Protein 5MCO (pdb70)

Secondary structure (DSSP, 8-state):
-TT--HHHHTT-EEEETTS-EEEEEEETTTTEEEEEEEETT---EEEE-S--TT-S----GGG-TT-EEEEEEEEEE-SS-EEEEEEEEEEEE-TTS-S--EEEEEEEEEEEES-S-TT----EEEE-S-GGG-SS-TTS--HHHHHHHHS---S-EEEEEE---EEEEEEEETS--GGGEEEEEEEEE-SSBTTBB--EEEEEETTEE----GGGGGSS-EEE-TT--SEEEEHHHHHHHHHHHHHHTT-TTS-HHHHTTSEEEEEETT---GGGSPPEEEEEE-SSTTEEEEEEE-HHHHEEEE-SSS-TTEEEEEE-EEEESS-EEE-HHHHTTEEEEEEGGGTEEEEEEETT----SS---EEEEEEE-S-----S---/---SEEEE-

Solvent-accessible surface area: 17024 Å² total; per-residue (Å²): 52,194,157,13,29,77,109,49,2,50,73,16,0,110,2,70,28,46,45,22,12,20,1,60,0,22,0,8,29,97,95,29,52,2,17,0,14,1,6,0,13,12,2,5,7,0,0,0,13,24,107,48,125,83,19,160,92,71,1,59,46,141,103,10,101,33,48,140,60,73,198,108,49,12,104,8,48,55,114,122,14,86,3,77,6,73,2,0,18,0,56,2,29,6,34,94,1,9,84,46,76,1,53,2,25,2,1,2,4,51,121,33,70,167,14,11,52,97,46,1,66,12,4,0,8,0,0,2,0,21,29,84,35,4,99,57,63,88,90,21,53,4,5,1,38,2,2,42,166,93,25,191,18,79,47,26,0,0,1,10,1,22,18,65,78,79,13,12,4,1,1,0,5,6,9,39,21,135,78,8,31,77,68,70,35,59,28,0,36,3,80,102,71,51,52,0,5,0,4,1,32,94,6,19,3,76,51,134,46,24,167,46,73,13,67,44,4,2,115,61,24,0,9,0,13,7,41,29,62,20,1,37,10,6,116,110,1,10,92,30,2,15,59,28,0,57,66,45,6,86,6,98,193,27,48,100,9,0,5,106,18,106,46,1,0,0,14,84,39,78,70,14,31,54,109,69,2,2,30,6,8,3,12,0,61,4,94,102,124,58,25,0,0,58,1,12,1,0,0,15,5,0,0,28,47,43,103,144,74,37,76,112,129,18,47,3,13,68,3,0,2,31,81,3,110,70,0,0,8,0,0,6,0,1,1,13,0,0,0,0,0,0,6,10,70,164,93,27,0,0,0,0,26,3,61,41,13,55,96,34,160,164,62,75,2,23,18,71,27,90,60,112,34,170,106,156,74,90,10,0,70,105,192,130,165,82,51,65,52,42,110,124

Foldseek 3Di:
DPAQDQVLFWFQWKWAFPQAIWGWKFWAVVTDIFTAGEKLFAFAWEFAAEDDPQDPDTDDQVPHPFKAFPADKWKAQDPFKIFIAGKIWTWMGGPSHHPDIFTAIYGHTDGMDRPRDHPGRGTIYAHDAALCRHPPGSVRGGPLNRDVVPDVAASKWWWAWFHDSMTTTGIHGRDDDVVFFDDDKFKFFQPDGDRSWFAWQWKDWQNHTLPDHLLQQQVQTEHEIQNAQFFAGAVVVLVSVVVVQCVQLVVVVPDCCLSQQNDKDKDFPPPPPQVSGTKMKTWTHGPDQQKTKIWIAGVPLQWGWDPPPDDPRMTITGGRYHYDNRGTYCYRSNSNQWIWMGNVVRRIIITGGTPRHDDDPPDGIGIGDTDGHPDNDDNHNDD/DDPDDDDDD

Structure (mmCIF, N/CA/C/O backbone):
data_5MCO
#
_entry.id   5MCO
#
_cell.length_a   101.493
_cell.length_b   101.493
_cell.length_c   117.184
_cell.angle_alpha   90.00
_cell.angle_beta   90.00
_cell.angle_gamma   120.00
#
_symmetry.space_group_name_H-M   'P 32 2 1'
#
loop_
_entity.id
_entity.type
_entity.pdbx_description
1 polymer 'Beta-secretase 1'
2 polymer 'BACE-1 EXOSITE PEPTIDE'
3 non-polymer "N-{(1S,2R)-1-benzyl-2-hydroxy-3-[(3-methoxybenzyl)amino]propyl}-5-[methyl(methylsulfonyl)amino]-N'-[(1R)-1-phenylethyl]benzene-1,3-dicarboxamide"
4 water water
#
loop_
_atom_site.group_PDB
_atom_site.id
_atom_site.type_symbol
_atom_site.label_atom_id
_atom_site.label_alt_id
_atom_site.label_comp_id
_atom_site.label_asym_id
_atom_site.label_entity_id
_atom_site.label_seq_id
_atom_site.pdbx_PDB_ins_code
_atom_site.Cartn_x
_atom_site.Cartn_y
_atom_site.Cartn_z
_atom_site.occupancy
_atom_site.B_iso_or_equiv
_atom_site.auth_seq_id
_atom_site.auth_comp_id
_atom_site.auth_asym_id
_atom_site.auth_atom_id
_atom_site.pdbx_PDB_model_num
ATOM 1 N N . GLY A 1 10 ? 63.647 -24.332 -48.385 1.00 75.03 55 GLY A N 1
ATOM 2 C CA . GLY A 1 10 ? 63.699 -24.807 -49.814 1.00 88.91 55 GLY A CA 1
ATOM 3 C C . GLY A 1 10 ? 63.282 -23.836 -50.942 1.00 93.51 55 GLY A C 1
ATOM 4 O O . GLY A 1 10 ? 62.232 -23.180 -50.861 1.00 93.53 55 GLY A O 1
ATOM 5 N N . ARG A 1 11 ? 64.124 -23.788 -51.993 1.00 101.35 56 ARG A N 1
ATOM 6 C CA . ARG A 1 11 ? 64.007 -22.980 -53.256 1.00 102.71 56 ARG A CA 1
ATOM 7 C C . ARG A 1 11 ? 63.784 -21.434 -53.174 1.00 98.10 56 ARG A C 1
ATOM 8 O O . ARG A 1 11 ? 64.707 -20.717 -52.836 1.00 96.32 56 ARG A O 1
ATOM 16 N N . ARG A 1 12 ? 62.595 -20.924 -53.517 1.00 95.40 57 ARG A N 1
ATOM 17 C CA . ARG A 1 12 ? 62.301 -19.466 -53.515 1.00 85.49 57 ARG A CA 1
ATOM 18 C C . ARG A 1 12 ? 61.575 -18.985 -52.216 1.00 81.58 57 ARG A C 1
ATOM 19 O O . ARG A 1 12 ? 61.570 -17.775 -51.902 1.00 75.28 57 ARG A O 1
ATOM 27 N N . GLY A 1 13 ? 60.968 -19.929 -51.480 1.00 70.06 58 GLY A N 1
ATOM 28 C CA . GLY A 1 13 ? 60.014 -19.620 -50.412 1.00 60.35 58 GLY A CA 1
ATOM 29 C C . GLY A 1 13 ? 58.857 -18.678 -50.779 1.00 58.29 58 GLY A C 1
ATOM 30 O O . GLY A 1 13 ? 58.433 -17.864 -49.954 1.00 56.73 58 GLY A O 1
ATOM 31 N N . SER A 1 14 ? 58.330 -18.768 -52.005 1.00 54.67 59 SER A N 1
ATOM 32 C CA . SER A 1 14 ? 57.192 -17.918 -52.444 1.00 47.99 59 SER A CA 1
ATOM 33 C C . SER A 1 14 ? 55.869 -18.463 -51.860 1.00 41.85 59 SER A C 1
ATOM 34 O O . SER A 1 14 ? 55.832 -19.622 -51.419 1.00 41.75 59 SER A O 1
ATOM 37 N N . PHE A 1 15 ? 54.774 -17.695 -51.869 1.00 35.91 60 PHE A N 1
ATOM 38 C CA . PHE A 1 15 ? 53.558 -18.288 -51.242 1.00 33.91 60 PHE A CA 1
ATOM 39 C C . PHE A 1 15 ? 53.098 -19.606 -51.876 1.00 30.17 60 PHE A C 1
ATOM 40 O O . PHE A 1 15 ? 52.687 -20.499 -51.124 1.00 28.17 60 PHE A O 1
ATOM 48 N N . VAL A 1 16 ? 53.233 -19.754 -53.214 1.00 27.36 61 VAL A N 1
ATOM 49 C CA . VAL A 1 16 ? 52.745 -20.952 -53.861 1.00 26.28 61 VAL A CA 1
ATOM 50 C C . VAL A 1 16 ? 53.470 -22.165 -53.249 1.00 27.63 61 VAL A C 1
ATOM 51 O O . VAL A 1 16 ? 52.903 -23.229 -53.115 1.00 28.39 61 VAL A O 1
ATOM 55 N N . GLU A 1 17 ? 54.710 -22.009 -52.843 1.00 28.31 62 GLU A N 1
ATOM 56 C CA . GLU A 1 17 ? 55.407 -23.142 -52.303 1.00 29.95 62 GLU A CA 1
ATOM 57 C C . GLU A 1 17 ? 54.972 -23.494 -50.887 1.00 27.71 62 GLU A C 1
ATOM 58 O O . GLU A 1 17 ? 55.344 -24.547 -50.409 1.00 27.45 62 GLU A O 1
ATOM 64 N N . MET A 1 18 ? 54.196 -22.635 -50.215 1.00 24.86 63 MET A N 1
ATOM 65 C CA . MET A 1 18 ? 53.844 -22.932 -48.849 1.00 22.44 63 MET A CA 1
ATOM 66 C C . MET A 1 18 ? 52.404 -23.446 -48.794 1.00 22.43 63 MET A C 1
ATOM 67 O O . MET A 1 18 ? 51.964 -24.026 -47.784 1.00 20.80 63 MET A O 1
ATOM 72 N N . VAL A 1 19 ? 51.638 -23.270 -49.872 1.00 22.08 64 VAL A N 1
ATOM 73 C CA . VAL A 1 19 ? 50.253 -23.761 -49.833 1.00 21.57 64 VAL A CA 1
ATOM 74 C C . VAL A 1 19 ? 50.244 -25.274 -49.549 1.00 22.59 64 VAL A C 1
ATOM 75 O O . VAL A 1 19 ? 51.026 -26.028 -50.153 1.00 22.72 64 VAL A O 1
ATOM 79 N N . ASP A 1 20 ? 49.391 -25.757 -48.651 1.00 21.35 65 ASP A N 1
ATOM 80 C CA . ASP A 1 20 ? 49.334 -27.242 -48.473 1.00 21.67 65 ASP A CA 1
ATOM 81 C C . ASP A 1 20 ? 50.559 -27.845 -47.712 1.00 21.88 65 ASP A C 1
ATOM 82 O O . ASP A 1 20 ? 50.822 -29.071 -47.768 1.00 21.87 65 ASP A O 1
ATOM 87 N N . ASN A 1 21 ? 51.283 -26.992 -46.985 1.00 20.35 66 ASN A N 1
ATOM 88 C CA . ASN A 1 21 ? 52.410 -27.434 -46.263 1.00 20.00 66 ASN A CA 1
ATOM 89 C C . ASN A 1 21 ? 52.017 -28.100 -44.896 1.00 21.82 66 ASN A C 1
ATOM 90 O O . ASN A 1 21 ? 52.934 -28.519 -44.178 1.00 23.23 66 ASN A O 1
ATOM 95 N N . LEU A 1 22 ? 50.714 -28.216 -44.562 1.00 20.02 67 LEU A N 1
ATOM 96 C CA . LEU A 1 22 ? 50.218 -28.853 -43.313 1.00 20.70 67 LEU A CA 1
ATOM 97 C C . LEU A 1 22 ? 49.520 -30.192 -43.596 1.00 21.93 67 LEU A C 1
ATOM 98 O O . LEU A 1 22 ? 48.806 -30.320 -44.566 1.00 23.58 67 LEU A O 1
ATOM 103 N N . ARG A 1 23 ? 49.687 -31.162 -42.716 1.00 23.81 68 ARG A N 1
ATOM 104 C CA . ARG A 1 23 ? 49.079 -32.453 -42.836 1.00 25.06 68 ARG A CA 1
ATOM 105 C C . ARG A 1 23 ? 48.607 -32.770 -41.409 1.00 28.46 68 ARG A C 1
ATOM 106 O O . ARG A 1 23 ? 49.032 -32.094 -40.432 1.00 26.49 68 ARG A O 1
ATOM 114 N N . GLY A 1 24 ? 47.738 -33.781 -41.270 1.00 30.78 69 GLY A N 1
ATOM 115 C CA . GLY A 1 24 ? 47.367 -34.348 -39.968 1.00 33.39 69 GLY A CA 1
ATOM 116 C C . GLY A 1 24 ? 46.473 -35.582 -40.089 1.00 34.85 69 GLY A C 1
ATOM 117 O O . GLY A 1 24 ? 46.082 -35.964 -41.182 1.00 36.91 69 GLY A O 1
ATOM 118 N N . LYS A 1 25 ? 46.172 -36.223 -38.966 1.00 37.36 70 LYS A N 1
ATOM 119 C CA . LYS A 1 25 ? 45.084 -37.214 -38.885 1.00 39.55 70 LYS A CA 1
ATOM 120 C C . LYS A 1 25 ? 43.891 -36.511 -38.234 1.00 41.72 70 LYS A C 1
ATOM 121 O O . LYS A 1 25 ? 43.996 -35.715 -37.218 1.00 37.10 70 LYS A O 1
ATOM 127 N N . SER A 1 26 ? 42.750 -36.779 -38.844 1.00 39.57 71 SER A N 1
ATOM 128 C CA . SER A 1 26 ? 41.535 -36.178 -38.371 1.00 42.09 71 SER A CA 1
ATOM 129 C C . SER A 1 26 ? 41.502 -36.304 -36.849 1.00 37.72 71 SER A C 1
ATOM 130 O O . SER A 1 26 ? 41.572 -37.394 -36.291 1.00 36.36 71 SER A O 1
ATOM 133 N N . GLY A 1 27 ? 41.484 -35.154 -36.191 1.00 37.30 72 GLY A N 1
ATOM 134 C CA . GLY A 1 27 ? 41.262 -35.119 -34.757 1.00 34.60 72 GLY A CA 1
ATOM 135 C C . GLY A 1 27 ? 42.576 -35.204 -34.031 1.00 33.76 72 GLY A C 1
ATOM 136 O O . GLY A 1 27 ? 42.597 -35.326 -32.769 1.00 29.94 72 GLY A O 1
ATOM 137 N N . GLN A 1 28 ? 43.702 -35.155 -34.777 1.00 29.66 73 GLN A N 1
ATOM 138 C CA . GLN A 1 28 ? 44.942 -35.237 -33.982 1.00 26.16 73 GLN A CA 1
ATOM 139 C C . GLN A 1 28 ? 45.983 -34.145 -34.147 1.00 23.34 73 GLN A C 1
ATOM 140 O O . GLN A 1 28 ? 47.065 -34.264 -33.623 1.00 21.29 73 GLN A O 1
ATOM 146 N N . GLY A 1 29 ? 45.618 -33.043 -34.813 1.00 22.73 74 GLY A N 1
ATOM 147 C CA . GLY A 1 29 ? 46.472 -31.862 -34.847 1.00 21.29 74 GLY A CA 1
ATOM 148 C C . GLY A 1 29 ? 47.083 -31.663 -36.214 1.00 21.92 74 GLY A C 1
ATOM 149 O O . GLY A 1 29 ? 47.408 -32.648 -36.893 1.00 21.62 74 GLY A O 1
ATOM 150 N N . TYR A 1 30 ? 47.256 -30.395 -36.612 1.00 20.85 75 TYR A N 1
ATOM 151 C CA . TYR A 1 30 ? 47.892 -30.081 -37.873 1.00 20.85 75 TYR A CA 1
ATOM 152 C C . TYR A 1 30 ? 49.350 -29.823 -37.643 1.00 19.66 75 TYR A C 1
ATOM 153 O O . TYR A 1 30 ? 49.662 -29.106 -36.718 1.00 20.12 75 TYR A O 1
ATOM 162 N N . TYR A 1 31 ? 50.246 -30.389 -38.455 1.00 18.77 76 TYR A N 1
ATOM 163 C CA . TYR A 1 31 ? 51.658 -30.142 -38.251 1.00 19.42 76 TYR A CA 1
ATOM 164 C C . TYR A 1 31 ? 52.306 -29.737 -39.559 1.00 20.23 76 TYR A C 1
ATOM 165 O O . TYR A 1 31 ? 51.806 -30.062 -40.648 1.00 21.72 76 TYR A O 1
ATOM 174 N N . VAL A 1 32 ? 53.458 -29.087 -39.446 1.00 20.08 77 VAL A N 1
ATOM 175 C CA . VAL A 1 32 ? 54.285 -28.716 -40.575 1.00 20.61 77 VAL A CA 1
ATOM 176 C C . VAL A 1 32 ? 55.649 -29.417 -40.434 1.00 22.07 77 VAL A C 1
ATOM 177 O O . VAL A 1 32 ? 56.107 -29.734 -39.297 1.00 22.77 77 VAL A O 1
ATOM 181 N N . GLU A 1 33 ? 56.333 -29.656 -41.543 1.00 21.33 78 GLU A N 1
ATOM 182 C CA . GLU A 1 33 ? 57.625 -30.280 -41.448 1.00 21.17 78 GLU A CA 1
ATOM 183 C C . GLU A 1 33 ? 58.680 -29.226 -41.101 1.00 21.74 78 GLU A C 1
ATOM 184 O O . GLU A 1 33 ? 58.660 -28.130 -41.647 1.00 21.41 78 GLU A O 1
ATOM 190 N N . MET A 1 34 ? 59.592 -29.505 -40.173 1.00 23.15 79 MET A N 1
ATOM 191 C CA . MET A 1 34 ? 60.734 -28.568 -39.859 1.00 23.33 79 MET A CA 1
ATOM 192 C C . MET A 1 34 ? 62.051 -29.335 -39.826 1.00 24.11 79 MET A C 1
ATOM 193 O O . MET A 1 34 ? 62.056 -30.593 -39.750 1.00 23.09 79 MET A O 1
ATOM 198 N N . THR A 1 35 ? 63.176 -28.624 -39.913 1.00 25.28 80 THR A N 1
ATOM 199 C CA . THR A 1 35 ? 64.479 -29.313 -39.720 1.00 26.78 80 THR A CA 1
ATOM 200 C C . THR A 1 35 ? 65.186 -28.615 -38.625 1.00 27.55 80 THR A C 1
ATOM 201 O O . THR A 1 35 ? 65.168 -27.367 -38.584 1.00 28.74 80 THR A O 1
ATOM 205 N N . VAL A 1 36 ? 65.750 -29.391 -37.691 1.00 28.10 81 VAL A N 1
ATOM 206 C CA . VAL A 1 36 ? 66.572 -28.799 -36.641 1.00 26.11 81 VAL A CA 1
ATOM 207 C C . VAL A 1 36 ? 67.959 -29.436 -36.617 1.00 28.02 81 VAL A C 1
ATOM 208 O O . VAL A 1 36 ? 68.104 -30.649 -36.896 1.00 26.56 81 VAL A O 1
ATOM 212 N N . GLY A 1 37 ? 68.985 -28.596 -36.396 1.00 27.87 82 GLY A N 1
ATOM 213 C CA . GLY A 1 37 ? 70.342 -29.079 -36.186 1.00 29.06 82 GLY A CA 1
ATOM 214 C C . GLY A 1 37 ? 71.232 -29.194 -37.405 1.00 30.96 82 GLY A C 1
ATOM 215 O O . GLY A 1 37 ? 70.762 -29.047 -38.519 1.00 32.77 82 GLY A O 1
ATOM 216 N N . SER A 1 38 ? 72.512 -29.449 -37.219 1.00 31.50 83 SER A N 1
ATOM 217 C CA . SER A 1 38 ? 73.395 -29.620 -38.381 1.00 35.20 83 SER A CA 1
ATOM 218 C C . SER A 1 38 ? 74.159 -30.919 -38.209 1.00 36.48 83 SER A C 1
ATOM 219 O O . SER A 1 38 ? 74.836 -31.093 -37.171 1.00 42.84 83 SER A O 1
ATOM 222 N N . PRO A 1 39 ? 74.020 -31.861 -39.169 1.00 33.80 84 PRO A N 1
ATOM 223 C CA . PRO A 1 39 ? 73.105 -31.859 -40.338 1.00 33.30 84 PRO A CA 1
ATOM 224 C C . PRO A 1 39 ? 71.660 -31.885 -39.899 1.00 31.15 84 PRO A C 1
ATOM 225 O O . PRO A 1 39 ? 71.380 -32.269 -38.743 1.00 31.30 84 PRO A O 1
ATOM 229 N N . PRO A 1 40 ? 70.750 -31.472 -40.804 1.00 29.88 85 PRO A N 1
ATOM 230 C CA . PRO A 1 40 ? 69.307 -31.306 -40.514 1.00 28.36 85 PRO A CA 1
ATOM 231 C C . PRO A 1 40 ? 68.699 -32.588 -40.022 1.00 29.03 85 PRO A C 1
ATOM 232 O O . PRO A 1 40 ? 69.017 -33.647 -40.557 1.00 29.87 85 PRO A O 1
ATOM 236 N N . GLN A 1 41 ? 67.882 -32.518 -38.980 1.00 28.05 86 GLN A N 1
ATOM 237 C CA . GLN A 1 41 ? 67.140 -33.689 -38.523 1.00 27.81 86 GLN A CA 1
ATOM 238 C C . GLN A 1 41 ? 65.711 -33.282 -38.749 1.00 27.32 86 GLN A C 1
ATOM 239 O O . GLN A 1 41 ? 65.362 -32.180 -38.327 1.00 28.91 86 GLN A O 1
ATOM 245 N N . THR A 1 42 ? 64.896 -34.126 -39.401 1.00 25.72 87 THR A N 1
ATOM 246 C CA . THR A 1 42 ? 63.568 -33.726 -39.861 1.00 26.02 87 THR A CA 1
ATOM 247 C C . THR A 1 42 ? 62.502 -34.219 -38.930 1.00 26.20 87 THR A C 1
ATOM 248 O O . THR A 1 42 ? 62.470 -35.425 -38.607 1.00 26.24 87 THR A O 1
ATOM 252 N N . LEU A 1 43 ? 61.589 -33.327 -38.548 1.00 25.78 88 LEU A N 1
ATOM 253 C CA . LEU A 1 43 ? 60.504 -33.699 -37.602 1.00 26.29 88 LEU A CA 1
ATOM 254 C C . LEU A 1 43 ? 59.206 -33.007 -37.999 1.00 25.59 88 LEU A C 1
ATOM 255 O O . LEU A 1 43 ? 59.255 -31.926 -38.568 1.00 26.81 88 LEU A O 1
ATOM 260 N N . ASN A 1 44 ? 58.074 -33.639 -37.741 1.00 23.67 89 ASN A N 1
ATOM 261 C CA . ASN A 1 44 ? 56.794 -33.015 -37.946 1.00 23.41 89 ASN A CA 1
ATOM 262 C C . ASN A 1 44 ? 56.388 -32.265 -36.680 1.00 22.60 89 ASN A C 1
ATOM 263 O O . ASN A 1 44 ? 56.415 -32.827 -35.545 1.00 22.37 89 ASN A O 1
ATOM 268 N N . ILE A 1 45 ? 56.048 -30.991 -36.849 1.00 20.10 90 ILE A N 1
ATOM 269 C CA . ILE A 1 45 ? 55.838 -30.151 -35.690 1.00 21.51 90 ILE A CA 1
ATOM 270 C C . ILE A 1 45 ? 54.386 -29.591 -35.700 1.00 23.50 90 ILE A C 1
ATOM 271 O O . ILE A 1 45 ? 53.918 -28.982 -36.720 1.00 22.75 90 ILE A O 1
ATOM 276 N N . LEU A 1 46 ? 53.684 -29.787 -34.577 1.00 22.17 91 LEU A N 1
ATOM 277 C CA . LEU A 1 46 ? 52.309 -29.316 -34.452 1.00 22.48 91 LEU A CA 1
ATOM 278 C C . LEU A 1 46 ? 52.212 -27.773 -34.455 1.00 23.11 91 LEU A C 1
ATOM 279 O O . LEU A 1 46 ? 52.952 -27.095 -33.758 1.00 24.15 91 LEU A O 1
ATOM 284 N N . VAL A 1 47 ? 51.317 -27.210 -35.240 1.00 21.52 92 VAL A N 1
ATOM 285 C CA . VAL A 1 47 ? 51.258 -25.772 -35.319 1.00 22.08 92 VAL A CA 1
ATOM 286 C C . VAL A 1 47 ? 50.259 -25.353 -34.221 1.00 23.69 92 VAL A C 1
ATOM 287 O O . VAL A 1 47 ? 49.076 -25.739 -34.282 1.00 20.35 92 VAL A O 1
ATOM 291 N N . ASP A 1 48 ? 50.727 -24.593 -33.207 1.00 24.08 93 ASP A N 1
ATOM 292 C CA . ASP A 1 48 ? 49.918 -24.239 -31.994 1.00 23.47 93 ASP A CA 1
ATOM 293 C C . ASP A 1 48 ? 49.887 -22.733 -31.734 1.00 22.96 93 ASP A C 1
ATOM 294 O O . ASP A 1 48 ? 50.863 -22.173 -31.186 1.00 23.11 93 ASP A O 1
ATOM 299 N N . THR A 1 49 ? 48.793 -22.058 -32.093 1.00 21.05 94 THR A N 1
ATOM 300 C CA . THR A 1 49 ? 48.753 -20.629 -31.808 1.00 21.53 94 THR A CA 1
ATOM 301 C C . THR A 1 49 ? 48.389 -20.384 -30.342 1.00 22.47 94 THR A C 1
ATOM 302 O O . THR A 1 49 ? 48.238 -19.229 -29.928 1.00 24.35 94 THR A O 1
ATOM 306 N N . GLY A 1 50 ? 48.200 -21.471 -29.574 1.00 21.83 95 GLY A N 1
ATOM 307 C CA . GLY A 1 50 ? 47.737 -21.378 -28.203 1.00 20.82 95 GLY A CA 1
ATOM 308 C C . GLY A 1 50 ? 48.880 -21.308 -27.185 1.00 22.80 95 GLY A C 1
ATOM 309 O O . GLY A 1 50 ? 48.607 -21.285 -25.994 1.00 23.28 95 GLY A O 1
ATOM 310 N N . SER A 1 51 ? 50.154 -21.318 -27.596 1.00 20.49 96 SER A N 1
ATOM 311 C CA . SER A 1 51 ? 51.210 -21.356 -26.601 1.00 21.65 96 SER A CA 1
ATOM 312 C C . SER A 1 51 ? 52.428 -20.817 -27.243 1.00 20.77 96 SER A C 1
ATOM 313 O O . SER A 1 51 ? 52.388 -20.477 -28.393 1.00 21.01 96 SER A O 1
ATOM 316 N N . SER A 1 52 ? 53.539 -20.730 -26.530 1.00 21.38 97 SER A N 1
ATOM 317 C CA . SER A 1 52 ? 54.649 -19.980 -27.106 1.00 20.53 97 SER A CA 1
ATOM 318 C C . SER A 1 52 ? 55.979 -20.653 -27.003 1.00 20.38 97 SER A C 1
ATOM 319 O O . SER A 1 52 ? 56.997 -20.025 -27.138 1.00 21.78 97 SER A O 1
ATOM 322 N N . ASN A 1 53 ? 56.004 -21.925 -26.697 1.00 21.25 98 ASN A N 1
ATOM 323 C CA . ASN A 1 53 ? 57.274 -22.634 -26.649 1.00 21.74 98 ASN A CA 1
ATOM 324 C C . ASN A 1 53 ? 57.470 -23.503 -27.862 1.00 21.72 98 ASN A C 1
ATOM 325 O O . ASN A 1 53 ? 56.503 -24.168 -28.364 1.00 20.51 98 ASN A O 1
ATOM 330 N N . PHE A 1 54 ? 58.702 -23.537 -28.355 1.00 21.59 99 PHE A N 1
ATOM 331 C CA . PHE A 1 54 ? 59.004 -24.467 -29.438 1.00 21.08 99 PHE A CA 1
ATOM 332 C C . PHE A 1 54 ? 59.596 -25.636 -28.736 1.00 20.96 99 PHE A C 1
ATOM 333 O O . PHE A 1 54 ? 60.538 -25.440 -28.012 1.00 21.40 99 PHE A O 1
ATOM 341 N N . ALA A 1 55 ? 59.054 -26.854 -28.911 1.00 21.47 100 ALA A N 1
ATOM 342 C CA . ALA A 1 55 ? 59.542 -28.021 -28.150 1.00 22.41 100 ALA A CA 1
ATOM 343 C C . ALA A 1 55 ? 59.459 -29.257 -28.985 1.00 24.49 100 ALA A C 1
ATOM 344 O O . ALA A 1 55 ? 58.427 -29.468 -29.638 1.00 29.28 100 ALA A O 1
ATOM 346 N N . VAL A 1 56 ? 60.496 -30.101 -28.965 1.00 24.01 101 VAL A N 1
ATOM 347 C CA . VAL A 1 56 ? 60.482 -31.342 -29.755 1.00 23.80 101 VAL A CA 1
ATOM 348 C C . VAL A 1 56 ? 60.817 -32.530 -28.851 1.00 25.12 101 VAL A C 1
ATOM 349 O O . VAL A 1 56 ? 61.611 -32.386 -27.908 1.00 27.17 101 VAL A O 1
ATOM 353 N N . GLY A 1 57 ? 60.216 -33.690 -29.113 1.00 23.75 102 GLY A N 1
ATOM 354 C CA . GLY A 1 57 ? 60.688 -34.956 -28.487 1.00 25.28 102 GLY A CA 1
ATOM 355 C C . GLY A 1 57 ? 62.206 -35.125 -28.671 1.00 26.14 102 GLY A C 1
ATOM 356 O O . GLY A 1 57 ? 62.753 -34.909 -29.761 1.00 25.37 102 GLY A O 1
ATOM 357 N N . ALA A 1 58 ? 62.895 -35.485 -27.599 1.00 26.44 103 ALA A N 1
ATOM 358 C CA . ALA A 1 58 ? 64.330 -35.615 -27.648 1.00 26.60 103 ALA A CA 1
ATOM 359 C C . ALA A 1 58 ? 64.709 -36.858 -26.886 1.00 29.34 103 ALA A C 1
ATOM 360 O O . ALA A 1 58 ? 65.846 -36.998 -26.430 1.00 32.47 103 ALA A O 1
ATOM 362 N N . ALA A 1 59 ? 63.762 -37.783 -26.754 1.00 29.52 104 ALA A N 1
ATOM 363 C CA . ALA A 1 59 ? 63.998 -39.013 -26.028 1.00 30.67 104 ALA A CA 1
ATOM 364 C C . ALA A 1 59 ? 62.946 -40.016 -26.558 1.00 34.59 104 ALA A C 1
ATOM 365 O O . ALA A 1 59 ? 61.839 -39.607 -27.005 1.00 32.99 104 ALA A O 1
ATOM 367 N N . PRO A 1 60 ? 63.278 -41.328 -26.529 1.00 36.28 105 PRO A N 1
ATOM 368 C CA . PRO A 1 60 ? 62.300 -42.339 -27.000 1.00 34.82 105 PRO A CA 1
ATOM 369 C C . PRO A 1 60 ? 61.027 -42.224 -26.231 1.00 32.48 105 PRO A C 1
ATOM 370 O O . PRO A 1 60 ? 61.077 -41.910 -25.032 1.00 34.09 105 PRO A O 1
ATOM 374 N N . HIS A 1 61 ? 59.908 -42.440 -26.923 1.00 29.10 106 HIS A N 1
ATOM 375 C CA . HIS A 1 61 ? 58.587 -42.422 -26.329 1.00 26.99 106 HIS A CA 1
ATOM 376 C C . HIS A 1 61 ? 57.719 -43.339 -27.188 1.00 28.96 106 HIS A C 1
ATOM 377 O O . HIS A 1 61 ? 57.760 -43.278 -28.408 1.00 29.77 106 HIS A O 1
ATOM 384 N N . PRO A 1 62 ? 56.917 -44.205 -26.557 1.00 29.34 107 PRO A N 1
ATOM 385 C CA . PRO A 1 62 ? 56.261 -45.186 -27.428 1.00 29.69 107 PRO A CA 1
ATOM 386 C C . PRO A 1 62 ? 55.381 -44.603 -28.549 1.00 32.24 107 PRO A C 1
ATOM 387 O O . PRO A 1 62 ? 54.983 -45.339 -29.446 1.00 34.52 107 PRO A O 1
ATOM 391 N N . PHE A 1 63 ? 54.985 -43.327 -28.466 1.00 35.07 108 PHE A N 1
ATOM 392 C CA . PHE A 1 63 ? 54.148 -42.741 -29.523 1.00 32.97 108 PHE A CA 1
ATOM 393 C C . PHE A 1 63 ? 54.984 -42.034 -30.593 1.00 33.89 108 PHE A C 1
ATOM 394 O O . PHE A 1 63 ? 54.454 -41.698 -31.637 1.00 35.93 108 PHE A O 1
ATOM 402 N N . LEU A 1 64 ? 56.273 -41.809 -30.333 1.00 33.32 109 LEU A N 1
ATOM 403 C CA . LEU A 1 64 ? 57.166 -41.134 -31.255 1.00 32.31 109 LEU A CA 1
ATOM 404 C C . LEU A 1 64 ? 57.938 -42.096 -32.140 1.00 36.08 109 LEU A C 1
ATOM 405 O O . LEU A 1 64 ? 58.596 -42.998 -31.630 1.00 35.84 109 LEU A O 1
ATOM 410 N N . HIS A 1 65 ? 57.916 -41.870 -33.455 1.00 37.99 110 HIS A N 1
ATOM 411 C CA . HIS A 1 65 ? 58.680 -42.701 -34.355 1.00 41.53 110 HIS A CA 1
ATOM 412 C C . HIS A 1 65 ? 60.068 -42.149 -34.575 1.00 42.33 110 HIS A C 1
ATOM 413 O O . HIS A 1 65 ? 60.944 -42.860 -35.063 1.00 42.38 110 HIS A O 1
ATOM 420 N N . ARG A 1 66 ? 60.291 -40.876 -34.244 1.00 36.82 111 ARG A N 1
ATOM 421 C CA . ARG A 1 66 ? 61.643 -40.352 -34.331 1.00 33.15 111 ARG A CA 1
ATOM 422 C C . ARG A 1 66 ? 61.789 -39.252 -33.299 1.00 32.40 111 ARG A C 1
ATOM 423 O O . ARG A 1 66 ? 60.788 -38.803 -32.775 1.00 33.21 111 ARG A O 1
ATOM 431 N N . TYR A 1 67 ? 62.989 -38.815 -32.977 1.00 28.07 112 TYR A N 1
ATOM 432 C CA . TYR A 1 67 ? 63.050 -37.701 -32.093 1.00 28.09 112 TYR A CA 1
ATOM 433 C C . TYR A 1 67 ? 64.333 -36.937 -32.331 1.00 28.77 112 TYR A C 1
ATOM 434 O O . TYR A 1 67 ? 65.191 -37.430 -33.056 1.00 29.07 112 TYR A O 1
ATOM 443 N N . TYR A 1 68 ? 64.454 -35.718 -31.793 1.00 27.28 113 TYR A N 1
ATOM 444 C CA . TYR A 1 68 ? 65.678 -34.887 -31.939 1.00 27.09 113 TYR A CA 1
ATOM 445 C C . TYR A 1 68 ? 66.849 -35.392 -31.063 1.00 28.54 113 TYR A C 1
ATOM 446 O O . TYR A 1 68 ? 66.703 -35.586 -29.834 1.00 31.16 113 TYR A O 1
ATOM 455 N N . GLN A 1 69 ? 68.000 -35.631 -31.674 1.00 27.47 114 GLN A N 1
ATOM 456 C CA . GLN A 1 69 ? 69.193 -36.065 -30.929 1.00 27.67 114 GLN A CA 1
ATOM 457 C C . GLN A 1 69 ? 70.228 -34.941 -30.984 1.00 28.44 114 GLN A C 1
ATOM 458 O O . GLN A 1 69 ? 70.881 -34.699 -32.000 1.00 28.97 114 GLN A O 1
ATOM 464 N N . ARG A 1 70 ? 70.342 -34.262 -2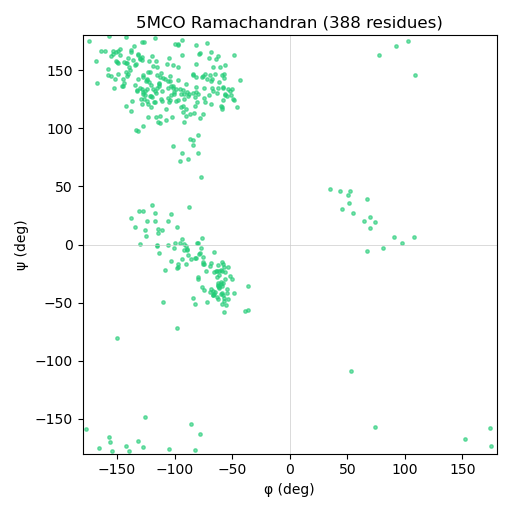9.858 1.00 28.85 115 ARG A N 1
ATOM 465 C CA . ARG A 1 70 ? 71.242 -33.185 -29.645 1.00 28.91 115 ARG A CA 1
ATOM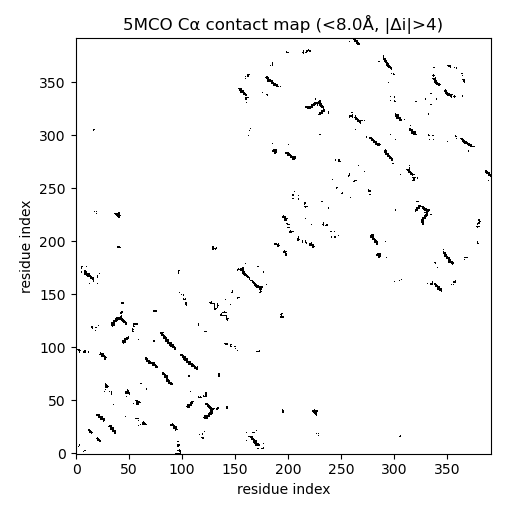 466 C C . ARG A 1 70 ? 72.646 -33.574 -29.970 1.00 29.83 115 ARG A C 1
ATOM 467 O O . ARG A 1 70 ? 73.346 -32.833 -30.643 1.00 33.68 115 ARG A O 1
ATOM 475 N N . GLN A 1 71 ? 73.084 -34.721 -29.498 1.00 29.43 116 GLN A N 1
ATOM 476 C CA . GLN A 1 71 ? 74.505 -35.068 -29.635 1.00 32.25 116 GLN A CA 1
ATOM 477 C C . GLN A 1 71 ? 74.879 -35.089 -31.115 1.00 31.23 116 GLN A C 1
ATOM 478 O O . GLN A 1 71 ? 76.042 -34.940 -31.433 1.00 30.96 116 GLN A O 1
ATOM 484 N N . LEU A 1 72 ? 73.891 -35.259 -31.999 1.00 30.65 117 LEU A N 1
ATOM 485 C CA . LEU A 1 72 ? 74.169 -35.331 -33.456 1.00 30.19 117 LEU A CA 1
ATOM 486 C C . LEU A 1 72 ? 74.342 -34.009 -34.138 1.00 28.87 117 LEU A C 1
ATOM 487 O O . LEU A 1 72 ? 74.725 -33.960 -35.301 1.00 30.77 117 LEU A O 1
ATOM 492 N N . SER A 1 73 ? 73.999 -32.929 -33.455 1.00 29.25 118 SER A N 1
ATOM 493 C CA . SER A 1 73 ? 73.975 -31.628 -34.120 1.00 29.00 118 SER A CA 1
ATOM 494 C C . SER A 1 73 ? 75.196 -30.778 -33.700 1.00 30.85 118 SER A C 1
ATOM 495 O O . SER A 1 73 ? 75.405 -30.496 -32.518 1.00 30.19 118 SER A O 1
ATOM 498 N N . SER A 1 74 ? 76.000 -30.348 -34.669 1.00 32.30 119 SER A N 1
ATOM 499 C CA . SER A 1 74 ? 77.202 -29.645 -34.300 1.00 33.13 119 SER A CA 1
ATOM 500 C C . SER A 1 74 ? 76.851 -28.210 -33.905 1.00 34.25 119 SER A C 1
ATOM 501 O O . SER A 1 74 ? 77.698 -27.457 -33.471 1.00 36.31 119 SER A O 1
ATOM 504 N N . THR A 1 75 ? 75.590 -27.827 -34.016 1.00 33.58 120 THR A N 1
ATOM 505 C CA . THR A 1 75 ? 75.260 -26.431 -33.840 1.00 33.26 120 THR A CA 1
ATOM 506 C C . THR A 1 75 ? 74.390 -26.223 -32.640 1.00 33.28 120 THR A C 1
ATOM 507 O O . THR A 1 75 ? 73.995 -25.082 -32.350 1.00 36.25 120 THR A O 1
ATOM 511 N N . TYR A 1 76 ? 74.064 -27.323 -31.967 1.00 32.56 121 TYR A N 1
ATOM 512 C CA . TYR A 1 76 ? 73.329 -27.295 -30.722 1.00 31.86 121 TYR A CA 1
ATOM 513 C C . TYR A 1 76 ? 74.107 -26.540 -29.631 1.00 31.67 121 TYR A C 1
ATOM 514 O O . TYR A 1 76 ? 75.303 -26.677 -29.545 1.00 31.95 121 TYR A O 1
ATOM 523 N N . ARG A 1 77 ? 73.423 -25.739 -28.816 1.00 31.04 122 ARG A N 1
ATOM 524 C CA . ARG A 1 77 ? 74.009 -25.146 -27.614 1.00 33.06 122 ARG A CA 1
ATOM 525 C C . ARG A 1 77 ? 73.070 -25.331 -26.466 1.00 33.46 122 ARG A C 1
ATOM 526 O O . ARG A 1 77 ? 71.883 -25.042 -26.585 1.00 36.56 122 ARG A O 1
ATOM 534 N N . ASP A 1 78 ? 73.598 -25.800 -25.350 1.00 33.54 123 ASP A N 1
ATOM 535 C CA . ASP A 1 78 ? 72.807 -26.060 -24.138 1.00 34.03 123 ASP A CA 1
ATOM 536 C C . ASP A 1 78 ? 72.606 -24.721 -23.390 1.00 31.14 123 ASP A C 1
ATOM 537 O O . ASP A 1 78 ? 73.561 -23.985 -23.250 1.00 30.10 123 ASP A O 1
ATOM 542 N N . LEU A 1 79 ? 71.388 -24.367 -22.969 1.00 29.82 124 LEU A N 1
ATOM 543 C CA . LEU A 1 79 ? 71.228 -23.146 -22.139 1.00 29.58 124 LEU A CA 1
ATOM 544 C C . LEU A 1 79 ? 71.273 -23.488 -20.661 1.00 33.31 124 LEU A C 1
ATOM 545 O O . LEU A 1 79 ? 71.076 -22.610 -19.838 1.00 34.34 124 LEU A O 1
ATOM 550 N N . ARG A 1 80 ? 71.534 -24.762 -20.355 1.00 37.22 125 ARG A N 1
ATOM 551 C CA . ARG A 1 80 ? 71.707 -25.297 -19.008 1.00 41.47 125 ARG A CA 1
ATOM 552 C C . ARG A 1 80 ? 70.578 -24.918 -18.016 1.00 39.57 125 ARG A C 1
ATOM 553 O O . ARG A 1 80 ? 70.814 -24.596 -16.873 1.00 44.52 125 ARG A O 1
ATOM 561 N N . LYS A 1 81 ? 69.344 -24.975 -18.463 1.00 35.61 126 LYS A N 1
ATOM 562 C CA . LYS A 1 81 ? 68.209 -24.534 -17.697 1.00 32.35 126 LYS A CA 1
ATOM 563 C C . LYS A 1 81 ? 67.189 -25.558 -18.149 1.00 31.96 126 LYS A C 1
ATOM 564 O O . LYS A 1 81 ? 67.119 -25.930 -19.369 1.00 32.93 126 LYS A O 1
ATOM 570 N N . GLY A 1 82 ? 66.430 -26.082 -17.198 1.00 30.23 127 GLY A N 1
ATOM 571 C CA . GLY A 1 82 ? 65.347 -27.045 -17.533 1.00 26.73 127 GLY A CA 1
ATOM 572 C C . GLY A 1 82 ? 64.093 -26.228 -17.688 1.00 25.13 127 GLY A C 1
ATOM 573 O O . GLY A 1 82 ? 64.148 -25.048 -17.439 1.00 26.18 127 GLY A O 1
ATOM 574 N N . VAL A 1 83 ? 62.971 -26.847 -18.074 1.00 24.07 128 VAL A N 1
ATOM 575 C CA . VAL A 1 83 ? 61.709 -26.180 -18.386 1.00 22.63 128 VAL A CA 1
ATOM 576 C C . VAL A 1 83 ? 60.562 -27.176 -18.256 1.00 23.11 128 VAL A C 1
ATOM 577 O O . VAL A 1 83 ? 60.707 -28.363 -18.586 1.00 23.38 128 VAL A O 1
ATOM 581 N N . TYR A 1 84 ? 59.394 -26.686 -17.818 1.00 24.34 129 TYR A N 1
ATOM 582 C CA . TYR A 1 84 ? 58.188 -27.525 -17.592 1.00 23.26 129 TYR A CA 1
ATOM 583 C C . TYR A 1 84 ? 56.970 -26.830 -18.115 1.00 23.24 129 TYR A C 1
ATOM 584 O O . TYR A 1 84 ? 56.693 -25.731 -17.701 1.00 23.58 129 TYR A O 1
ATOM 593 N N . VAL A 1 85 ? 56.233 -27.457 -19.013 1.00 23.54 130 VAL A N 1
ATOM 594 C CA . VAL A 1 85 ? 55.061 -26.795 -19.534 1.00 23.62 130 VAL A CA 1
ATOM 595 C C . VAL A 1 85 ? 53.841 -27.675 -19.287 1.00 23.79 130 VAL A C 1
ATOM 596 O O . VAL A 1 85 ? 53.802 -28.780 -19.769 1.00 27.07 130 VAL A O 1
ATOM 600 N N . PRO A 1 86 ? 52.833 -27.197 -18.558 1.00 23.22 131 PRO A N 1
ATOM 601 C CA . PRO A 1 86 ? 51.567 -27.938 -18.554 1.00 22.75 131 PRO A CA 1
ATOM 602 C C . PRO A 1 86 ? 50.545 -27.253 -19.444 1.00 23.81 131 PRO A C 1
ATOM 603 O O . PRO A 1 86 ? 50.427 -26.056 -19.383 1.00 24.81 131 PRO A O 1
ATOM 607 N N . TYR A 1 87 ? 49.802 -27.993 -20.262 1.00 24.43 132 TYR A N 1
ATOM 608 C CA . TYR A 1 87 ? 48.706 -27.387 -20.967 1.00 24.87 132 TYR A CA 1
ATOM 609 C C . TYR A 1 87 ? 47.442 -27.821 -20.323 1.00 26.74 132 TYR A C 1
ATOM 610 O O . TYR A 1 87 ? 47.448 -28.540 -19.340 1.00 31.96 132 TYR A O 1
ATOM 619 N N . THR A 1 88 ? 46.335 -27.417 -20.914 1.00 28.39 133 THR A N 1
ATOM 620 C CA . THR A 1 88 ? 45.018 -27.903 -20.548 1.00 27.48 133 THR A CA 1
ATOM 621 C C . THR A 1 88 ? 44.977 -29.384 -20.753 1.00 26.38 133 THR A C 1
ATOM 622 O O . THR A 1 88 ? 44.393 -30.062 -19.973 1.00 26.20 133 THR A O 1
ATOM 626 N N . GLN A 1 89 ? 45.539 -29.871 -21.860 1.00 27.64 134 GLN A N 1
ATOM 627 C CA . GLN A 1 89 ? 45.679 -31.313 -22.088 1.00 27.39 134 GLN A CA 1
ATOM 628 C C . GLN A 1 89 ? 47.157 -31.649 -22.156 1.00 27.77 134 GLN A C 1
ATOM 629 O O . GLN A 1 89 ? 47.831 -31.076 -22.962 1.00 29.40 134 GLN A O 1
ATOM 635 N N . GLY A 1 90 ? 47.665 -32.548 -21.316 1.00 26.89 135 GLY A N 1
ATOM 636 C CA . GLY A 1 90 ? 49.088 -32.904 -21.376 1.00 25.35 135 GLY A CA 1
ATOM 637 C C . GLY A 1 90 ? 50.143 -31.971 -20.774 1.00 23.58 135 GLY A C 1
ATOM 638 O O . GLY A 1 90 ? 49.883 -30.801 -20.531 1.00 22.69 135 GLY A O 1
ATOM 639 N N . LYS A 1 91 ? 51.350 -32.492 -20.553 1.00 23.25 136 LYS A N 1
ATOM 640 C CA . LYS A 1 91 ? 52.423 -31.676 -19.985 1.00 25.28 136 LYS A CA 1
ATOM 641 C C . LYS A 1 91 ? 53.701 -32.257 -20.452 1.00 24.63 136 LYS A C 1
ATOM 642 O O . LYS A 1 91 ? 53.701 -33.427 -20.893 1.00 28.01 136 LYS A O 1
ATOM 648 N N . TRP A 1 92 ? 54.800 -31.512 -20.351 1.00 21.63 137 TRP A N 1
ATOM 649 C CA . TRP A 1 92 ? 56.112 -32.126 -20.649 1.00 21.77 137 TRP A CA 1
ATOM 650 C C . TRP A 1 92 ? 57.193 -31.354 -19.917 1.00 23.13 137 TRP A C 1
ATOM 651 O O . TRP A 1 92 ? 56.971 -30.221 -19.427 1.00 22.51 137 TRP A O 1
ATOM 662 N N . GLU A 1 93 ? 58.351 -31.978 -19.787 1.00 25.29 138 GLU A N 1
ATOM 663 C CA . GLU A 1 93 ? 59.533 -31.258 -19.292 1.00 29.43 138 GLU A CA 1
ATOM 664 C C . GLU A 1 93 ? 60.745 -31.628 -20.140 1.00 28.75 138 GLU A C 1
ATOM 665 O O . GLU A 1 93 ? 60.767 -32.693 -20.815 1.00 29.97 138 GLU A O 1
ATOM 671 N N . GLY A 1 94 ? 61.756 -30.779 -20.113 1.00 26.04 139 GLY A N 1
ATOM 672 C CA . GLY A 1 94 ? 62.960 -31.119 -20.835 1.00 26.29 139 GLY A CA 1
ATOM 673 C C . GLY A 1 94 ? 63.972 -30.049 -20.597 1.00 26.56 139 GLY A C 1
ATOM 674 O O . GLY A 1 94 ? 63.817 -29.302 -19.644 1.00 25.34 139 GLY A O 1
ATOM 675 N N . GLU A 1 95 ? 64.954 -29.959 -21.497 1.00 28.17 140 GLU A N 1
ATOM 676 C CA . GLU A 1 95 ? 66.102 -29.057 -21.374 1.00 31.28 140 GLU A CA 1
ATOM 677 C C . GLU A 1 95 ? 66.095 -27.961 -22.467 1.00 29.49 140 GLU A C 1
ATOM 678 O O . GLU A 1 95 ? 65.753 -28.230 -23.628 1.00 28.42 140 GLU A O 1
ATOM 684 N N . LEU A 1 96 ? 66.413 -26.724 -22.084 1.00 27.91 141 LEU A N 1
ATOM 685 C CA . LEU A 1 96 ? 66.463 -25.621 -23.035 1.00 25.81 141 LEU A CA 1
ATOM 686 C C . LEU A 1 96 ? 67.788 -25.621 -23.692 1.00 27.68 141 LEU A C 1
ATOM 687 O O . LEU A 1 96 ? 68.791 -26.024 -23.086 1.00 27.61 141 LEU A O 1
ATOM 692 N N . GLY A 1 97 ? 67.760 -25.207 -24.958 1.00 26.69 142 GLY A N 1
ATOM 693 C CA . GLY A 1 97 ? 68.942 -25.042 -25.719 1.00 28.07 142 GLY A CA 1
ATOM 694 C C . GLY A 1 97 ? 68.541 -24.230 -26.931 1.00 30.70 142 GLY A C 1
ATOM 695 O O . GLY A 1 97 ? 67.351 -23.791 -27.051 1.00 29.39 142 GLY A O 1
ATOM 696 N N . THR A 1 98 ? 69.507 -24.057 -27.841 1.00 27.98 143 THR A N 1
ATOM 697 C CA . THR A 1 98 ? 69.256 -23.382 -29.093 1.00 27.07 143 THR A CA 1
ATOM 698 C C . THR A 1 98 ? 69.892 -24.182 -30.246 1.00 29.16 143 THR A C 1
ATOM 699 O O . THR A 1 98 ? 70.858 -24.980 -30.039 1.00 31.57 143 THR A O 1
ATOM 703 N N . ASP A 1 99 ? 69.337 -24.017 -31.457 1.00 26.61 144 ASP A N 1
ATOM 704 C CA . ASP A 1 99 ? 69.877 -24.729 -32.596 1.00 24.90 144 ASP A CA 1
ATOM 705 C C . ASP A 1 99 ? 69.327 -24.052 -33.814 1.00 24.40 144 ASP A C 1
ATOM 706 O O . ASP A 1 99 ? 68.398 -23.216 -33.680 1.00 22.37 144 ASP A O 1
ATOM 711 N N . LEU A 1 100 ? 69.941 -24.392 -34.960 1.00 23.18 145 LEU A N 1
ATOM 712 C CA . LEU A 1 100 ? 69.523 -23.920 -36.267 1.00 23.49 145 LEU A CA 1
ATOM 713 C C . LEU A 1 100 ? 68.245 -24.623 -36.713 1.00 22.55 145 LEU A C 1
ATOM 714 O O . LEU A 1 100 ? 68.130 -25.855 -36.552 1.00 22.65 145 LEU A O 1
ATOM 719 N N . VAL A 1 101 ? 67.285 -23.858 -37.238 1.00 21.65 146 VAL A N 1
ATOM 720 C CA . VAL A 1 101 ? 65.943 -24.394 -37.550 1.00 21.25 146 VAL A CA 1
ATOM 721 C C . VAL A 1 101 ? 65.475 -23.920 -38.968 1.00 22.96 146 VAL A C 1
ATOM 722 O O . VAL A 1 101 ? 65.678 -22.783 -39.335 1.00 22.44 146 VAL A O 1
ATOM 726 N N . SER A 1 102 ? 64.890 -24.799 -39.763 1.00 24.80 147 SER A N 1
ATOM 727 C CA . SER A 1 102 ? 64.286 -24.417 -41.042 1.00 27.39 147 SER A CA 1
ATOM 728 C C . SER A 1 102 ? 62.967 -25.034 -41.231 1.00 26.42 147 SER A C 1
ATOM 729 O O . SER A 1 102 ? 62.598 -25.983 -40.516 1.00 26.20 147 SER A O 1
ATOM 732 N N . ILE A 1 103 ? 62.304 -24.568 -42.274 1.00 25.89 148 ILE A N 1
ATOM 733 C CA . ILE A 1 103 ? 60.999 -25.065 -42.620 1.00 24.95 148 ILE A CA 1
ATOM 734 C C . ILE A 1 103 ? 61.051 -25.365 -44.135 1.00 27.73 148 ILE A C 1
ATOM 735 O O . ILE A 1 103 ? 60.934 -24.485 -44.968 1.00 28.04 148 ILE A O 1
ATOM 740 N N . PRO A 1 104 ? 61.282 -26.627 -44.498 1.00 30.12 149 PRO A N 1
ATOM 741 C CA . PRO A 1 104 ? 61.409 -26.954 -45.927 1.00 27.98 149 PRO A CA 1
ATOM 742 C C . PRO A 1 104 ? 60.268 -26.422 -46.861 1.00 29.31 149 PRO A C 1
ATOM 743 O O . PRO A 1 104 ? 60.536 -26.184 -48.014 1.00 29.74 149 PRO A O 1
ATOM 747 N N . HIS A 1 105 ? 59.025 -26.251 -46.394 1.00 28.81 150 HIS A N 1
ATOM 748 C CA . HIS A 1 105 ? 57.936 -25.743 -47.231 1.00 27.54 150 HIS A CA 1
ATOM 749 C C . HIS A 1 105 ? 57.401 -24.470 -46.661 1.00 27.75 150 HIS A C 1
ATOM 750 O O . HIS A 1 105 ? 56.177 -24.223 -46.700 1.00 27.38 150 HIS A O 1
ATOM 757 N N . GLY A 1 106 ? 58.318 -23.704 -46.062 1.00 27.49 151 GLY A N 1
ATOM 758 C CA . GLY A 1 106 ? 58.079 -22.321 -45.642 1.00 29.04 151 GLY A CA 1
ATOM 759 C C . GLY A 1 106 ? 59.110 -21.325 -46.212 1.00 29.18 151 GLY A C 1
ATOM 760 O O . GLY A 1 106 ? 59.662 -21.496 -47.292 1.00 29.38 151 GLY A O 1
ATOM 761 N N . PRO A 1 107 ? 59.401 -20.264 -45.472 1.00 29.29 152 PRO A N 1
ATOM 762 C CA . PRO A 1 107 ? 60.368 -19.323 -46.024 1.00 30.92 152 PRO A CA 1
ATOM 763 C C . PRO A 1 107 ? 61.711 -19.992 -46.226 1.00 32.10 152 PRO A C 1
ATOM 764 O O . PRO A 1 107 ? 61.980 -21.007 -45.642 1.00 33.20 152 PRO A O 1
ATOM 768 N N . ASN A 1 108 ? 62.559 -19.399 -47.026 1.00 35.37 153 ASN A N 1
ATOM 769 C CA . ASN A 1 108 ? 63.833 -20.003 -47.299 1.00 36.14 153 ASN A CA 1
ATOM 770 C C . ASN A 1 108 ? 64.919 -19.418 -46.355 1.00 34.32 153 ASN A C 1
ATOM 771 O O . ASN A 1 108 ? 65.764 -18.608 -46.731 1.00 31.91 153 ASN A O 1
ATOM 776 N N . VAL A 1 109 ? 64.848 -19.781 -45.096 1.00 32.57 154 VAL A N 1
ATOM 777 C CA . VAL A 1 109 ? 65.679 -19.131 -44.134 1.00 33.36 154 VAL A CA 1
ATOM 778 C C . VAL A 1 109 ? 66.028 -20.141 -43.067 1.00 33.49 154 VAL A C 1
ATOM 779 O O . VAL A 1 109 ? 65.410 -21.162 -42.954 1.00 32.87 154 VAL A O 1
ATOM 783 N N . THR A 1 110 ? 67.048 -19.846 -42.296 1.00 35.01 155 THR A N 1
ATOM 784 C CA . THR A 1 110 ? 67.503 -20.699 -41.218 1.00 35.05 155 THR A CA 1
ATOM 785 C C . THR A 1 110 ? 67.581 -19.769 -40.018 1.00 34.33 155 THR A C 1
ATOM 786 O O . THR A 1 110 ? 68.072 -18.676 -40.166 1.00 36.98 155 THR A O 1
ATOM 790 N N . VAL A 1 111 ? 67.069 -20.168 -38.854 1.00 32.61 156 VAL A N 1
ATOM 791 C CA . VAL A 1 111 ? 67.146 -19.285 -37.690 1.00 31.83 156 VAL A CA 1
ATOM 792 C C . VAL A 1 111 ? 67.657 -20.040 -36.502 1.00 31.13 156 VAL A C 1
ATOM 793 O O . VAL A 1 111 ? 67.389 -21.250 -36.391 1.00 31.83 156 VAL A O 1
ATOM 797 N N . ARG A 1 112 ? 68.481 -19.388 -35.677 1.00 30.08 157 ARG A N 1
ATOM 798 C CA . ARG A 1 112 ? 68.840 -19.958 -34.387 1.00 28.52 157 ARG A CA 1
ATOM 799 C C . ARG A 1 112 ? 67.652 -19.628 -33.467 1.00 26.61 157 ARG A C 1
ATOM 800 O O . ARG A 1 112 ? 67.285 -18.481 -33.342 1.00 25.64 157 ARG A O 1
ATOM 808 N N . ALA A 1 113 ? 67.038 -20.655 -32.884 1.00 24.26 158 ALA A N 1
ATOM 809 C CA . ALA A 1 113 ? 65.862 -20.529 -32.084 1.00 23.37 158 ALA A CA 1
ATOM 810 C C . ALA A 1 113 ? 66.034 -21.323 -30.806 1.00 24.18 158 ALA A C 1
ATOM 811 O O . ALA A 1 113 ? 66.772 -22.309 -30.780 1.00 25.01 158 ALA A O 1
ATOM 813 N N . ASN A 1 114 ? 65.308 -20.919 -29.776 1.00 23.95 159 ASN A N 1
ATOM 814 C CA . ASN A 1 114 ? 65.224 -21.676 -28.568 1.00 25.49 159 ASN A CA 1
ATOM 815 C C . ASN A 1 114 ? 64.483 -22.926 -28.892 1.00 28.03 159 ASN A C 1
ATOM 816 O O . ASN A 1 114 ? 63.472 -22.845 -29.634 1.00 34.13 159 ASN A O 1
ATOM 821 N N . ILE A 1 115 ? 65.015 -24.053 -28.392 1.00 27.42 160 ILE A N 1
ATOM 822 C CA . ILE A 1 115 ? 64.389 -25.369 -28.484 1.00 27.98 160 ILE A CA 1
ATOM 823 C C . ILE A 1 115 ? 64.304 -26.001 -27.069 1.00 27.08 160 ILE A C 1
ATOM 824 O O . ILE A 1 115 ? 65.306 -26.073 -26.309 1.00 28.82 160 ILE A O 1
ATOM 829 N N . ALA A 1 116 ? 63.126 -26.466 -26.714 1.00 24.13 161 ALA A N 1
ATOM 830 C CA . ALA A 1 116 ? 63.034 -27.395 -25.596 1.00 24.10 161 ALA A CA 1
ATOM 831 C C . ALA A 1 116 ? 63.096 -28.810 -26.108 1.00 23.68 161 ALA A C 1
ATOM 832 O O . ALA A 1 116 ? 62.223 -29.224 -26.858 1.00 24.77 161 ALA A O 1
ATOM 834 N N . ALA A 1 117 ? 64.115 -29.541 -25.666 1.00 25.25 162 ALA A N 1
ATOM 835 C CA . ALA A 1 117 ? 64.274 -31.000 -25.826 1.00 24.25 162 ALA A CA 1
ATOM 836 C C . ALA A 1 117 ? 63.405 -31.724 -24.773 1.00 24.63 162 ALA A C 1
ATOM 837 O O . ALA A 1 117 ? 63.836 -31.948 -23.614 1.00 27.24 162 ALA A O 1
ATOM 839 N N . ILE A 1 118 ? 62.199 -32.101 -25.140 1.00 23.18 163 ILE A N 1
ATOM 840 C CA . ILE A 1 118 ? 61.354 -32.942 -24.266 1.00 22.92 163 ILE A CA 1
ATOM 841 C C . ILE A 1 118 ? 61.953 -34.296 -23.875 1.00 24.36 163 ILE A C 1
ATOM 842 O O . ILE A 1 118 ? 62.189 -35.158 -24.729 1.00 26.25 163 ILE A O 1
ATOM 847 N N . THR A 1 119 ? 62.196 -34.508 -22.591 1.00 25.80 164 THR A N 1
ATOM 848 C CA . THR A 1 119 ? 62.740 -35.796 -22.103 1.00 25.22 164 THR A CA 1
ATOM 849 C C . THR A 1 119 ? 61.737 -36.628 -21.348 1.00 25.89 164 THR A C 1
ATOM 850 O O . THR A 1 119 ? 61.948 -37.816 -21.159 1.00 27.09 164 THR A O 1
ATOM 854 N N . GLU A 1 120 ? 60.684 -35.996 -20.820 1.00 25.74 165 GLU A N 1
ATOM 855 C CA . GLU A 1 120 ? 59.604 -36.738 -20.191 1.00 25.73 165 GLU A CA 1
ATOM 856 C C . GLU A 1 120 ? 58.280 -36.047 -20.562 1.00 25.31 165 GLU A C 1
ATOM 857 O O . GLU A 1 120 ? 58.202 -34.816 -20.648 1.00 25.07 165 GLU A O 1
ATOM 863 N N . SER A 1 121 ? 57.212 -36.812 -20.748 1.00 24.06 166 SER A N 1
ATOM 864 C CA . SER A 1 121 ? 55.927 -36.167 -20.971 1.00 22.65 166 SER A CA 1
ATOM 865 C C . SER A 1 121 ? 54.773 -37.000 -20.428 1.00 23.14 166 SER A C 1
ATOM 866 O O . SER A 1 121 ? 54.945 -38.175 -20.084 1.00 21.56 166 SER A O 1
ATOM 869 N N . ASP A 1 122 ? 53.590 -36.382 -20.320 1.00 23.28 167 ASP A N 1
ATOM 870 C CA . ASP A 1 122 ? 52.409 -37.100 -19.860 1.00 23.18 167 ASP A CA 1
ATOM 871 C C . ASP A 1 122 ? 51.154 -36.677 -20.585 1.00 23.98 167 ASP A C 1
ATOM 872 O O . ASP A 1 122 ? 50.761 -35.523 -20.543 1.00 24.09 167 ASP A O 1
ATOM 877 N N . LYS A 1 123 ? 50.511 -37.610 -21.265 1.00 27.23 168 LYS A N 1
ATOM 878 C CA . LYS A 1 123 ? 49.302 -37.291 -22.030 1.00 28.57 168 LYS A CA 1
ATOM 879 C C . LYS A 1 123 ? 49.507 -36.150 -23.037 1.00 28.34 168 LYS A C 1
ATOM 880 O O . LYS A 1 123 ? 48.563 -35.385 -23.346 1.00 29.52 168 LYS A O 1
ATOM 886 N N . PHE A 1 124 ? 50.742 -35.985 -23.498 1.00 24.84 169 PHE A N 1
ATOM 887 C CA . PHE A 1 124 ? 51.015 -34.953 -24.468 1.00 24.49 169 PHE A CA 1
ATOM 888 C C . PHE A 1 124 ? 51.035 -35.558 -25.870 1.00 25.77 169 PHE A C 1
ATOM 889 O O . PHE A 1 124 ? 50.070 -35.339 -26.594 1.00 24.63 169 PHE A O 1
ATOM 897 N N . PHE A 1 125 ? 52.068 -36.351 -26.237 1.00 23.74 170 PHE A N 1
ATOM 898 C CA . PHE A 1 125 ? 52.087 -36.984 -27.595 1.00 25.04 170 PHE A CA 1
ATOM 899 C C . PHE A 1 125 ? 50.844 -37.799 -27.817 1.00 27.42 170 PHE A C 1
ATOM 900 O O . PHE A 1 125 ? 50.239 -38.276 -26.828 1.00 27.24 170 PHE A O 1
ATOM 908 N N . ILE A 1 126 ? 50.463 -37.972 -29.087 1.00 28.41 171 ILE A N 1
ATOM 909 C CA . ILE A 1 126 ? 49.181 -38.635 -29.408 1.00 28.92 171 ILE A CA 1
ATOM 910 C C . ILE A 1 126 ? 49.489 -39.782 -30.344 1.00 32.08 171 ILE A C 1
ATOM 911 O O . ILE A 1 126 ? 50.165 -39.617 -31.361 1.00 29.53 171 ILE A O 1
ATOM 916 N N . ASN A 1 127 ? 48.992 -40.960 -29.991 1.00 35.11 172 ASN A N 1
ATOM 917 C CA . ASN A 1 127 ? 49.255 -42.181 -30.750 1.00 36.59 172 ASN A CA 1
ATOM 918 C C . ASN A 1 127 ? 48.786 -42.121 -32.212 1.00 34.93 172 ASN A C 1
ATOM 919 O O . ASN A 1 127 ? 47.603 -41.951 -32.439 1.00 36.66 172 ASN A O 1
ATOM 924 N N . GLY A 1 128 ? 49.672 -42.249 -33.194 1.00 31.84 173 GLY A N 1
ATOM 925 C CA . GLY A 1 128 ? 49.261 -42.133 -34.598 1.00 31.38 173 GLY A CA 1
ATOM 926 C C . GLY A 1 128 ? 49.086 -40.732 -35.182 1.00 34.39 173 GLY A C 1
ATOM 927 O O . GLY A 1 128 ? 48.818 -40.604 -36.364 1.00 38.97 173 GLY A O 1
ATOM 928 N N . SER A 1 129 ? 49.256 -39.676 -34.389 1.00 31.54 174 SER A N 1
ATOM 929 C CA . SER A 1 129 ? 49.107 -38.306 -34.872 1.00 30.20 174 SER A CA 1
ATOM 930 C C . SER A 1 129 ? 50.191 -37.941 -35.912 1.00 29.78 174 SER A C 1
ATOM 931 O O . SER A 1 129 ? 50.039 -36.976 -36.716 1.00 26.84 174 SER A O 1
ATOM 934 N N . ASN A 1 130 ? 51.305 -38.673 -35.840 1.00 30.18 175 ASN A N 1
ATOM 935 C CA . ASN A 1 130 ? 52.453 -38.494 -36.744 1.00 27.69 175 ASN A CA 1
ATOM 936 C C . ASN A 1 130 ? 53.266 -37.212 -36.573 1.00 28.06 175 ASN A C 1
ATOM 937 O O . ASN A 1 130 ? 54.073 -36.872 -37.437 1.00 28.71 175 ASN A O 1
ATOM 942 N N . TRP A 1 131 ? 53.085 -36.482 -35.455 1.00 27.32 176 TRP A N 1
ATOM 943 C CA . TRP A 1 131 ? 53.957 -35.327 -35.165 1.00 24.98 176 TRP A CA 1
ATOM 944 C C . TRP A 1 131 ? 54.763 -35.551 -33.914 1.00 26.90 176 TRP A C 1
ATOM 945 O O . TRP A 1 131 ? 54.336 -36.333 -33.062 1.00 29.04 176 TRP A O 1
ATOM 956 N N . GLU A 1 132 ? 55.887 -34.843 -33.773 1.00 27.15 177 GLU A N 1
ATOM 957 C CA . GLU A 1 132 ? 56.874 -35.143 -32.727 1.00 26.98 177 GLU A CA 1
ATOM 958 C C . GLU A 1 132 ? 57.254 -33.931 -31.952 1.00 26.26 177 GLU A C 1
ATOM 959 O O . GLU A 1 132 ? 58.104 -34.020 -31.107 1.00 26.98 177 GLU A O 1
ATOM 965 N N . GLY A 1 133 ? 56.691 -32.770 -32.262 1.00 25.33 178 GLY A N 1
ATOM 966 C CA . GLY A 1 133 ? 56.959 -31.567 -31.458 1.00 21.21 178 GLY A CA 1
ATOM 967 C C . GLY A 1 133 ? 55.824 -30.582 -31.612 1.00 20.69 178 GLY A C 1
ATOM 968 O O . GLY A 1 133 ? 54.784 -30.900 -32.162 1.00 18.46 178 GLY A O 1
ATOM 969 N N . ILE A 1 134 ? 56.020 -29.368 -31.102 1.00 20.76 179 ILE A N 1
ATOM 970 C CA . ILE A 1 134 ? 54.981 -28.356 -31.118 1.00 19.68 179 ILE A CA 1
ATOM 971 C C . ILE A 1 134 ? 55.651 -27.006 -31.334 1.00 19.76 179 ILE A C 1
ATOM 972 O O . ILE A 1 134 ? 56.746 -26.707 -30.802 1.00 20.70 179 ILE A O 1
ATOM 977 N N . LEU A 1 135 ? 54.981 -26.162 -32.099 1.00 19.69 180 LEU A N 1
ATOM 978 C CA . LEU A 1 135 ? 55.509 -24.856 -32.437 1.00 20.10 180 LEU A CA 1
ATOM 979 C C . LEU A 1 135 ? 54.578 -23.860 -31.770 1.00 20.70 180 LEU A C 1
ATOM 980 O O . LEU A 1 135 ? 53.457 -23.671 -32.225 1.00 21.73 180 LEU A O 1
ATOM 985 N N . GLY A 1 136 ? 55.000 -23.223 -30.680 1.00 22.03 181 GLY A N 1
ATOM 986 C CA . GLY A 1 136 ? 54.160 -22.209 -30.027 1.00 20.18 181 GLY A CA 1
ATOM 987 C C . GLY A 1 136 ? 54.350 -20.918 -30.777 1.00 21.04 181 GLY A C 1
ATOM 988 O O . GLY A 1 136 ? 55.462 -20.342 -30.817 1.00 22.59 181 GLY A O 1
ATOM 989 N N . LEU A 1 137 ? 53.274 -20.409 -31.336 1.00 20.82 182 LEU A N 1
ATOM 990 C CA . LEU A 1 137 ? 53.347 -19.183 -32.148 1.00 20.79 182 LEU A CA 1
ATOM 991 C C . LEU A 1 137 ? 52.782 -17.956 -31.428 1.00 20.59 182 LEU A C 1
ATOM 992 O O . LEU A 1 137 ? 52.716 -16.859 -32.004 1.00 21.29 182 LEU A O 1
ATOM 997 N N . ALA A 1 138 ? 52.293 -18.120 -30.197 1.00 19.52 183 ALA A N 1
ATOM 998 C CA . ALA A 1 138 ? 51.842 -16.917 -29.486 1.00 19.89 183 ALA A CA 1
ATOM 999 C C . ALA A 1 138 ? 53.037 -16.101 -28.904 1.00 21.05 183 ALA A C 1
ATOM 1000 O O . ALA A 1 138 ? 54.213 -16.332 -29.285 1.00 20.93 183 ALA A O 1
ATOM 1002 N N . TYR A 1 139 ? 52.766 -15.201 -27.964 1.00 21.36 184 TYR A N 1
ATOM 1003 C CA . TYR A 1 139 ? 53.778 -14.220 -27.626 1.00 23.97 184 TYR A CA 1
ATOM 1004 C C . TYR A 1 139 ? 54.572 -14.634 -26.394 1.00 25.82 184 TYR A C 1
ATOM 1005 O O . TYR A 1 139 ? 54.192 -15.570 -25.703 1.00 26.25 184 TYR A O 1
ATOM 1014 N N . ALA A 1 140 ? 55.628 -13.878 -26.079 1.00 28.54 185 ALA A N 1
ATOM 1015 C CA . ALA A 1 140 ? 56.604 -14.226 -25.024 1.00 28.03 185 ALA A CA 1
ATOM 1016 C C . ALA A 1 140 ? 55.984 -14.309 -23.655 1.00 27.92 185 ALA A C 1
ATOM 1017 O O . ALA A 1 140 ? 56.390 -15.101 -22.819 1.00 28.50 185 ALA A O 1
ATOM 1019 N N . GLU A 1 141 ? 55.013 -13.454 -23.414 1.00 28.87 186 GLU A N 1
ATOM 1020 C CA . GLU A 1 141 ? 54.426 -13.361 -22.116 1.00 29.74 186 GLU A CA 1
ATOM 1021 C C . GLU A 1 141 ? 53.931 -14.707 -21.486 1.00 28.67 186 GLU A C 1
ATOM 1022 O O . GLU A 1 141 ? 53.828 -14.840 -20.254 1.00 28.39 186 GLU A O 1
ATOM 1028 N N . ILE A 1 142 ? 53.575 -15.680 -22.316 1.00 24.78 187 ILE A N 1
ATOM 1029 C CA . ILE A 1 142 ? 53.091 -16.941 -21.819 1.00 22.77 187 ILE A CA 1
ATOM 1030 C C . ILE A 1 142 ? 54.095 -18.059 -22.089 1.00 24.05 187 ILE A C 1
ATOM 1031 O O . ILE A 1 142 ? 53.747 -19.236 -21.913 1.00 27.03 187 ILE A O 1
ATOM 1036 N N . ALA A 1 143 ? 55.328 -17.720 -22.476 1.00 22.76 188 ALA A N 1
ATOM 1037 C CA . ALA A 1 143 ? 56.364 -18.742 -22.639 1.00 23.71 188 ALA A CA 1
ATOM 1038 C C . ALA A 1 143 ? 56.878 -19.200 -21.258 1.00 27.40 188 ALA A C 1
ATOM 1039 O O . ALA A 1 143 ? 56.916 -18.412 -20.313 1.00 28.77 188 ALA A O 1
ATOM 1041 N N . ARG A 1 144 ? 57.223 -20.482 -21.128 1.00 28.36 189 ARG A N 1
ATOM 1042 C CA . ARG A 1 144 ? 57.812 -20.983 -19.920 1.00 27.80 189 ARG A CA 1
ATOM 1043 C C . ARG A 1 144 ? 59.290 -21.136 -20.256 1.00 29.04 189 ARG A C 1
ATOM 1044 O O . ARG A 1 144 ? 59.617 -21.566 -21.378 1.00 27.67 189 ARG A O 1
ATOM 1052 N N . PRO A 1 145 ? 60.199 -20.875 -19.271 1.00 29.00 190 PRO A N 1
ATOM 1053 C CA . PRO A 1 145 ? 59.866 -20.651 -17.819 1.00 27.24 190 PRO A CA 1
ATOM 1054 C C . PRO A 1 145 ? 59.360 -19.244 -17.514 1.00 29.55 190 PRO A C 1
ATOM 1055 O O . PRO A 1 145 ? 58.551 -19.071 -16.588 1.00 29.75 190 PRO A O 1
ATOM 1059 N N . ASP A 1 146 ? 59.789 -18.266 -18.316 1.00 29.47 191 ASP A N 1
ATOM 1060 C CA . ASP A 1 146 ? 59.242 -16.914 -18.253 1.00 31.39 191 ASP A CA 1
ATOM 1061 C C . ASP A 1 146 ? 59.429 -16.256 -19.647 1.00 32.46 191 ASP A C 1
ATOM 1062 O O . ASP A 1 146 ? 60.010 -16.891 -20.553 1.00 29.89 191 ASP A O 1
ATOM 1067 N N . ASP A 1 147 ? 59.028 -14.969 -19.764 1.00 31.74 192 ASP A N 1
ATOM 1068 C CA . ASP A 1 147 ? 58.904 -14.280 -21.038 1.00 31.72 192 ASP A CA 1
ATOM 1069 C C . ASP A 1 147 ? 60.218 -13.847 -21.641 1.00 32.01 192 ASP A C 1
ATOM 1070 O O . ASP A 1 147 ? 60.242 -13.163 -22.639 1.00 34.00 192 ASP A O 1
ATOM 1075 N N . SER A 1 148 ? 61.322 -14.222 -21.039 1.00 31.28 193 SER A N 1
ATOM 1076 C CA . SER A 1 148 ? 62.612 -13.871 -21.629 1.00 32.08 193 SER A CA 1
ATOM 1077 C C . SER A 1 148 ? 63.091 -15.022 -22.567 1.00 29.53 193 SER A C 1
ATOM 1078 O O . SER A 1 148 ? 64.111 -14.935 -23.224 1.00 30.30 193 SER A O 1
ATOM 1081 N N . LEU A 1 149 ? 62.347 -16.115 -22.610 1.00 28.74 194 LEU A N 1
ATOM 1082 C CA . LEU A 1 149 ? 62.631 -17.173 -23.574 1.00 27.84 194 LEU A CA 1
ATOM 1083 C C . LEU A 1 149 ? 61.960 -16.824 -24.908 1.00 27.23 194 LEU A C 1
ATOM 1084 O O . LEU A 1 149 ? 60.783 -17.169 -25.114 1.00 27.05 194 LEU A O 1
ATOM 1089 N N . GLU A 1 150 ? 62.666 -16.109 -25.775 1.00 27.11 195 GLU A N 1
ATOM 1090 C CA . GLU A 1 150 ? 62.075 -15.671 -27.077 1.00 27.07 195 GLU A CA 1
ATOM 1091 C C . GLU A 1 150 ? 61.348 -16.791 -27.878 1.00 24.97 195 GLU A C 1
ATOM 1092 O O . GLU A 1 150 ? 61.927 -17.785 -28.191 1.00 24.87 195 GLU A O 1
ATOM 1098 N N . PRO A 1 151 ? 60.086 -16.616 -28.235 1.00 24.53 196 PRO A N 1
ATOM 1099 C CA . PRO A 1 151 ? 59.418 -17.658 -29.059 1.00 23.15 196 PRO A CA 1
ATOM 1100 C C . PRO A 1 151 ? 59.988 -17.726 -30.463 1.00 23.44 196 PRO A C 1
ATOM 1101 O O . PRO A 1 151 ? 60.645 -16.799 -30.904 1.00 24.73 196 PRO A O 1
ATOM 1105 N N . PHE A 1 152 ? 59.685 -18.789 -31.183 1.00 23.07 197 PHE A N 1
ATOM 1106 C CA . PHE A 1 152 ? 60.241 -19.014 -32.505 1.00 22.14 197 PHE A CA 1
ATOM 1107 C C . PHE A 1 152 ? 59.904 -17.878 -33.499 1.00 22.74 197 PHE A C 1
ATOM 1108 O O . PHE A 1 152 ? 60.762 -17.443 -34.286 1.00 22.22 197 PHE A O 1
ATOM 1116 N N . PHE A 1 153 ? 58.663 -17.399 -33.456 1.00 22.22 198 PHE A N 1
ATOM 1117 C CA . PHE A 1 153 ? 58.250 -16.427 -34.454 1.00 22.97 198 PHE A CA 1
ATOM 1118 C C . PHE A 1 153 ? 58.945 -15.121 -34.276 1.00 24.06 198 PHE A C 1
ATOM 1119 O O . PHE A 1 153 ? 59.364 -14.547 -35.257 1.00 26.05 198 PHE A O 1
ATOM 1127 N N . ASP A 1 154 ? 59.153 -14.694 -33.032 1.00 26.98 199 ASP A N 1
ATOM 1128 C CA . ASP A 1 154 ? 59.994 -13.505 -32.735 1.00 29.02 199 ASP A CA 1
ATOM 1129 C C . ASP A 1 154 ? 61.407 -13.648 -33.273 1.00 27.82 199 ASP A C 1
ATOM 1130 O O . ASP A 1 154 ? 61.922 -12.718 -33.898 1.00 29.92 199 ASP A O 1
ATOM 1135 N N . SER A 1 155 ? 61.996 -14.824 -33.100 1.00 26.88 200 SER A N 1
ATOM 1136 C CA . SER A 1 155 ? 63.368 -15.083 -33.558 1.00 26.60 200 SER A CA 1
ATOM 1137 C C . SER A 1 155 ? 63.399 -15.010 -35.063 1.00 27.71 200 SER A C 1
ATOM 1138 O O . SER A 1 155 ? 64.354 -14.477 -35.615 1.00 26.06 200 SER A O 1
ATOM 1141 N N . LEU A 1 156 ? 62.366 -15.555 -35.715 1.00 25.49 201 LEU A N 1
ATOM 1142 C CA . LEU A 1 156 ? 62.398 -15.639 -37.131 1.00 26.07 201 LEU A CA 1
ATOM 1143 C C . LEU A 1 156 ? 62.349 -14.198 -37.735 1.00 28.25 201 LEU A C 1
ATOM 1144 O O . LEU A 1 156 ? 63.059 -13.881 -38.671 1.00 28.43 201 LEU A O 1
ATOM 1149 N N . VAL A 1 157 ? 61.487 -13.344 -37.191 1.00 27.20 202 VAL A N 1
ATOM 1150 C CA . VAL A 1 157 ? 61.303 -12.021 -37.700 1.00 25.76 202 VAL A CA 1
ATOM 1151 C C . VAL A 1 157 ? 62.554 -11.170 -37.415 1.00 29.16 202 VAL A C 1
ATOM 1152 O O . VAL A 1 157 ? 62.982 -10.404 -38.288 1.00 32.39 202 VAL A O 1
ATOM 1156 N N . LYS A 1 158 ? 63.151 -11.310 -36.220 1.00 30.38 203 LYS A N 1
ATOM 1157 C CA . LYS A 1 158 ? 64.312 -10.498 -35.785 1.00 31.25 203 LYS A CA 1
ATOM 1158 C C . LYS A 1 158 ? 65.492 -10.868 -36.668 1.00 31.85 203 LYS A C 1
ATOM 1159 O O . LYS A 1 158 ? 66.136 -9.999 -37.177 1.00 36.32 203 LYS A O 1
ATOM 1165 N N . GLN A 1 159 ? 65.711 -12.150 -36.937 1.00 29.18 204 GLN A N 1
ATOM 1166 C CA . GLN A 1 159 ? 66.868 -12.614 -37.682 1.00 28.40 204 GLN A CA 1
ATOM 1167 C C . GLN A 1 159 ? 66.747 -12.611 -39.173 1.00 31.73 204 GLN A C 1
ATOM 1168 O O . GLN A 1 159 ? 67.763 -12.841 -39.843 1.00 33.02 204 GLN A O 1
ATOM 1174 N N . THR A 1 160 ? 65.558 -12.434 -39.731 1.00 30.95 205 THR A N 1
ATOM 1175 C CA . THR A 1 160 ? 65.428 -12.530 -41.180 1.00 32.84 205 THR A CA 1
ATOM 1176 C C . THR A 1 160 ? 64.631 -11.336 -41.705 1.00 38.11 205 THR A C 1
ATOM 1177 O O . THR A 1 160 ? 64.361 -10.379 -40.992 1.00 43.18 205 THR A O 1
ATOM 1181 N N . HIS A 1 161 ? 64.229 -11.349 -42.951 1.00 42.41 206 HIS A N 1
ATOM 1182 C CA . HIS A 1 161 ? 63.471 -10.167 -43.352 1.00 52.71 206 HIS A CA 1
ATOM 1183 C C . HIS A 1 161 ? 61.961 -10.448 -43.323 1.00 45.09 206 HIS A C 1
ATOM 1184 O O . HIS A 1 161 ? 61.169 -9.581 -43.700 1.00 43.44 206 HIS A O 1
ATOM 1191 N N . VAL A 1 162 ? 61.584 -11.663 -42.927 1.00 37.63 207 VAL A N 1
ATOM 1192 C CA . VAL A 1 162 ? 60.216 -12.146 -43.108 1.00 33.52 207 VAL A CA 1
ATOM 1193 C C . VAL A 1 162 ? 59.211 -11.188 -42.449 1.00 31.12 207 VAL A C 1
ATOM 1194 O O . VAL A 1 162 ? 59.391 -10.838 -41.292 1.00 32.67 207 VAL A O 1
ATOM 1198 N N . PRO A 1 163 ? 58.153 -10.756 -43.180 1.00 29.16 208 PRO A N 1
ATOM 1199 C CA . PRO A 1 163 ? 57.165 -9.855 -42.537 1.00 26.47 208 PRO A CA 1
ATOM 1200 C C . PRO A 1 163 ? 56.507 -10.475 -41.277 1.00 26.94 208 PRO A C 1
ATOM 1201 O O . PRO A 1 163 ? 56.328 -11.742 -41.176 1.00 25.23 208 PRO A O 1
ATOM 1205 N N . ASN A 1 164 ? 56.212 -9.605 -40.301 1.00 26.12 209 ASN A N 1
ATOM 1206 C CA . ASN A 1 164 ? 55.704 -10.058 -39.009 1.00 25.91 209 ASN A CA 1
ATOM 1207 C C . ASN A 1 164 ? 54.224 -10.439 -39.097 1.00 27.16 209 ASN A C 1
ATOM 1208 O O . ASN A 1 164 ? 53.354 -9.796 -38.446 1.00 26.59 209 ASN A O 1
ATOM 1213 N N . LEU A 1 165 ? 53.909 -11.402 -39.978 1.00 27.85 210 LEU A N 1
ATOM 1214 C CA . LEU A 1 165 ? 52.606 -12.079 -39.927 1.00 26.67 210 LEU A CA 1
ATOM 1215 C C . LEU A 1 165 ? 52.654 -13.509 -40.435 1.00 25.70 210 LEU A C 1
ATOM 1216 O O . LEU A 1 165 ? 53.563 -13.883 -41.182 1.00 25.51 210 LEU A O 1
ATOM 1221 N N . PHE A 1 166 ? 51.696 -14.318 -39.999 1.00 22.32 211 PHE A N 1
ATOM 1222 C CA . PHE A 1 166 ? 51.456 -15.568 -40.663 1.00 21.16 211 PHE A CA 1
ATOM 1223 C C . PHE A 1 166 ? 49.961 -15.803 -40.793 1.00 21.52 211 PHE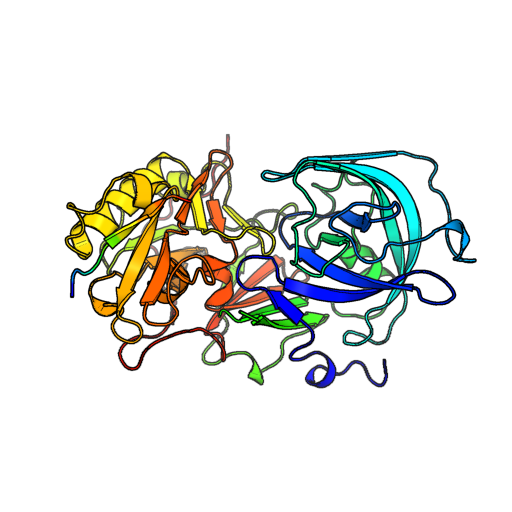 A C 1
ATOM 1224 O O . PHE A 1 166 ? 49.177 -15.091 -40.164 1.00 21.82 211 PHE A O 1
ATOM 1232 N N . SER A 1 167 ? 49.543 -16.778 -41.604 1.00 21.58 212 SER A N 1
ATOM 1233 C CA . SER A 1 167 ? 48.102 -17.079 -41.722 1.00 20.95 212 SER A CA 1
ATOM 1234 C C . SER A 1 167 ? 47.905 -18.555 -41.776 1.00 21.19 212 SER A C 1
ATOM 1235 O O . SER A 1 167 ? 48.805 -19.278 -42.175 1.00 22.00 212 SER A O 1
ATOM 1238 N N . LEU A 1 168 ? 46.747 -19.027 -41.331 1.00 21.66 213 LEU A N 1
ATOM 1239 C CA . LEU A 1 168 ? 46.515 -20.460 -41.276 1.00 20.60 213 LEU A CA 1
ATOM 1240 C C . LEU A 1 168 ? 45.235 -20.801 -41.987 1.00 20.37 213 LEU A C 1
ATOM 1241 O O . LEU A 1 168 ? 44.213 -20.199 -41.750 1.00 19.93 213 LEU A O 1
ATOM 1246 N N . GLN A 1 169 ? 45.308 -21.792 -42.852 1.00 22.44 214 GLN A N 1
ATOM 1247 C CA . GLN A 1 169 ? 44.145 -22.484 -43.369 1.00 21.23 214 GLN A CA 1
ATOM 1248 C C . GLN A 1 169 ? 44.226 -23.929 -42.902 1.00 21.90 214 GLN A C 1
ATOM 1249 O O . GLN A 1 169 ? 45.110 -24.671 -43.320 1.00 21.56 214 GLN A O 1
ATOM 1255 N N . LEU A 1 170 ? 43.346 -24.303 -41.983 1.00 22.95 215 LEU A N 1
ATOM 1256 C CA . LEU A 1 170 ? 43.187 -25.677 -41.524 1.00 24.12 215 LEU A CA 1
ATOM 1257 C C . LEU A 1 170 ? 42.007 -26.376 -42.212 1.00 25.77 215 LEU A C 1
ATOM 1258 O O . LEU A 1 170 ? 40.844 -25.901 -42.123 1.00 26.43 215 LEU A O 1
ATOM 1263 N N . CYS A 1 171 ? 42.248 -27.501 -42.866 1.00 27.16 216 CYS A N 1
ATOM 1264 C CA . CYS A 1 171 ? 41.129 -28.114 -43.633 1.00 35.68 216 CYS A CA 1
ATOM 1265 C C . CYS A 1 171 ? 40.638 -29.295 -42.898 1.00 38.17 216 CYS A C 1
ATOM 1266 O O . CYS A 1 171 ? 41.435 -30.169 -42.581 1.00 45.70 216 CYS A O 1
ATOM 1269 N N . GLY A 1 172 ? 39.345 -29.340 -42.622 1.00 43.40 217 GLY A N 1
ATOM 1270 C CA . GLY A 1 172 ? 38.719 -30.510 -41.958 1.00 48.97 217 GLY A CA 1
ATOM 1271 C C . GLY A 1 172 ? 38.593 -31.768 -42.814 1.00 55.78 217 GLY A C 1
ATOM 1272 O O . GLY A 1 172 ? 38.862 -31.770 -44.049 1.00 51.08 217 GLY A O 1
ATOM 1273 N N . ALA A 1 173 ? 38.162 -32.838 -42.147 1.00 69.52 218 ALA A N 1
ATOM 1274 C CA . ALA A 1 173 ? 38.039 -34.179 -42.759 1.00 84.71 218 ALA A CA 1
ATOM 1275 C C . ALA A 1 173 ? 37.301 -34.220 -44.124 1.00 81.04 218 ALA A C 1
ATOM 1276 O O . ALA A 1 173 ? 36.104 -33.934 -44.202 1.00 89.43 218 ALA A O 1
ATOM 1278 N N . ALA A 1 184 ? 41.272 -40.766 -43.172 0.50 34.97 229 ALA A N 1
ATOM 1279 C CA . ALA A 1 184 ? 41.087 -39.911 -41.998 0.50 37.64 229 ALA A CA 1
ATOM 1280 C C . ALA A 1 184 ? 42.207 -38.868 -41.911 0.50 38.02 229 ALA A C 1
ATOM 1281 O O . ALA A 1 184 ? 42.619 -38.475 -40.848 0.50 35.20 229 ALA A O 1
ATOM 1283 N N . SER A 1 185 ? 42.685 -38.453 -43.082 1.00 47.93 230 SER A N 1
ATOM 1284 C CA . SER A 1 185 ? 43.670 -37.350 -43.299 1.00 48.27 230 SER A CA 1
ATOM 1285 C C . SER A 1 185 ? 43.122 -35.927 -43.498 1.00 49.83 230 SER A C 1
ATOM 1286 O O . SER A 1 185 ? 42.117 -35.680 -44.194 1.00 52.05 230 SER A O 1
ATOM 1289 N N . VAL A 1 186 ? 43.793 -34.980 -42.854 1.00 42.94 231 VAL A N 1
ATOM 1290 C CA . VAL A 1 186 ? 43.463 -33.602 -43.037 1.00 35.80 231 VAL A CA 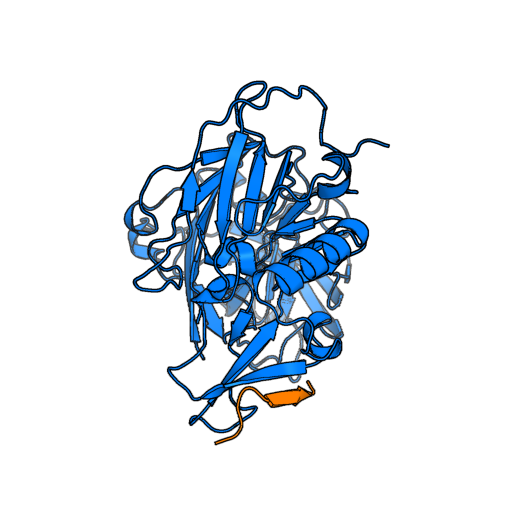1
ATOM 1291 C C . VAL A 1 186 ? 44.706 -32.947 -43.651 1.00 34.04 231 VAL A C 1
ATOM 1292 O O . VAL A 1 186 ? 45.765 -33.594 -43.865 1.00 33.18 231 VAL A O 1
ATOM 1296 N N . GLY A 1 187 ? 44.586 -31.664 -43.938 1.00 32.01 232 GLY A N 1
ATOM 1297 C CA . GLY A 1 187 ? 45.685 -30.894 -44.546 1.00 32.02 232 GLY A CA 1
ATOM 1298 C C . GLY A 1 187 ? 45.441 -29.427 -44.218 1.00 29.36 232 GLY A C 1
ATOM 1299 O O . GLY A 1 187 ? 44.604 -29.115 -43.362 1.00 30.61 232 GLY A O 1
ATOM 1300 N N . GLY A 1 188 ? 46.141 -28.535 -44.902 1.00 25.10 233 GLY A N 1
ATOM 1301 C CA . GLY A 1 188 ? 45.961 -27.096 -44.709 1.00 21.70 233 GLY A CA 1
ATOM 1302 C C . GLY A 1 188 ? 47.238 -26.395 -45.045 1.00 21.27 233 GLY A C 1
ATOM 1303 O O . GLY A 1 188 ? 48.101 -26.992 -45.665 1.00 22.76 233 GLY A O 1
ATOM 1304 N N . SER A 1 189 ? 47.347 -25.121 -44.693 1.00 21.12 234 SER A N 1
ATOM 1305 C CA . SER A 1 189 ? 48.488 -24.283 -45.053 1.00 20.59 234 SER A CA 1
ATOM 1306 C C . SER A 1 189 ? 48.815 -23.308 -43.928 1.00 21.47 234 SER A C 1
ATOM 1307 O O . SER A 1 189 ? 47.908 -22.675 -43.348 1.00 20.27 234 SER A O 1
ATOM 1310 N N . MET A 1 190 ? 50.116 -23.154 -43.699 1.00 21.04 235 MET A N 1
ATOM 1311 C CA . MET A 1 190 ? 50.646 -22.028 -42.993 1.00 22.62 235 MET A CA 1
ATOM 1312 C C . MET A 1 190 ? 51.477 -21.146 -43.910 1.00 22.27 235 MET A C 1
ATOM 1313 O O . MET A 1 190 ? 52.582 -21.546 -44.329 1.00 23.77 235 MET A O 1
ATOM 1318 N N . ILE A 1 191 ? 50.973 -19.956 -44.215 1.00 21.07 236 ILE A N 1
ATOM 1319 C CA . ILE A 1 191 ? 51.727 -19.032 -45.041 1.00 22.32 236 ILE A CA 1
ATOM 1320 C C . ILE A 1 191 ? 52.515 -18.165 -44.092 1.00 23.08 236 ILE A C 1
ATOM 1321 O O . ILE A 1 191 ? 51.941 -17.356 -43.388 1.00 24.22 236 ILE A O 1
ATOM 1326 N N . ILE A 1 192 ? 53.813 -18.381 -43.976 1.00 24.85 237 ILE A N 1
ATOM 1327 C CA . ILE A 1 192 ? 54.631 -17.507 -43.110 1.00 26.34 237 ILE A CA 1
ATOM 1328 C C . ILE A 1 192 ? 55.037 -16.204 -43.870 1.00 27.14 237 ILE A C 1
ATOM 1329 O O . ILE A 1 192 ? 55.779 -16.243 -44.876 1.00 27.01 237 ILE A O 1
ATOM 1334 N N . GLY A 1 193 ? 54.511 -15.067 -43.429 1.00 26.50 238 GLY A N 1
ATOM 1335 C CA . GLY A 1 193 ? 54.916 -13.802 -43.991 1.00 26.96 238 GLY A CA 1
ATOM 1336 C C . GLY A 1 193 ? 53.911 -13.118 -44.877 1.00 29.17 238 GLY A C 1
ATOM 1337 O O . GLY A 1 193 ? 54.206 -12.070 -45.469 1.00 32.10 238 GLY A O 1
ATOM 1338 N N . GLY A 1 194 ? 52.696 -13.635 -44.971 1.00 27.40 239 GLY A N 1
ATOM 1339 C CA . GLY A 1 194 ? 51.769 -12.952 -45.829 1.00 27.27 239 GLY A CA 1
ATOM 1340 C C . GLY A 1 194 ? 50.500 -13.741 -45.929 1.00 30.02 239 GLY A C 1
ATOM 1341 O O . GLY A 1 194 ? 50.198 -14.592 -45.058 1.00 28.72 239 GLY A O 1
ATOM 1342 N N . ILE A 1 195 ? 49.779 -13.477 -47.014 1.00 28.65 240 ILE A N 1
ATOM 1343 C CA . ILE A 1 195 ? 48.401 -13.888 -47.188 1.00 29.38 240 ILE A CA 1
ATOM 1344 C C . ILE A 1 195 ? 48.337 -14.490 -48.587 1.00 31.42 240 ILE A C 1
ATOM 1345 O O . ILE A 1 195 ? 48.847 -13.921 -49.492 1.00 33.59 240 ILE A O 1
ATOM 1350 N N . ASP A 1 196 ? 47.732 -15.656 -48.769 1.00 34.23 241 ASP A N 1
ATOM 1351 C CA . ASP A 1 196 ? 47.634 -16.234 -50.106 1.00 34.85 241 ASP A CA 1
ATOM 1352 C C . ASP A 1 196 ? 46.159 -16.184 -50.539 1.00 33.41 241 ASP A C 1
ATOM 1353 O O . ASP A 1 196 ? 45.297 -16.764 -49.853 1.00 30.02 241 ASP A O 1
ATOM 1358 N N . HIS A 1 197 ? 45.904 -15.548 -51.684 1.00 32.96 242 HIS A N 1
ATOM 1359 C CA . HIS A 1 197 ? 44.534 -15.298 -52.175 1.00 35.68 242 HIS A CA 1
ATOM 1360 C C . HIS A 1 197 ? 43.752 -16.512 -52.604 1.00 33.12 242 HIS A C 1
ATOM 1361 O O . HIS A 1 197 ? 42.563 -16.503 -52.635 1.00 41.24 242 HIS A O 1
ATOM 1368 N N . SER A 1 198 ? 44.388 -17.606 -52.813 1.00 30.94 243 SER A N 1
ATOM 1369 C CA . SER A 1 198 ? 43.666 -18.739 -53.231 1.00 31.58 243 SER A CA 1
ATOM 1370 C C . SER A 1 198 ? 43.167 -19.539 -52.040 1.00 32.23 243 SER A C 1
ATOM 1371 O O . SER A 1 198 ? 42.499 -20.539 -52.252 1.00 33.47 243 SER A O 1
ATOM 1374 N N . LEU A 1 199 ? 43.514 -19.196 -50.800 1.00 29.36 244 LEU A N 1
ATOM 1375 C CA . LEU A 1 199 ? 42.991 -20.001 -49.650 1.00 28.37 244 LEU A CA 1
ATOM 1376 C C . LEU A 1 199 ? 41.651 -19.480 -49.102 1.00 27.85 244 LEU A C 1
ATOM 1377 O O . LEU A 1 199 ? 41.072 -20.053 -48.155 1.00 27.88 244 LEU A O 1
ATOM 1382 N N . TYR A 1 200 ? 41.144 -18.392 -49.672 1.00 27.05 245 TYR A N 1
ATOM 1383 C CA . TYR A 1 200 ? 39.881 -17.838 -49.147 1.00 26.01 245 TYR A CA 1
ATOM 1384 C C . TYR A 1 200 ? 39.103 -17.229 -50.264 1.00 26.48 245 TYR A C 1
ATOM 1385 O O . TYR A 1 200 ? 39.611 -17.092 -51.372 1.00 28.37 245 TYR A O 1
ATOM 1394 N N . THR A 1 201 ? 37.859 -16.922 -49.967 1.00 27.38 246 THR A N 1
ATOM 1395 C CA . THR A 1 201 ? 36.953 -16.138 -50.833 1.00 29.87 246 THR A CA 1
ATOM 1396 C C . THR A 1 201 ? 36.272 -15.029 -49.998 1.00 29.04 246 THR A C 1
ATOM 1397 O O . THR A 1 201 ? 36.239 -15.086 -48.755 1.00 28.54 246 THR A O 1
ATOM 1401 N N . GLY A 1 202 ? 35.684 -14.042 -50.646 1.00 30.14 247 GLY A N 1
ATOM 1402 C CA . GLY A 1 202 ? 35.059 -12.923 -49.913 1.00 28.86 247 GLY A CA 1
ATOM 1403 C C . GLY A 1 202 ? 36.111 -11.967 -49.315 1.00 30.03 247 GLY A C 1
ATOM 1404 O O . GLY A 1 202 ? 37.264 -11.927 -49.776 1.00 30.80 247 GLY A O 1
ATOM 1405 N N . SER A 1 203 ? 35.727 -11.223 -48.270 1.00 28.89 248 SER A N 1
ATOM 1406 C CA . SER A 1 203 ? 36.609 -10.256 -47.629 1.00 27.88 248 SER A CA 1
ATOM 1407 C C . SER A 1 203 ? 37.215 -10.775 -46.331 1.00 25.54 248 SER A C 1
ATOM 1408 O O . SER A 1 203 ? 36.646 -11.676 -45.705 1.00 23.24 248 SER A O 1
ATOM 1411 N N . LEU A 1 204 ? 38.382 -10.211 -45.989 1.00 23.61 249 LEU A N 1
ATOM 1412 C CA . LEU A 1 204 ? 39.027 -10.357 -44.721 1.00 23.33 249 LEU A CA 1
ATOM 1413 C C . LEU A 1 204 ? 38.393 -9.362 -43.721 1.00 23.33 249 LEU A C 1
ATOM 1414 O O . LEU A 1 204 ? 38.280 -8.160 -44.022 1.00 21.86 249 LEU A O 1
ATOM 1419 N N . TRP A 1 205 ? 37.941 -9.859 -42.559 1.00 22.92 250 TRP A N 1
ATOM 1420 C CA . TRP A 1 205 ? 37.433 -8.964 -41.472 1.00 23.43 250 TRP A CA 1
ATOM 1421 C C . TRP A 1 205 ? 38.374 -9.116 -40.296 1.00 22.25 250 TRP A C 1
ATOM 1422 O O . TRP A 1 205 ? 38.772 -10.215 -40.002 1.00 24.14 250 TRP A O 1
ATOM 1433 N N . TYR A 1 206 ? 38.771 -8.014 -39.676 1.00 22.43 251 TYR A N 1
ATOM 1434 C CA . TYR A 1 206 ? 39.764 -8.007 -38.588 1.00 22.47 251 TYR A CA 1
ATOM 1435 C C . TYR A 1 206 ? 39.168 -7.581 -37.220 1.00 24.57 251 TYR A C 1
ATOM 1436 O O . TYR A 1 206 ? 38.345 -6.644 -37.119 1.00 23.53 251 TYR A O 1
ATOM 1445 N N . THR A 1 207 ? 39.572 -8.335 -36.201 1.00 23.45 252 THR A N 1
ATOM 1446 C CA . THR A 1 207 ? 39.293 -8.043 -34.841 1.00 22.58 252 THR A CA 1
ATOM 1447 C C . THR A 1 207 ? 40.638 -7.680 -34.183 1.00 23.73 252 THR A C 1
ATOM 1448 O O . THR A 1 207 ? 41.709 -8.180 -34.589 1.00 25.84 252 THR A O 1
ATOM 1452 N N . PRO A 1 208 ? 40.628 -6.789 -33.197 1.00 23.44 253 PRO A N 1
ATOM 1453 C CA . PRO A 1 208 ? 41.945 -6.446 -32.565 1.00 22.58 253 PRO A CA 1
ATOM 1454 C C . PRO A 1 208 ? 42.521 -7.538 -31.645 1.00 24.83 253 PRO A C 1
ATOM 1455 O O . PRO A 1 208 ? 41.785 -8.264 -30.961 1.00 24.44 253 PRO A O 1
ATOM 1459 N N . ILE A 1 209 ? 43.842 -7.649 -31.619 1.00 25.10 254 ILE A N 1
ATOM 1460 C CA . ILE A 1 209 ? 44.472 -8.385 -30.578 1.00 24.43 254 ILE A CA 1
ATOM 1461 C C . ILE A 1 209 ? 44.412 -7.495 -29.318 1.00 26.05 254 ILE A C 1
ATOM 1462 O O . ILE A 1 209 ? 45.029 -6.454 -29.249 1.00 28.30 254 ILE A O 1
ATOM 1467 N N . ARG A 1 210 ? 43.640 -7.916 -28.333 1.00 26.05 255 ARG A N 1
ATOM 1468 C CA . ARG A 1 210 ? 43.405 -7.108 -27.172 1.00 27.05 255 ARG A CA 1
ATOM 1469 C C . ARG A 1 210 ? 44.666 -6.923 -26.360 1.00 28.57 255 ARG A C 1
ATOM 1470 O O . ARG A 1 210 ? 44.944 -5.823 -25.858 1.00 27.77 255 ARG A O 1
ATOM 1478 N N . ARG A 1 211 ? 45.449 -7.992 -26.254 1.00 28.71 256 ARG A N 1
ATOM 1479 C CA . ARG A 1 211 ? 46.715 -7.974 -25.496 1.00 30.19 256 ARG A CA 1
ATOM 1480 C C . ARG A 1 211 ? 47.635 -9.022 -26.132 1.00 31.12 256 ARG A C 1
ATOM 1481 O O . ARG A 1 211 ? 47.141 -10.104 -26.545 1.00 27.66 256 ARG A O 1
ATOM 1489 N N . GLU A 1 212 ? 48.939 -8.734 -26.214 1.00 29.16 257 GLU A N 1
ATOM 1490 C CA . GLU A 1 212 ? 49.828 -9.717 -26.812 1.00 28.67 257 GLU A CA 1
ATOM 1491 C C . GLU A 1 212 ? 50.362 -10.787 -25.850 1.00 28.99 257 GLU A C 1
ATOM 1492 O O . GLU A 1 212 ? 51.433 -10.639 -25.228 1.00 29.70 257 GLU A O 1
ATOM 1498 N N . TRP A 1 213 ? 49.644 -11.903 -25.743 1.00 27.42 258 TRP A N 1
ATOM 1499 C CA . TRP A 1 213 ? 50.090 -12.980 -24.807 1.00 25.93 258 TRP A CA 1
ATOM 1500 C C . TRP A 1 213 ? 49.585 -14.246 -25.441 1.00 25.41 258 TRP A C 1
ATOM 1501 O O . TRP A 1 213 ? 50.319 -14.883 -26.205 1.00 25.87 258 TRP A O 1
ATOM 1512 N N . TYR A 1 214 ? 48.309 -14.552 -25.245 1.00 25.44 259 TYR A N 1
ATOM 1513 C CA . TYR A 1 214 ? 47.622 -15.437 -26.177 1.00 24.31 259 TYR A CA 1
ATOM 1514 C C . TYR A 1 214 ? 47.233 -14.495 -27.349 1.00 22.86 259 TYR A C 1
ATOM 1515 O O . TYR A 1 214 ? 47.428 -13.277 -27.270 1.00 23.74 259 TYR A O 1
ATOM 1524 N N . TYR A 1 215 ? 46.739 -15.040 -28.433 1.00 20.23 260 TYR A N 1
ATOM 1525 C CA . TYR A 1 215 ? 46.092 -14.246 -29.417 1.00 19.07 260 TYR A CA 1
ATOM 1526 C C . TYR A 1 215 ? 44.695 -14.021 -28.868 1.00 19.93 260 TYR A C 1
ATOM 1527 O O . TYR A 1 215 ? 43.736 -14.704 -29.230 1.00 21.48 260 TYR A O 1
ATOM 1536 N N . GLU A 1 216 ? 44.602 -13.090 -27.941 1.00 20.97 261 GLU A N 1
ATOM 1537 C CA . GLU A 1 216 ? 43.333 -12.714 -27.257 1.00 22.48 261 GLU A CA 1
ATOM 1538 C C . GLU A 1 216 ? 42.449 -11.782 -28.093 1.00 21.41 261 GLU A C 1
ATOM 1539 O O . GLU A 1 216 ? 42.907 -10.732 -28.566 1.00 20.90 261 GLU A O 1
ATOM 1545 N N . VAL A 1 217 ? 41.174 -12.144 -28.224 1.00 21.80 262 VAL A N 1
ATOM 1546 C CA . VAL A 1 217 ? 40.163 -11.311 -28.907 1.00 21.31 262 VAL A CA 1
ATOM 1547 C C . VAL A 1 217 ? 38.937 -11.070 -28.003 1.00 22.45 262 VAL A C 1
ATOM 1548 O O . VAL A 1 217 ? 38.831 -11.669 -26.924 1.00 22.41 262 VAL A O 1
ATOM 1552 N N . ILE A 1 218 ? 37.998 -10.235 -28.456 1.00 23.28 263 ILE A N 1
ATOM 1553 C CA . ILE A 1 218 ? 36.708 -9.992 -27.776 1.00 24.43 263 ILE A CA 1
ATOM 1554 C C . ILE A 1 218 ? 35.455 -10.401 -28.606 1.00 24.01 263 ILE A C 1
ATOM 1555 O O . ILE A 1 218 ? 35.227 -9.926 -29.762 1.00 25.09 263 ILE A O 1
ATOM 1560 N N . ILE A 1 219 ? 34.644 -11.279 -28.026 1.00 21.90 264 ILE A N 1
ATOM 1561 C CA . ILE A 1 219 ? 33.391 -11.676 -28.611 1.00 21.44 264 ILE A CA 1
ATOM 1562 C C . ILE A 1 219 ? 32.330 -10.733 -28.045 1.00 23.69 264 ILE A C 1
ATOM 1563 O O . ILE A 1 219 ? 32.261 -10.541 -26.809 1.00 25.80 264 ILE A O 1
ATOM 1568 N N . VAL A 1 220 ? 31.519 -10.125 -28.907 1.00 23.64 265 VAL A N 1
ATOM 1569 C CA . VAL A 1 220 ? 30.561 -9.119 -28.442 1.00 24.52 265 VAL A CA 1
ATOM 1570 C C . VAL A 1 220 ? 29.127 -9.542 -28.583 1.00 26.80 265 VAL A C 1
ATOM 1571 O O . VAL A 1 220 ? 28.256 -8.839 -28.110 1.00 31.22 265 VAL A O 1
ATOM 1575 N N . ARG A 1 221 ? 28.843 -10.671 -29.225 1.00 27.61 266 ARG A N 1
ATOM 1576 C CA . ARG A 1 221 ? 27.445 -11.163 -29.310 1.00 29.43 266 ARG A CA 1
ATOM 1577 C C . ARG A 1 221 ? 27.537 -12.566 -29.806 1.00 29.30 266 ARG A C 1
ATOM 1578 O O . ARG A 1 221 ? 28.388 -12.835 -30.657 1.00 32.38 266 ARG A O 1
ATOM 1586 N N . VAL A 1 222 ? 26.735 -13.481 -29.265 1.00 29.49 267 VAL A N 1
ATOM 1587 C CA . VAL A 1 222 ? 26.647 -14.844 -29.811 1.00 27.34 267 VAL A CA 1
ATOM 1588 C C . VAL A 1 222 ? 25.206 -15.090 -30.281 1.00 29.47 267 VAL A C 1
ATOM 1589 O O . VAL A 1 222 ? 24.245 -14.741 -29.560 1.00 29.54 267 VAL A O 1
ATOM 1593 N N . GLU A 1 223 ? 25.020 -15.644 -31.484 1.00 30.79 268 GLU A N 1
ATOM 1594 C CA . GLU A 1 223 ? 23.680 -16.113 -31.910 1.00 32.03 268 GLU A CA 1
ATOM 1595 C C . GLU A 1 223 ? 23.683 -17.602 -32.255 1.00 32.54 268 GLU A C 1
ATOM 1596 O O . GLU A 1 223 ? 24.660 -18.136 -32.743 1.00 35.24 268 GLU A O 1
ATOM 1602 N N . ILE A 1 224 ? 22.582 -18.281 -32.033 1.00 32.64 269 ILE A N 1
ATOM 1603 C CA . ILE A 1 224 ? 22.468 -19.681 -32.401 1.00 32.08 269 ILE A CA 1
ATOM 1604 C C . ILE A 1 224 ? 21.222 -19.727 -33.248 1.00 35.74 269 ILE A C 1
ATOM 1605 O O . ILE A 1 224 ? 20.160 -19.243 -32.855 1.00 39.34 269 ILE A O 1
ATOM 1610 N N . ASN A 1 225 ? 21.338 -20.253 -34.448 1.00 40.67 270 ASN A N 1
ATOM 1611 C CA . ASN A 1 225 ? 20.267 -20.059 -35.445 1.00 43.23 270 ASN A CA 1
ATOM 1612 C C . ASN A 1 225 ? 19.633 -18.688 -35.621 1.00 40.32 270 ASN A C 1
ATOM 1613 O O . ASN A 1 225 ? 18.432 -18.580 -35.664 1.00 44.07 270 ASN A O 1
ATOM 1618 N N . GLY A 1 226 ? 20.438 -17.648 -35.697 1.00 39.88 271 GLY A N 1
ATOM 1619 C CA . GLY A 1 226 ? 19.943 -16.289 -35.621 1.00 40.32 271 GLY A CA 1
ATOM 1620 C C . GLY A 1 226 ? 19.349 -15.795 -34.301 1.00 40.21 271 GLY A C 1
ATOM 1621 O O . GLY A 1 226 ? 19.037 -14.635 -34.208 1.00 43.29 271 GLY A O 1
ATOM 1622 N N . GLN A 1 227 ? 19.182 -16.620 -33.275 1.00 39.62 272 GLN A N 1
ATOM 1623 C CA . GLN A 1 227 ? 18.589 -16.123 -31.997 1.00 39.77 272 GLN A CA 1
ATOM 1624 C C . GLN A 1 227 ? 19.713 -15.725 -31.038 1.00 36.40 272 GLN A C 1
ATOM 1625 O O . GLN A 1 227 ? 20.519 -16.528 -30.669 1.00 39.85 272 GLN A O 1
ATOM 1631 N N . ASP A 1 228 ? 19.785 -14.480 -30.642 1.00 35.27 273 ASP A N 1
ATOM 1632 C CA . ASP A 1 228 ? 20.788 -14.036 -29.664 1.00 36.30 273 ASP A CA 1
ATOM 1633 C C . ASP A 1 228 ? 20.832 -14.892 -28.358 1.00 33.40 273 ASP A C 1
ATOM 1634 O O . ASP A 1 228 ? 19.814 -15.161 -27.809 1.00 33.98 273 ASP A O 1
ATOM 1639 N N . LEU A 1 229 ? 21.984 -15.333 -27.863 1.00 34.00 274 LEU A N 1
ATOM 1640 C CA . LEU A 1 229 ? 22.021 -15.990 -26.524 1.00 36.56 274 LEU A CA 1
ATOM 1641 C C . LEU A 1 229 ? 21.599 -15.064 -25.382 1.00 41.94 274 LEU A C 1
ATOM 1642 O O . LEU A 1 229 ? 21.215 -15.543 -24.333 1.00 46.13 274 LEU A O 1
ATOM 1647 N N . LYS A 1 230 ? 21.701 -13.743 -25.572 1.00 46.23 275 LYS A N 1
ATOM 1648 C CA . LYS A 1 230 ? 21.119 -12.759 -24.666 1.00 45.88 275 LYS A CA 1
ATOM 1649 C C . LYS A 1 230 ? 21.819 -12.804 -23.332 1.00 48.11 275 LYS A C 1
ATOM 1650 O O . LYS A 1 230 ? 21.165 -12.713 -22.314 1.00 51.38 275 LYS A O 1
ATOM 1656 N N . MET A 1 231 ? 23.133 -12.978 -23.304 1.00 42.78 276 MET A N 1
ATOM 1657 C CA . MET A 1 231 ? 23.824 -12.867 -22.029 1.00 43.02 276 MET A CA 1
ATOM 1658 C C . MET A 1 231 ? 24.567 -11.546 -21.972 1.00 42.84 276 MET A C 1
ATOM 1659 O O . MET A 1 231 ? 24.811 -10.958 -23.021 1.00 45.25 276 MET A O 1
ATOM 1664 N N . ASP A 1 232 ? 24.929 -11.062 -20.780 1.00 41.46 277 ASP A N 1
ATOM 1665 C CA . ASP A 1 232 ? 25.846 -9.931 -20.721 1.00 41.01 277 ASP A CA 1
ATOM 1666 C C . ASP A 1 232 ? 27.152 -10.310 -21.458 1.00 40.73 277 ASP A C 1
ATOM 1667 O O . ASP A 1 232 ? 27.809 -11.329 -21.139 1.00 37.45 277 ASP A O 1
ATOM 1672 N N . CYS A 1 233 ? 27.529 -9.500 -22.445 1.00 40.62 278 CYS A N 1
ATOM 1673 C CA . CYS A 1 233 ? 28.673 -9.843 -23.275 1.00 37.88 278 CYS A CA 1
ATOM 1674 C C . CYS A 1 233 ? 29.975 -10.082 -22.499 1.00 36.71 278 CYS A C 1
ATOM 1675 O O . CYS A 1 233 ? 30.805 -10.775 -23.000 1.00 36.47 278 CYS A O 1
ATOM 1678 N N . LYS A 1 234 ? 30.164 -9.552 -21.294 1.00 34.94 279 LYS A N 1
ATOM 1679 C CA . LYS A 1 234 ? 31.337 -9.951 -20.496 1.00 36.58 279 LYS A CA 1
ATOM 1680 C C . LYS A 1 234 ? 31.453 -11.486 -20.246 1.00 38.39 279 LYS A C 1
ATOM 1681 O O . LYS A 1 234 ? 32.583 -12.025 -20.135 1.00 38.40 279 LYS A O 1
ATOM 1687 N N . GLU A 1 235 ? 30.311 -12.188 -20.187 1.00 37.85 280 GLU A N 1
ATOM 1688 C CA . GLU A 1 235 ? 30.290 -13.641 -19.951 1.00 36.66 280 GLU A CA 1
ATOM 1689 C C . GLU A 1 235 ? 30.977 -14.394 -21.064 1.00 34.27 280 GLU A C 1
ATOM 1690 O O . GLU A 1 235 ? 31.446 -15.509 -20.839 1.00 32.07 280 GLU A O 1
ATOM 1696 N N . TYR A 1 236 ? 30.973 -13.826 -22.277 1.00 30.12 281 TYR A N 1
ATOM 1697 C CA . TYR A 1 236 ? 31.544 -14.521 -23.401 1.00 29.88 281 TYR A CA 1
ATOM 1698 C C . TYR A 1 236 ? 33.064 -14.521 -23.397 1.00 28.94 281 TYR A C 1
ATOM 1699 O O . TYR A 1 236 ? 33.688 -15.284 -24.103 1.00 30.39 281 TYR A O 1
ATOM 1708 N N . ASN A 1 237 ? 33.653 -13.646 -22.622 1.00 27.28 282 ASN A N 1
ATOM 1709 C CA . ASN A 1 237 ? 35.064 -13.463 -22.612 1.00 27.53 282 ASN A CA 1
ATOM 1710 C C . ASN A 1 237 ? 35.548 -13.578 -21.185 1.00 31.43 282 ASN A C 1
ATOM 1711 O O . ASN A 1 237 ? 36.536 -12.938 -20.812 1.00 30.36 282 ASN A O 1
ATOM 1716 N N . TYR A 1 238 ? 34.827 -14.355 -20.370 1.00 32.45 283 TYR A N 1
ATOM 1717 C CA . TYR A 1 238 ? 35.200 -14.533 -18.977 1.00 33.69 283 TYR A CA 1
ATOM 1718 C C . TYR A 1 238 ? 36.091 -15.774 -18.902 1.00 32.80 283 TYR A C 1
ATOM 1719 O O . TYR A 1 238 ? 35.599 -16.856 -19.152 1.00 34.69 283 TYR A O 1
ATOM 1728 N N . ASP A 1 239 ? 37.372 -15.669 -18.556 1.00 32.48 284 ASP A N 1
ATOM 1729 C CA . ASP A 1 239 ? 38.096 -14.453 -18.187 1.00 32.90 284 ASP A CA 1
ATOM 1730 C C . ASP A 1 239 ? 38.927 -13.954 -19.389 1.00 31.74 284 ASP A C 1
ATOM 1731 O O . ASP A 1 239 ? 39.561 -12.896 -19.296 1.00 32.04 284 ASP A O 1
ATOM 1736 N N . LYS A 1 240 ? 38.906 -14.702 -20.499 1.00 27.01 285 LYS A N 1
ATOM 1737 C CA . LYS A 1 240 ? 39.493 -14.269 -21.774 1.00 27.70 285 LYS A CA 1
ATOM 1738 C C . LYS A 1 240 ? 38.918 -15.082 -22.949 1.00 27.78 285 LYS A C 1
ATOM 1739 O O . LYS A 1 240 ? 38.244 -16.136 -22.745 1.00 27.64 285 LYS A O 1
ATOM 1745 N N . SER A 1 241 ? 39.158 -14.590 -24.164 1.00 24.86 286 SER A N 1
ATOM 1746 C CA . SER A 1 241 ? 38.913 -15.387 -25.359 1.00 25.42 286 SER A CA 1
ATOM 1747 C C . SER A 1 241 ? 40.141 -15.477 -26.243 1.00 23.77 286 SER A C 1
ATOM 1748 O O . SER A 1 241 ? 40.810 -14.450 -26.497 1.00 24.88 286 SER A O 1
ATOM 1751 N N . ILE A 1 242 ? 40.476 -16.683 -26.670 1.00 20.88 287 ILE A N 1
ATOM 1752 C CA . ILE A 1 242 ? 41.710 -16.831 -27.440 1.00 19.51 287 ILE A CA 1
ATOM 1753 C C . ILE A 1 242 ? 41.428 -17.576 -28.725 1.00 19.99 287 ILE A C 1
ATOM 1754 O O . ILE A 1 242 ? 40.411 -18.247 -28.859 1.00 20.19 287 ILE A O 1
ATOM 1759 N N . VAL A 1 243 ? 42.299 -17.406 -29.694 1.00 20.85 288 VAL A N 1
ATOM 1760 C CA . VAL A 1 243 ? 42.301 -18.226 -30.910 1.00 21.09 288 VAL A CA 1
ATOM 1761 C C . VAL A 1 243 ? 43.502 -19.150 -30.793 1.00 22.60 288 VAL A C 1
ATOM 1762 O O . VAL A 1 243 ? 44.677 -18.695 -30.878 1.00 23.17 288 VAL A O 1
ATOM 1766 N N . ASP A 1 244 ? 43.211 -20.444 -30.732 1.00 22.91 289 ASP A N 1
ATOM 1767 C CA . ASP A 1 244 ? 44.190 -21.438 -30.406 1.00 23.92 289 ASP A CA 1
ATOM 1768 C C . ASP A 1 244 ? 44.159 -22.670 -31.376 1.00 25.73 289 ASP A C 1
ATOM 1769 O O . ASP A 1 244 ? 43.361 -23.600 -31.200 1.00 27.03 289 ASP A O 1
ATOM 1774 N N . SER A 1 245 ? 45.033 -22.711 -32.369 1.00 24.12 290 SER A N 1
ATOM 1775 C CA . SER A 1 245 ? 45.061 -23.858 -33.289 1.00 23.86 290 SER A CA 1
ATOM 1776 C C . SER A 1 245 ? 45.480 -25.192 -32.679 1.00 22.91 290 SER A C 1
ATOM 1777 O O . SER A 1 245 ? 45.433 -26.219 -33.368 1.00 22.78 290 SER A O 1
ATOM 1780 N N . GLY A 1 246 ? 45.901 -25.198 -31.418 1.00 22.66 291 GLY A N 1
ATOM 1781 C CA . GLY A 1 246 ? 46.286 -26.453 -30.741 1.00 20.67 291 GLY A CA 1
ATOM 1782 C C . GLY A 1 246 ? 45.172 -27.078 -29.911 1.00 20.72 291 GLY A C 1
ATOM 1783 O O . GLY A 1 246 ? 45.359 -28.082 -29.236 1.00 20.28 291 GLY A O 1
ATOM 1784 N N . THR A 1 247 ? 44.009 -26.454 -29.909 1.00 20.82 292 THR A N 1
ATOM 1785 C CA . THR A 1 247 ? 42.889 -27.017 -29.206 1.00 21.05 292 THR A CA 1
ATOM 1786 C C . THR A 1 247 ? 41.857 -27.488 -30.234 1.00 22.36 292 THR A C 1
ATOM 1787 O O . THR A 1 247 ? 41.531 -26.729 -31.196 1.00 20.55 292 THR A O 1
ATOM 1791 N N . THR A 1 248 ? 41.377 -28.730 -30.053 1.00 21.56 293 THR A N 1
ATOM 1792 C CA . THR A 1 248 ? 40.321 -29.261 -30.921 1.00 22.07 293 THR A CA 1
ATOM 1793 C C . THR A 1 248 ? 39.020 -28.440 -30.907 1.00 22.84 293 THR A C 1
ATOM 1794 O O . THR A 1 248 ? 38.570 -28.046 -31.989 1.00 23.77 293 THR A O 1
ATOM 1798 N N . ASN A 1 249 ? 38.474 -28.138 -29.718 1.00 22.07 294 ASN A N 1
ATOM 1799 C CA . ASN A 1 249 ? 37.042 -27.769 -29.600 1.00 23.43 294 ASN A CA 1
ATOM 1800 C C . ASN A 1 249 ? 36.775 -26.298 -29.641 1.00 23.59 294 ASN A C 1
ATOM 1801 O O . ASN A 1 249 ? 37.695 -25.515 -29.444 1.00 26.67 294 ASN A O 1
ATOM 1806 N N . LEU A 1 250 ? 35.543 -25.899 -29.891 1.00 21.33 295 LEU A N 1
ATOM 1807 C CA . LEU A 1 250 ? 35.175 -24.572 -29.397 1.00 21.79 295 LEU A CA 1
ATOM 1808 C C . LEU A 1 250 ? 34.907 -24.724 -27.889 1.00 22.27 295 LEU A C 1
ATOM 1809 O O . LEU A 1 250 ? 33.943 -25.388 -27.491 1.00 22.45 295 LEU A O 1
ATOM 1814 N N . ARG A 1 251 ? 35.788 -24.197 -27.048 1.00 22.27 296 ARG A N 1
ATOM 1815 C CA . ARG A 1 251 ? 35.584 -24.264 -25.598 1.00 23.22 296 ARG A CA 1
ATOM 1816 C C . ARG A 1 251 ? 34.868 -23.011 -25.133 1.00 25.23 296 ARG A C 1
ATOM 1817 O O . ARG A 1 251 ? 35.210 -21.891 -25.591 1.00 29.42 296 ARG A O 1
ATOM 1825 N N . LEU A 1 252 ? 33.827 -23.165 -24.317 1.00 24.91 297 LEU A N 1
ATOM 1826 C CA . LEU A 1 252 ? 33.031 -21.990 -23.853 1.00 25.65 297 LEU A CA 1
ATOM 1827 C C . LEU A 1 252 ? 32.983 -21.946 -22.324 1.00 28.04 297 LEU A C 1
ATOM 1828 O O . LEU A 1 252 ? 32.919 -23.011 -21.677 1.00 25.14 297 LEU A O 1
ATOM 1833 N N . PRO A 1 253 ? 33.042 -20.709 -21.735 1.00 29.97 298 PRO A N 1
ATOM 1834 C CA . PRO A 1 253 ? 32.969 -20.644 -20.241 1.00 28.07 298 PRO A CA 1
ATOM 1835 C C . PRO A 1 253 ? 31.669 -21.319 -19.800 1.00 31.85 298 PRO A C 1
ATOM 1836 O O . PRO A 1 253 ? 30.691 -21.295 -20.549 1.00 32.17 298 PRO A O 1
ATOM 1840 N N . LYS A 1 254 ? 31.676 -21.970 -18.639 1.00 36.10 299 LYS A N 1
ATOM 1841 C CA . LYS A 1 254 ? 30.530 -22.730 -18.116 1.00 39.91 299 LYS A CA 1
ATOM 1842 C C . LYS A 1 254 ? 29.124 -22.149 -18.385 1.00 39.66 299 LYS A C 1
ATOM 1843 O O . LYS A 1 254 ? 28.285 -22.830 -18.980 1.00 40.74 299 LYS A O 1
ATOM 1849 N N . LYS A 1 255 ? 28.863 -20.909 -17.977 1.00 37.99 300 LYS A N 1
ATOM 1850 C CA . LYS A 1 255 ? 27.541 -20.326 -18.156 1.00 40.23 300 LYS A CA 1
ATOM 1851 C C . LYS A 1 255 ? 27.153 -20.235 -19.615 1.00 38.47 300 LYS A C 1
ATOM 1852 O O . LYS A 1 255 ? 26.017 -20.412 -19.982 1.00 39.56 300 LYS A O 1
ATOM 1858 N N . VAL A 1 256 ? 28.125 -19.934 -20.453 1.00 36.59 301 VAL A N 1
ATOM 1859 C CA . VAL A 1 256 ? 27.901 -19.828 -21.887 1.00 31.96 301 VAL A CA 1
ATOM 1860 C C . VAL A 1 256 ? 27.784 -21.204 -22.531 1.00 30.49 301 VAL A C 1
ATOM 1861 O O . VAL A 1 256 ? 26.963 -21.403 -23.447 1.00 28.56 301 VAL A O 1
ATOM 1865 N N . PHE A 1 257 ? 28.571 -22.163 -22.040 1.00 29.07 302 PHE A N 1
ATOM 1866 C CA . PHE A 1 257 ? 28.408 -23.537 -22.498 1.00 29.96 302 PHE A CA 1
ATOM 1867 C C . PHE A 1 257 ? 26.968 -24.026 -22.297 1.00 32.35 302 PHE A C 1
ATOM 1868 O O . PHE A 1 257 ? 26.340 -24.508 -23.253 1.00 34.18 302 PHE A O 1
ATOM 1876 N N . GLU A 1 258 ? 26.449 -23.869 -21.071 1.00 35.15 303 GLU A N 1
ATOM 1877 C CA . GLU A 1 258 ? 25.079 -24.304 -20.710 1.00 37.25 303 GLU A CA 1
ATOM 1878 C C . GLU A 1 258 ? 23.983 -23.700 -21.563 1.00 35.72 303 GLU A C 1
ATOM 1879 O O . GLU A 1 258 ? 23.124 -24.446 -22.073 1.00 33.22 303 GLU A O 1
ATOM 1885 N N . ALA A 1 259 ? 24.061 -22.385 -21.789 1.00 33.72 304 ALA A N 1
ATOM 1886 C CA . ALA A 1 259 ? 23.075 -21.708 -22.602 1.00 33.68 304 ALA A CA 1
ATOM 1887 C C . ALA A 1 259 ? 23.139 -22.192 -24.063 1.00 35.53 304 ALA A C 1
ATOM 1888 O O . ALA A 1 259 ? 22.110 -22.492 -24.687 1.00 38.66 304 ALA A O 1
ATOM 1890 N N . ALA A 1 260 ? 24.350 -22.348 -24.587 1.00 32.46 305 ALA A N 1
ATOM 1891 C CA . ALA A 1 260 ? 24.482 -22.771 -25.970 1.00 29.59 305 ALA A CA 1
ATOM 1892 C C . ALA A 1 260 ? 23.910 -24.165 -26.219 1.00 30.16 305 ALA A C 1
ATOM 1893 O O . ALA A 1 260 ? 23.202 -24.355 -27.236 1.00 29.41 305 ALA A O 1
ATOM 1895 N N . VAL A 1 261 ? 24.215 -25.131 -25.320 1.00 30.25 306 VAL A N 1
ATOM 1896 C CA . VAL A 1 261 ? 23.663 -26.487 -25.435 1.00 30.18 306 VAL A CA 1
ATOM 1897 C C . VAL A 1 261 ? 22.121 -26.426 -25.443 1.00 34.10 306 VAL A C 1
ATOM 1898 O O . VAL A 1 261 ? 21.457 -26.864 -26.415 1.00 34.34 306 VAL A O 1
ATOM 1902 N N . ALA A 1 262 ? 21.552 -25.852 -24.381 1.00 33.64 307 ALA A N 1
ATOM 1903 C CA . ALA A 1 262 ? 20.128 -25.572 -24.360 1.00 33.17 307 ALA A CA 1
ATOM 1904 C C . ALA A 1 262 ? 19.628 -25.087 -25.727 1.00 31.78 307 ALA A C 1
ATOM 1905 O O . ALA A 1 262 ? 18.720 -25.664 -26.294 1.00 33.45 307 ALA A O 1
ATOM 1907 N N . SER A 1 263 ? 20.210 -24.012 -26.229 1.00 30.86 308 SER A N 1
ATOM 1908 C CA . SER A 1 263 ? 19.781 -23.392 -27.474 1.00 29.49 308 SER A CA 1
ATOM 1909 C C . SER A 1 263 ? 19.920 -24.302 -28.687 1.00 30.51 308 SER A C 1
ATOM 1910 O O . SER A 1 263 ? 18.987 -24.415 -29.476 1.00 32.20 308 SER A O 1
ATOM 1913 N N . ILE A 1 264 ? 21.069 -24.971 -28.833 1.00 30.98 309 ILE A N 1
ATOM 1914 C CA . ILE A 1 264 ? 21.229 -26.027 -29.855 1.00 33.34 309 ILE A CA 1
ATOM 1915 C C . ILE A 1 264 ? 20.194 -27.163 -29.727 1.00 35.12 309 ILE A C 1
ATOM 1916 O O . ILE A 1 264 ? 19.595 -27.575 -30.723 1.00 37.69 309 ILE A O 1
ATOM 1921 N N . LYS A 1 265 ? 20.019 -27.690 -28.512 1.00 38.09 310 LYS A N 1
ATOM 1922 C CA . LYS A 1 265 ? 19.058 -28.783 -28.238 1.00 39.80 310 LYS A CA 1
ATOM 1923 C C . LYS A 1 265 ? 17.669 -28.440 -28.704 1.00 39.58 310 LYS A C 1
ATOM 1924 O O . LYS A 1 265 ? 16.981 -29.281 -29.223 1.00 41.11 310 LYS A O 1
ATOM 1930 N N . ALA A 1 266 ? 17.270 -27.199 -28.468 1.00 40.29 311 ALA A N 1
ATOM 1931 C CA . ALA A 1 266 ? 15.942 -26.680 -28.824 1.00 40.99 311 ALA A CA 1
ATOM 1932 C C . ALA A 1 266 ? 15.855 -26.523 -30.317 1.00 44.77 311 ALA A C 1
ATOM 1933 O O . ALA A 1 266 ? 14.904 -26.978 -30.907 1.00 50.75 311 ALA A O 1
ATOM 1935 N N . ALA A 1 267 ? 16.844 -25.886 -30.946 1.00 45.80 312 ALA A N 1
ATOM 1936 C CA . ALA A 1 267 ? 16.747 -25.619 -32.376 1.00 43.09 312 ALA A CA 1
ATOM 1937 C C . ALA A 1 267 ? 16.718 -26.883 -33.231 1.00 44.51 312 ALA A C 1
ATOM 1938 O O . ALA A 1 267 ? 16.248 -26.853 -34.375 1.00 44.95 312 ALA A O 1
ATOM 1940 N N . SER A 1 268 ? 17.229 -27.988 -32.694 1.00 41.91 313 SER A N 1
ATOM 1941 C CA . SER A 1 268 ? 17.344 -29.189 -33.497 1.00 42.61 313 SER A CA 1
ATOM 1942 C C . SER A 1 268 ? 16.464 -30.312 -32.997 1.00 45.57 313 SER A C 1
ATOM 1943 O O . SER A 1 268 ? 16.662 -31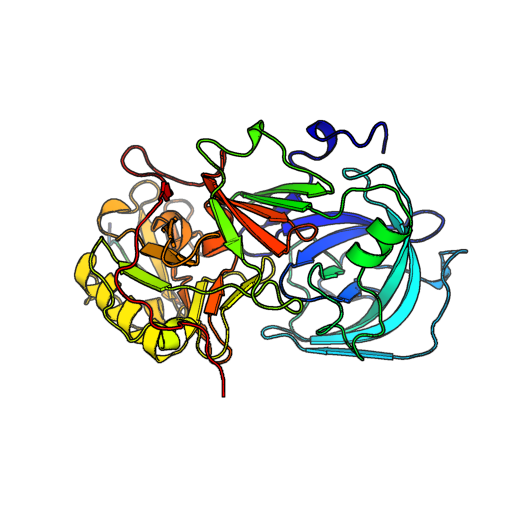.442 -33.404 1.00 48.10 313 SER A O 1
ATOM 1946 N N . SER A 1 269 ? 15.521 -29.994 -32.094 1.00 50.54 314 SER A N 1
ATOM 1947 C CA . SER A 1 269 ? 14.685 -30.948 -31.300 1.00 50.22 314 SER A CA 1
ATOM 1948 C C . SER A 1 269 ? 15.426 -32.214 -30.902 1.00 53.32 314 SER A C 1
ATOM 1949 O O . SER A 1 269 ? 14.888 -33.304 -31.105 1.00 58.26 314 SER A O 1
ATOM 1952 N N . THR A 1 270 ? 16.645 -32.087 -30.367 1.00 50.36 315 THR A N 1
ATOM 1953 C CA . THR A 1 270 ? 17.400 -33.268 -29.917 1.00 51.80 315 THR A CA 1
ATOM 1954 C C . THR A 1 270 ? 17.425 -33.386 -28.391 1.00 54.66 315 THR A C 1
ATOM 1955 O O . THR A 1 270 ? 18.298 -34.047 -27.802 1.00 50.91 315 THR A O 1
ATOM 1959 N N . GLU A 1 271 ? 16.462 -32.702 -27.771 1.00 58.59 316 GLU A N 1
ATOM 1960 C CA . GLU A 1 271 ? 16.028 -32.961 -26.378 1.00 58.40 316 GLU A CA 1
ATOM 1961 C C . GLU A 1 271 ? 16.059 -34.486 -25.995 1.00 58.59 316 GLU A C 1
ATOM 1962 O O . GLU A 1 271 ? 16.411 -34.842 -24.875 1.00 57.57 316 GLU A O 1
ATOM 1968 N N . LYS A 1 272 ? 15.745 -35.392 -26.919 1.00 60.31 317 LYS A N 1
ATOM 1969 C CA . LYS A 1 272 ? 15.886 -36.821 -26.599 1.00 61.77 317 LYS A CA 1
ATOM 1970 C C . LYS A 1 272 ? 17.338 -37.431 -26.648 1.00 58.17 317 LYS A C 1
ATOM 1971 O O . LYS A 1 272 ? 17.520 -38.571 -26.270 1.00 58.16 317 LYS A O 1
ATOM 1977 N N . PHE A 1 273 ? 18.357 -36.710 -27.123 1.00 52.69 318 PHE A N 1
ATOM 1978 C CA . PHE A 1 273 ? 19.736 -37.267 -27.174 1.00 48.99 318 PHE A CA 1
ATOM 1979 C C . PHE A 1 273 ? 20.273 -37.419 -25.742 1.00 48.12 318 PHE A C 1
ATOM 1980 O O . PHE A 1 273 ? 19.952 -36.596 -24.888 1.00 50.05 318 PHE A O 1
ATOM 1988 N N . PRO A 1 274 ? 21.090 -38.457 -25.482 1.00 44.52 319 PRO A N 1
ATOM 1989 C CA . PRO A 1 274 ? 21.574 -38.659 -24.123 1.00 45.45 319 PRO A CA 1
ATOM 1990 C C . PRO A 1 274 ? 22.470 -37.510 -23.704 1.00 49.94 319 PRO A C 1
ATOM 1991 O O . PRO A 1 274 ? 23.187 -36.946 -24.518 1.00 54.95 319 PRO A O 1
ATOM 1995 N N . ASP A 1 275 ? 22.458 -37.149 -22.442 1.00 50.44 320 ASP A N 1
ATOM 1996 C CA . ASP A 1 275 ? 23.248 -36.025 -22.117 1.00 51.31 320 ASP A CA 1
ATOM 1997 C C . ASP A 1 275 ? 24.753 -36.391 -22.256 1.00 47.39 320 ASP A C 1
ATOM 1998 O O . ASP A 1 275 ? 25.601 -35.538 -22.433 1.00 48.53 320 ASP A O 1
ATOM 2003 N N . GLY A 1 276 ? 25.087 -37.664 -22.271 1.00 44.76 321 GLY A N 1
ATOM 2004 C CA . GLY A 1 276 ? 26.492 -38.021 -22.540 1.00 44.06 321 GLY A CA 1
ATOM 2005 C C . GLY A 1 276 ? 27.026 -37.523 -23.902 1.00 43.36 321 GLY A C 1
ATOM 2006 O O . GLY A 1 276 ? 28.228 -37.386 -24.113 1.00 46.73 321 GLY A O 1
ATOM 2007 N N . PHE A 1 277 ? 26.146 -37.267 -24.852 1.00 39.81 322 PHE A N 1
ATOM 2008 C CA . PHE A 1 277 ? 26.599 -36.860 -26.158 1.00 34.59 322 PHE A CA 1
ATOM 2009 C C . PHE A 1 277 ? 27.063 -35.422 -26.023 1.00 36.46 322 PHE A C 1
ATOM 2010 O O . PHE A 1 277 ? 28.076 -35.005 -26.581 1.00 35.21 322 PHE A O 1
ATOM 2018 N N . TRP A 1 278 ? 26.311 -34.678 -25.231 1.00 36.05 323 TRP A N 1
ATOM 2019 C CA . TRP A 1 278 ? 26.560 -33.295 -25.082 1.00 34.97 323 TRP A CA 1
ATOM 2020 C C . TRP A 1 278 ? 27.796 -33.009 -24.258 1.00 35.07 323 TRP A C 1
ATOM 2021 O O . TRP A 1 278 ? 28.346 -31.917 -24.420 1.00 37.78 323 TRP A O 1
ATOM 2032 N N . LEU A 1 279 ? 28.241 -33.935 -23.394 1.00 35.45 324 LEU A N 1
ATOM 2033 C CA . LEU A 1 279 ? 29.503 -33.716 -22.647 1.00 34.42 324 LEU A CA 1
ATOM 2034 C C . LEU A 1 279 ? 30.621 -34.445 -23.340 1.00 37.80 324 LEU A C 1
ATOM 2035 O O . LEU A 1 279 ? 31.683 -34.620 -22.754 1.00 39.84 324 LEU A O 1
ATOM 2040 N N . GLY A 1 280 ? 30.398 -34.873 -24.588 1.00 38.49 325 GLY A N 1
ATOM 2041 C CA . GLY A 1 280 ? 31.485 -35.442 -25.396 1.00 41.18 325 GLY A CA 1
ATOM 2042 C C . GLY A 1 280 ? 31.952 -36.804 -24.896 1.00 44.19 325 GLY A C 1
ATOM 2043 O O . GLY A 1 280 ? 33.078 -37.226 -25.149 1.00 40.08 325 GLY A O 1
ATOM 2044 N N . GLU A 1 281 ? 31.067 -37.484 -24.183 1.00 47.00 326 GLU A N 1
ATOM 2045 C CA . GLU A 1 281 ? 31.353 -38.805 -23.675 1.00 51.41 326 GLU A CA 1
ATOM 2046 C C . GLU A 1 281 ? 30.797 -39.864 -24.592 1.00 49.80 326 GLU A C 1
ATOM 2047 O O . GLU A 1 281 ? 31.227 -41.002 -24.483 1.00 52.35 326 GLU A O 1
ATOM 2053 N N . GLN A 1 282 ? 29.865 -39.490 -25.489 1.00 47.72 327 GLN A N 1
ATOM 2054 C CA . GLN A 1 282 ? 29.426 -40.388 -26.591 1.00 46.34 327 GLN A CA 1
ATOM 2055 C C . GLN A 1 282 ? 29.194 -39.831 -27.977 1.00 41.79 327 GLN A C 1
ATOM 2056 O O . GLN A 1 282 ? 28.809 -38.694 -28.105 1.00 47.47 327 GLN A O 1
ATOM 2062 N N . LEU A 1 283 ? 29.417 -40.678 -28.990 1.00 36.90 328 LEU A N 1
ATOM 2063 C CA . LEU A 1 283 ? 29.235 -40.399 -30.444 1.00 34.21 328 LEU A CA 1
ATOM 2064 C C . LEU A 1 283 ? 27.783 -40.581 -30.946 1.00 35.06 328 LEU A C 1
ATOM 2065 O O . LEU A 1 283 ? 27.051 -41.427 -30.467 1.00 37.71 328 LEU A O 1
ATOM 2070 N N . VAL A 1 284 ? 27.341 -39.781 -31.898 1.00 33.47 329 VAL A N 1
ATOM 2071 C CA . VAL A 1 284 ? 26.064 -40.029 -32.484 1.00 34.01 329 VAL A CA 1
ATOM 2072 C C . VAL A 1 284 ? 26.354 -40.605 -33.862 1.00 38.33 329 VAL A C 1
ATOM 2073 O O . VAL A 1 284 ? 27.229 -40.073 -34.574 1.00 42.22 329 VAL A O 1
ATOM 2077 N N . CYS A 1 285 ? 25.647 -41.690 -34.235 1.00 39.19 330 CYS A N 1
ATOM 2078 C CA . CYS A 1 285 ? 25.883 -42.437 -35.492 1.00 37.20 330 CYS A CA 1
ATOM 2079 C C . CYS A 1 285 ? 24.700 -42.481 -36.447 1.00 37.18 330 CYS A C 1
ATOM 2080 O O . CYS A 1 285 ? 23.601 -42.864 -36.054 1.00 38.02 330 CYS A O 1
ATOM 2083 N N . TRP A 1 286 ? 24.932 -42.087 -37.696 1.00 35.59 331 TRP A N 1
ATOM 2084 C CA . TRP A 1 286 ? 23.914 -42.108 -38.720 1.00 33.62 331 TRP A CA 1
ATOM 2085 C C . TRP A 1 286 ? 24.322 -42.962 -39.909 1.00 35.88 331 TRP A C 1
ATOM 2086 O O . TRP A 1 286 ? 25.526 -43.218 -40.129 1.00 36.14 331 TRP A O 1
ATOM 2097 N N . GLN A 1 287 ? 23.329 -43.419 -40.688 1.00 35.09 332 GLN A N 1
ATOM 2098 C CA . GLN A 1 287 ? 23.659 -44.108 -41.901 1.00 34.55 332 GLN A CA 1
ATOM 2099 C C . GLN A 1 287 ? 24.533 -43.190 -42.747 1.00 35.42 332 GLN A C 1
ATOM 2100 O O . GLN A 1 287 ? 24.191 -41.968 -42.976 1.00 33.49 332 GLN A O 1
ATOM 2106 N N . ALA A 1 288 ? 25.667 -43.759 -43.178 1.00 34.22 333 ALA A N 1
ATOM 2107 C CA . ALA A 1 288 ? 26.623 -43.042 -44.069 1.00 34.27 333 ALA A CA 1
ATOM 2108 C C . ALA A 1 288 ? 25.875 -42.419 -45.241 1.00 35.28 333 ALA A C 1
ATOM 2109 O O . ALA A 1 288 ? 25.145 -43.111 -45.949 1.00 36.75 333 ALA A O 1
ATOM 2111 N N . GLY A 1 289 ? 26.057 -41.111 -45.401 1.00 35.35 334 GLY A N 1
ATOM 2112 C CA . GLY A 1 289 ? 25.508 -40.330 -46.477 1.00 36.58 334 GLY A CA 1
ATOM 2113 C C . GLY A 1 289 ? 24.235 -39.641 -46.027 1.00 43.90 334 GLY A C 1
ATOM 2114 O O . GLY A 1 289 ? 23.629 -38.958 -46.828 1.00 47.38 334 G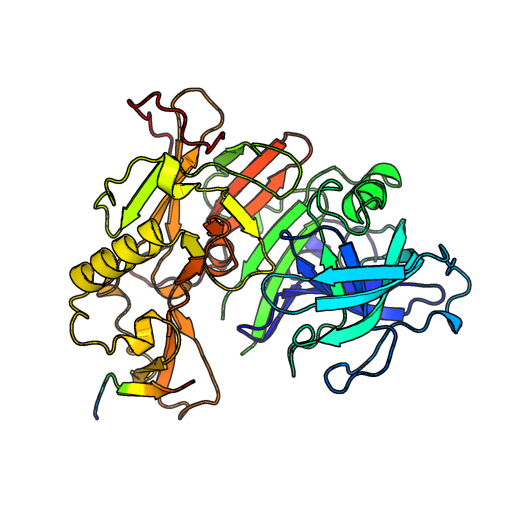LY A O 1
ATOM 2115 N N . THR A 1 290 ? 23.795 -39.795 -44.770 1.00 40.37 335 THR A N 1
ATOM 2116 C CA . THR A 1 290 ? 22.431 -39.332 -44.439 1.00 36.68 335 THR A CA 1
ATOM 2117 C C . THR A 1 290 ? 22.409 -38.360 -43.287 1.00 35.83 335 THR A C 1
ATOM 2118 O O . THR A 1 290 ? 21.347 -38.035 -42.817 1.00 36.24 335 THR A O 1
ATOM 2122 N N . THR A 1 291 ? 23.573 -37.926 -42.805 1.00 34.77 336 THR A N 1
ATOM 2123 C CA . THR A 1 291 ? 23.669 -37.093 -41.618 1.00 30.98 336 THR A CA 1
ATOM 2124 C C . THR A 1 291 ? 22.715 -35.925 -41.780 1.00 30.02 336 THR A C 1
ATOM 2125 O O . THR A 1 291 ? 22.713 -35.271 -42.807 1.00 29.34 336 THR A O 1
ATOM 2129 N N . PRO A 1 292 ? 21.860 -35.679 -40.789 1.00 29.67 337 PRO A N 1
ATOM 2130 C CA . PRO A 1 292 ? 20.834 -34.688 -41.078 1.00 30.17 337 PRO A CA 1
ATOM 2131 C C . PRO A 1 292 ? 21.327 -33.270 -40.729 1.00 31.44 337 PRO A C 1
ATOM 2132 O O . PRO A 1 292 ? 20.886 -32.646 -39.744 1.00 31.67 337 PRO A O 1
ATOM 2136 N N . TRP A 1 293 ? 22.220 -32.745 -41.569 1.00 32.09 338 TRP A N 1
ATOM 2137 C CA . TRP A 1 293 ? 22.941 -31.518 -41.231 1.00 32.04 338 TRP A CA 1
ATOM 2138 C C . TRP A 1 293 ? 22.013 -30.383 -40.878 1.00 31.60 338 TRP A C 1
ATOM 2139 O O . TRP A 1 293 ? 22.251 -29.600 -39.973 1.00 33.12 338 TRP A O 1
ATOM 2150 N N . ASN A 1 294 ? 20.942 -30.340 -41.603 1.00 31.53 339 ASN A N 1
ATOM 2151 C CA . ASN A 1 294 ? 20.064 -29.232 -41.633 1.00 35.29 339 ASN A CA 1
ATOM 2152 C C . ASN A 1 294 ? 19.215 -29.173 -40.339 1.00 36.61 339 ASN A C 1
ATOM 2153 O O . ASN A 1 294 ? 18.602 -28.155 -40.074 1.00 38.38 339 ASN A O 1
ATOM 2158 N N . ILE A 1 295 ? 19.107 -30.228 -39.527 1.00 35.50 340 ILE A N 1
ATOM 2159 C CA . ILE A 1 295 ? 18.309 -30.012 -38.308 1.00 34.55 340 ILE A CA 1
ATOM 2160 C C . ILE A 1 295 ? 19.132 -29.179 -37.313 1.00 34.79 340 ILE A C 1
ATOM 2161 O O . ILE A 1 295 ? 18.593 -28.598 -36.362 1.00 37.76 340 ILE A O 1
ATOM 2166 N N . PHE A 1 296 ? 20.434 -29.084 -37.562 1.00 31.96 341 PHE A N 1
ATOM 2167 C CA . PHE A 1 296 ? 21.333 -28.412 -36.641 1.00 32.82 341 PHE A CA 1
ATOM 2168 C C . PHE A 1 296 ? 21.626 -26.955 -37.038 1.00 32.72 341 PHE A C 1
ATOM 2169 O O . PHE A 1 296 ? 21.757 -26.623 -38.235 1.00 30.89 341 PHE A O 1
ATOM 2177 N N . PRO A 1 297 ? 21.705 -26.084 -36.023 1.00 31.21 342 PRO A N 1
ATOM 2178 C CA . PRO A 1 297 ? 21.775 -24.641 -36.190 1.00 29.82 342 PRO A CA 1
ATOM 2179 C C . PRO A 1 297 ? 23.194 -24.144 -36.516 1.00 29.69 342 PRO A C 1
ATOM 2180 O O . PRO A 1 297 ? 24.174 -24.735 -36.017 1.00 29.94 342 PRO A O 1
ATOM 2184 N N . VAL A 1 298 ? 23.307 -23.106 -37.358 1.00 27.32 343 VAL A N 1
ATOM 2185 C CA . VAL A 1 298 ? 24.549 -22.358 -37.471 1.00 26.36 343 VAL A CA 1
ATOM 2186 C C . VAL A 1 298 ? 24.823 -21.599 -36.157 1.00 27.75 343 VAL A C 1
ATOM 2187 O O . VAL A 1 298 ? 23.887 -21.277 -35.395 1.00 29.21 343 VAL A O 1
ATOM 2191 N N . ILE A 1 299 ? 26.092 -21.336 -35.857 1.00 28.05 344 ILE A N 1
ATOM 2192 C CA . ILE A 1 299 ? 26.474 -20.551 -34.652 1.00 25.90 344 ILE A CA 1
ATOM 2193 C C . ILE A 1 299 ? 27.262 -19.336 -35.104 1.00 27.58 344 ILE A C 1
ATOM 2194 O O . ILE A 1 299 ? 28.200 -19.490 -35.869 1.00 29.94 344 ILE A O 1
ATOM 2199 N N . SER A 1 300 ? 26.876 -18.138 -34.686 1.00 28.14 345 SER A N 1
ATOM 2200 C CA . SER A 1 300 ? 27.582 -16.942 -35.092 1.00 28.40 345 SER A CA 1
ATOM 2201 C C . SER A 1 300 ? 28.301 -16.315 -33.916 1.00 26.59 345 SER A C 1
ATOM 2202 O O . SER A 1 300 ? 27.648 -16.030 -32.925 1.00 26.57 345 SER A O 1
ATOM 2205 N N . LEU A 1 301 ? 29.614 -16.074 -33.995 1.00 24.82 346 LEU A N 1
ATOM 2206 C CA . LEU A 1 301 ? 30.248 -15.144 -33.016 1.00 23.07 346 LEU A CA 1
ATOM 2207 C C . LEU A 1 301 ? 30.457 -13.770 -33.661 1.00 25.45 346 LEU A C 1
ATOM 2208 O O . LEU A 1 301 ? 30.890 -13.661 -34.843 1.00 27.81 346 LEU A O 1
ATOM 2213 N N . TYR A 1 302 ? 30.016 -12.723 -32.974 1.00 24.05 347 TYR A N 1
ATOM 2214 C CA . TYR A 1 302 ? 30.373 -11.362 -33.373 1.00 23.14 347 TYR A CA 1
ATOM 2215 C C . TYR A 1 302 ? 31.673 -11.016 -32.660 1.00 23.37 347 TYR A C 1
ATOM 2216 O O . TYR A 1 302 ? 31.834 -11.253 -31.439 1.00 22.99 347 TYR A O 1
ATOM 2225 N N . LEU A 1 303 ? 32.629 -10.506 -33.415 1.00 23.20 348 LEU A N 1
ATOM 2226 C CA . LEU A 1 303 ? 33.933 -10.192 -32.861 1.00 23.46 348 LEU A CA 1
ATOM 2227 C C . LEU A 1 303 ? 34.068 -8.709 -32.961 1.00 24.93 348 LEU A C 1
ATOM 2228 O O . LEU A 1 303 ? 33.554 -8.121 -33.931 1.00 24.78 348 LEU A O 1
ATOM 2233 N N . MET A 1 304 ? 34.754 -8.109 -31.967 1.00 25.53 349 MET A N 1
ATOM 2234 C CA . MET A 1 304 ? 34.980 -6.673 -31.946 1.00 26.75 349 MET A CA 1
ATOM 2235 C C . MET A 1 304 ? 35.618 -6.231 -33.279 1.00 27.10 349 MET A C 1
ATOM 2236 O O . MET A 1 304 ? 36.569 -6.878 -33.755 1.00 26.18 349 MET A O 1
ATOM 2241 N N . GLY A 1 305 ? 35.114 -5.155 -33.886 1.00 25.80 350 GLY A N 1
ATOM 2242 C CA . GLY A 1 305 ? 35.736 -4.608 -35.106 1.00 23.82 350 GLY A CA 1
ATOM 2243 C C . GLY A 1 305 ? 36.916 -3.696 -34.863 1.00 25.25 350 GLY A C 1
ATOM 2244 O O . GLY A 1 305 ? 37.348 -3.473 -33.729 1.00 24.36 350 GLY A O 1
ATOM 2245 N N . GLU A 1 306 ? 37.438 -3.151 -35.958 1.00 26.99 351 GLU A N 1
ATOM 2246 C CA . GLU A 1 306 ? 38.556 -2.232 -35.901 1.00 26.37 351 GLU A CA 1
ATOM 2247 C C . GLU A 1 306 ? 38.104 -0.800 -35.720 1.00 26.49 351 GLU A C 1
ATOM 2248 O O . GLU A 1 306 ? 38.952 0.045 -35.592 1.00 29.79 351 GLU A O 1
ATOM 2254 N N . VAL A 1 307 ? 36.825 -0.468 -35.813 1.00 23.76 352 VAL A N 1
ATOM 2255 C CA . VAL A 1 307 ? 36.442 0.889 -35.467 1.00 22.77 352 VAL A CA 1
ATOM 2256 C C . VAL A 1 307 ? 35.438 0.887 -34.306 1.00 24.78 352 VAL A C 1
ATOM 2257 O O . VAL A 1 307 ? 34.843 -0.144 -33.972 1.00 23.56 352 VAL A O 1
ATOM 2261 N N . THR A 1 308 ? 35.282 2.042 -33.648 1.00 27.21 353 THR A N 1
ATOM 2262 C CA . THR A 1 308 ? 34.427 2.166 -32.454 1.00 29.05 353 THR A CA 1
ATOM 2263 C C . THR A 1 308 ? 32.990 1.673 -32.733 1.00 28.98 353 THR A C 1
ATOM 2264 O O . THR A 1 308 ? 32.380 2.068 -33.701 1.00 31.83 353 THR A O 1
ATOM 2268 N N . ASN A 1 309 ? 32.462 0.777 -31.924 1.00 29.06 354 ASN A N 1
ATOM 2269 C CA . ASN A 1 309 ? 31.063 0.356 -32.055 1.00 28.95 354 ASN A CA 1
ATOM 2270 C C . ASN A 1 309 ? 30.731 -0.363 -33.337 1.00 30.31 354 ASN A C 1
ATOM 2271 O O . ASN A 1 309 ? 29.552 -0.432 -33.747 1.00 32.64 354 ASN A O 1
ATOM 2276 N N . GLN A 1 310 ? 31.758 -0.903 -33.989 1.00 29.71 355 GLN A N 1
ATOM 2277 C CA . GLN A 1 310 ? 31.561 -1.772 -35.130 1.00 27.13 355 GLN A CA 1
ATOM 2278 C C . GLN A 1 310 ? 31.991 -3.210 -34.792 1.00 27.27 355 GLN A C 1
ATOM 2279 O O . GLN A 1 310 ? 32.942 -3.407 -34.029 1.00 28.10 355 GLN A O 1
ATOM 2285 N N . SER A 1 311 ? 31.267 -4.202 -35.330 1.00 24.74 356 SER A N 1
ATOM 2286 C CA . SER A 1 311 ? 31.667 -5.590 -35.235 1.00 24.00 356 SER A CA 1
ATOM 2287 C C . SER A 1 311 ? 31.391 -6.294 -36.564 1.00 24.93 356 SER A C 1
ATOM 2288 O O . SER A 1 311 ? 30.964 -5.664 -37.539 1.00 24.88 356 SER A O 1
ATOM 2291 N N . PHE A 1 312 ? 31.666 -7.592 -36.580 1.00 23.90 357 PHE A N 1
ATOM 2292 C CA . PHE A 1 312 ? 31.412 -8.452 -37.725 1.00 23.58 357 PHE A CA 1
ATOM 2293 C C . PHE A 1 312 ? 31.156 -9.813 -37.096 1.00 25.63 357 PHE A C 1
ATOM 2294 O O . PHE A 1 312 ? 31.550 -10.056 -35.921 1.00 25.33 357 PHE A O 1
ATOM 2302 N N . ARG A 1 313 ? 30.472 -10.684 -37.831 1.00 25.62 358 ARG A N 1
ATOM 2303 C CA . ARG A 1 313 ? 30.372 -12.052 -37.352 1.00 25.89 358 ARG A CA 1
ATOM 2304 C C . ARG A 1 313 ? 31.066 -13.123 -38.241 1.00 24.86 358 ARG A C 1
ATOM 2305 O O . ARG A 1 313 ? 31.217 -12.938 -39.465 1.00 22.71 358 ARG A O 1
ATOM 2313 N N . ILE A 1 314 ? 31.477 -14.210 -37.574 1.00 22.24 359 ILE A N 1
ATOM 2314 C CA . ILE A 1 314 ? 31.870 -15.420 -38.204 1.00 21.95 359 ILE A CA 1
ATOM 2315 C C . ILE A 1 314 ? 30.766 -16.470 -37.936 1.00 23.59 359 ILE A C 1
ATOM 2316 O O . ILE A 1 314 ? 30.171 -16.505 -36.858 1.00 26.88 359 ILE A O 1
ATOM 2321 N N . THR A 1 315 ? 30.450 -17.322 -38.903 1.00 25.15 360 THR A N 1
ATOM 2322 C CA . THR A 1 315 ? 29.365 -18.291 -38.690 1.00 25.99 360 THR A CA 1
ATOM 2323 C C . THR A 1 315 ? 29.866 -19.668 -39.055 1.00 24.74 360 THR A C 1
ATOM 2324 O O . THR A 1 315 ? 30.368 -19.863 -40.153 1.00 25.56 360 THR A O 1
ATOM 2328 N N . ILE A 1 316 ? 29.758 -20.612 -38.131 1.00 24.79 361 ILE A N 1
ATOM 2329 C CA . ILE A 1 316 ? 30.130 -21.993 -38.427 1.00 25.10 361 ILE A CA 1
ATOM 2330 C C . ILE A 1 316 ? 28.919 -22.915 -38.583 1.00 26.58 361 ILE A C 1
ATOM 2331 O O . ILE A 1 316 ? 27.833 -22.632 -38.056 1.00 31.28 361 ILE A O 1
ATOM 2336 N N . LEU A 1 317 ? 29.073 -24.010 -39.308 1.00 26.94 362 LEU A N 1
ATOM 2337 C CA . LEU A 1 317 ? 27.967 -24.984 -39.492 1.00 26.92 362 LEU A CA 1
ATOM 2338 C C . LEU A 1 317 ? 28.064 -26.170 -38.521 1.00 26.10 362 LEU A C 1
ATOM 2339 O O . LEU A 1 317 ? 29.057 -26.354 -37.839 1.00 24.37 362 LEU A O 1
ATOM 2344 N N . PRO A 1 318 ? 27.037 -27.021 -38.479 1.00 27.03 363 PRO A N 1
ATOM 2345 C CA . PRO A 1 318 ? 27.268 -28.221 -37.714 1.00 26.53 363 PRO A CA 1
ATOM 2346 C C . PRO A 1 318 ? 28.445 -29.081 -38.294 1.00 27.05 363 PRO A C 1
ATOM 2347 O O . PRO A 1 318 ? 29.054 -29.905 -37.554 1.00 26.99 363 PRO A O 1
ATOM 2351 N N . GLN A 1 319 ? 28.751 -28.899 -39.578 1.00 24.23 364 GLN A N 1
ATOM 2352 C CA . GLN A 1 319 ? 29.840 -29.635 -40.153 1.00 24.28 364 GLN A CA 1
ATOM 2353 C C . GLN A 1 319 ? 31.157 -29.294 -39.436 1.00 26.03 364 GLN A C 1
ATOM 2354 O O . GLN A 1 319 ? 32.030 -30.157 -39.390 1.00 25.52 364 GLN A O 1
ATOM 2360 N N . GLN A 1 320 ? 31.291 -28.088 -38.835 1.00 24.98 365 GLN A N 1
ATOM 2361 C CA . GLN A 1 320 ? 32.454 -27.805 -38.027 1.00 23.13 365 GLN A CA 1
ATOM 2362 C C . GLN A 1 320 ? 32.254 -28.353 -36.589 1.00 23.93 365 GLN A C 1
ATOM 2363 O O . GLN A 1 32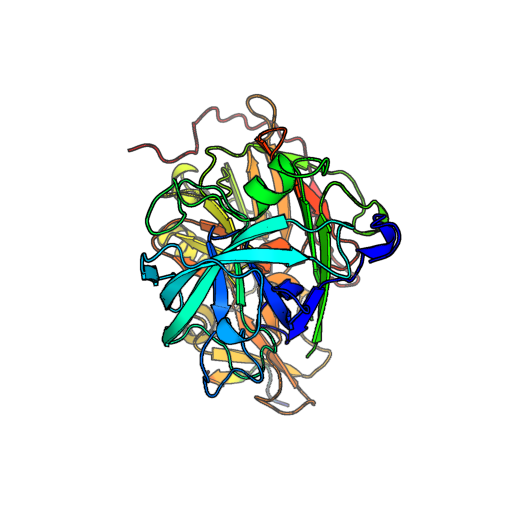0 ? 33.191 -28.926 -36.064 1.00 25.00 365 GLN A O 1
ATOM 2369 N N . TYR A 1 321 ? 31.111 -28.157 -35.910 1.00 22.92 366 TYR A N 1
ATOM 2370 C CA . TYR A 1 321 ? 31.062 -28.524 -34.455 1.00 22.91 366 TYR A CA 1
ATOM 2371 C C . TYR A 1 321 ? 30.648 -29.973 -34.130 1.00 24.60 366 TYR A C 1
ATOM 2372 O O . TYR A 1 321 ? 30.733 -30.420 -33.002 1.00 26.41 366 TYR A O 1
ATOM 2381 N N . LEU A 1 322 ? 30.300 -30.735 -35.152 1.00 25.56 367 LEU A N 1
ATOM 2382 C CA . LEU A 1 322 ? 30.161 -32.167 -35.043 1.00 26.88 367 LEU A CA 1
ATOM 2383 C C . LEU A 1 322 ? 31.298 -32.908 -35.735 1.00 27.86 367 LEU A C 1
ATOM 2384 O O . LEU A 1 322 ? 31.281 -32.989 -36.963 1.00 29.77 367 LEU A O 1
ATOM 2389 N N . ARG A 1 323 ? 32.236 -33.518 -35.023 1.00 27.64 368 ARG A N 1
ATOM 2390 C CA . ARG A 1 323 ? 33.377 -34.053 -35.740 1.00 27.98 368 ARG A CA 1
ATOM 2391 C C . ARG A 1 323 ? 33.368 -35.522 -35.994 1.00 31.10 368 ARG A C 1
ATOM 2392 O O . ARG A 1 323 ? 33.114 -36.372 -35.081 1.00 28.98 368 ARG A O 1
ATOM 2400 N N . PRO A 1 324 ? 33.706 -35.854 -37.248 1.00 33.52 369 PRO A N 1
ATOM 2401 C CA . PRO A 1 324 ? 33.689 -37.250 -37.728 1.00 33.45 369 PRO A CA 1
ATOM 2402 C C . PRO A 1 324 ? 34.695 -37.992 -36.895 1.00 37.22 369 PRO A C 1
ATOM 2403 O O . PRO A 1 324 ? 35.763 -37.454 -36.616 1.00 34.76 369 PRO A O 1
ATOM 2407 N N . VAL A 1 325 ? 34.294 -39.174 -36.421 1.00 42.12 370 VAL A N 1
ATOM 2408 C CA . VAL A 1 325 ? 35.159 -40.126 -35.749 1.00 43.44 370 VAL A CA 1
ATOM 2409 C C . VAL A 1 325 ? 35.056 -41.431 -36.507 1.00 46.93 370 VAL A C 1
ATOM 2410 O O . VAL A 1 325 ? 33.954 -41.951 -36.658 1.00 49.54 370 VAL A O 1
ATOM 2414 N N . GLU A 1 326 ? 36.206 -41.936 -36.972 1.00 51.39 371 GLU A N 1
ATOM 2415 C CA . GLU A 1 326 ? 36.343 -43.177 -37.750 1.00 53.02 371 GLU A CA 1
ATOM 2416 C C . GLU A 1 326 ? 36.790 -44.415 -36.927 1.00 57.55 371 GLU A C 1
ATOM 2417 O O . GLU A 1 326 ? 37.158 -44.317 -35.732 1.00 56.22 371 GLU A O 1
ATOM 2423 N N . ASP A 1 327 ? 36.763 -45.580 -37.580 1.00 57.99 372 ASP A N 1
ATOM 2424 C CA . ASP A 1 327 ? 37.232 -46.856 -36.995 1.00 56.97 372 ASP A CA 1
ATOM 2425 C C . ASP A 1 327 ? 36.754 -47.122 -35.566 1.00 58.60 372 ASP A C 1
ATOM 2426 O O . ASP A 1 327 ? 37.437 -47.760 -34.775 1.00 59.99 372 ASP A O 1
ATOM 2431 N N . VAL A 1 328 ? 35.577 -46.621 -35.238 1.00 62.89 373 VAL A N 1
ATOM 2432 C CA . VAL A 1 328 ? 34.883 -47.017 -33.985 1.00 72.47 373 VAL A CA 1
ATOM 2433 C C . VAL A 1 328 ? 33.560 -47.769 -34.260 1.00 79.46 373 VAL A C 1
ATOM 2434 O O . VAL A 1 328 ? 32.848 -48.183 -33.320 1.00 78.26 373 VAL A O 1
ATOM 2438 N N . ALA A 1 329 ? 33.239 -47.909 -35.551 1.00 78.24 374 ALA A N 1
ATOM 2439 C CA . ALA A 1 329 ? 31.956 -48.435 -36.018 1.00 76.72 374 ALA A CA 1
ATOM 2440 C C . ALA A 1 329 ? 32.025 -48.733 -37.539 1.00 73.44 374 ALA A C 1
ATOM 2441 O O . ALA A 1 329 ? 32.874 -48.185 -38.218 1.00 83.37 374 ALA A O 1
ATOM 2443 N N . THR A 1 330 ? 31.163 -49.598 -38.065 1.00 69.14 375 THR A N 1
ATOM 2444 C CA . THR A 1 330 ? 31.106 -49.900 -39.522 1.00 72.70 375 THR A CA 1
ATOM 2445 C C . THR A 1 330 ? 31.209 -48.705 -40.508 1.00 68.69 375 THR A C 1
ATOM 2446 O O . THR A 1 330 ? 30.613 -47.658 -40.265 1.00 66.01 375 THR A O 1
ATOM 2450 N N . SER A 1 331 ? 31.907 -48.889 -41.639 1.00 66.62 376 SER A N 1
ATOM 2451 C CA . SER A 1 331 ? 31.963 -47.853 -42.713 1.00 65.26 376 SER A CA 1
ATOM 2452 C C . SER A 1 331 ? 30.595 -47.591 -43.283 1.00 63.49 376 SER A C 1
ATOM 2453 O O . SER A 1 331 ? 30.401 -46.600 -43.987 1.00 68.78 376 SER A O 1
ATOM 2456 N N . GLN A 1 332 ? 29.656 -48.502 -43.049 1.00 60.94 377 GLN A N 1
ATOM 2457 C CA . GLN A 1 332 ? 28.258 -48.255 -43.457 1.00 56.45 377 GLN A CA 1
ATOM 2458 C C . GLN A 1 332 ? 27.685 -46.936 -42.756 1.00 52.96 377 GLN A C 1
ATOM 2459 O O . GLN A 1 332 ? 26.640 -46.393 -43.176 1.00 49.45 377 GLN A O 1
ATOM 2465 N N . ASP A 1 333 ? 28.389 -46.443 -41.714 1.00 45.43 378 ASP A N 1
ATOM 2466 C CA . ASP A 1 333 ? 27.854 -45.454 -40.753 1.00 43.33 378 ASP A CA 1
ATOM 2467 C C . ASP A 1 333 ? 28.765 -44.233 -40.520 1.00 41.10 378 ASP A C 1
ATOM 2468 O O . ASP A 1 333 ? 29.949 -44.389 -40.308 1.00 43.09 378 ASP A O 1
ATOM 2473 N N . ASP A 1 334 ? 28.245 -43.018 -40.506 1.00 39.88 379 ASP A N 1
ATOM 2474 C CA . ASP A 1 334 ? 29.082 -41.921 -40.054 1.00 37.47 379 ASP A CA 1
ATOM 2475 C C . ASP A 1 334 ? 28.731 -41.630 -38.603 1.00 39.02 379 ASP A C 1
ATOM 2476 O O . ASP A 1 334 ? 27.539 -41.525 -38.255 1.00 42.33 379 ASP A O 1
ATOM 2481 N N . CYS A 1 335 ? 29.752 -41.481 -37.755 1.00 36.59 380 CYS A N 1
ATOM 2482 C CA . CYS A 1 335 ? 29.583 -41.226 -36.325 1.00 35.15 380 CYS A CA 1
ATOM 2483 C C . CYS A 1 335 ? 30.300 -39.949 -35.952 1.00 34.50 380 CYS A C 1
ATOM 2484 O O . CYS A 1 335 ? 31.326 -39.671 -36.535 1.00 36.17 380 CYS A O 1
ATOM 2487 N N . TYR A 1 336 ? 29.807 -39.199 -34.960 1.00 31.07 381 TYR A N 1
ATOM 2488 C CA . TYR A 1 336 ? 30.339 -37.902 -34.688 1.00 29.24 381 TYR A CA 1
ATOM 2489 C C . TYR A 1 336 ? 30.435 -37.577 -33.235 1.00 30.29 381 TYR A C 1
ATOM 2490 O O . TYR A 1 336 ? 29.702 -38.127 -32.424 1.00 32.48 381 TYR A O 1
ATOM 2499 N N . LYS A 1 337 ? 31.333 -36.644 -32.901 1.00 30.70 382 LYS A N 1
ATOM 2500 C CA . LYS A 1 337 ? 31.451 -36.138 -31.535 1.00 28.97 382 LYS A CA 1
ATOM 2501 C C . LYS A 1 337 ? 31.045 -34.667 -31.465 1.00 29.15 382 LYS A C 1
ATOM 2502 O O . LYS A 1 337 ? 31.377 -33.836 -32.335 1.00 28.22 382 LYS A O 1
ATOM 2508 N N . PHE A 1 338 ? 30.318 -34.337 -30.414 1.00 27.85 383 PHE A N 1
ATOM 2509 C CA . PHE A 1 338 ? 29.990 -32.961 -30.189 1.00 27.60 383 PHE A CA 1
ATOM 2510 C C . PHE A 1 338 ? 31.257 -32.266 -29.703 1.00 30.01 383 PHE A C 1
ATOM 2511 O O . PHE A 1 338 ? 31.829 -32.673 -28.672 1.00 29.34 383 PHE A O 1
ATOM 2519 N N . ALA A 1 339 ? 31.698 -31.223 -30.418 1.00 28.39 384 ALA A N 1
ATOM 2520 C CA . ALA A 1 339 ? 33.030 -30.668 -30.151 1.00 26.09 384 ALA A CA 1
ATOM 2521 C C . ALA A 1 339 ? 32.982 -29.209 -29.656 1.00 25.59 384 ALA A C 1
ATOM 2522 O O . ALA A 1 339 ? 33.919 -28.407 -29.882 1.00 25.03 384 ALA A O 1
ATOM 2524 N N . ILE A 1 340 ? 31.866 -28.860 -29.012 1.00 24.70 385 ILE A N 1
ATOM 2525 C CA . ILE A 1 340 ? 31.760 -27.660 -28.206 1.00 23.41 385 ILE A CA 1
ATOM 2526 C C . ILE A 1 340 ? 31.839 -28.173 -26.779 1.00 25.18 385 ILE A C 1
ATOM 2527 O O . ILE A 1 340 ? 31.127 -29.106 -26.445 1.00 26.36 385 ILE A O 1
ATOM 2532 N N . SER A 1 341 ? 32.712 -27.616 -25.947 1.00 24.99 386 SER A N 1
ATOM 2533 C CA . SER A 1 341 ? 32.827 -28.113 -24.592 1.00 27.13 386 SER A CA 1
ATOM 2534 C C . SER A 1 341 ? 33.070 -27.008 -23.576 1.00 28.11 386 SER A C 1
ATOM 2535 O O . SER A 1 341 ? 33.125 -25.835 -23.909 1.00 26.33 386 SER A O 1
ATOM 2538 N N . GLN A 1 342 ? 33.154 -27.384 -22.314 1.00 29.77 387 GLN A N 1
ATOM 2539 C CA . GLN A 1 342 ? 33.137 -26.379 -21.282 1.00 31.49 387 GLN A CA 1
ATOM 2540 C C . GLN A 1 342 ? 34.531 -26.059 -20.858 1.00 29.64 387 GLN A C 1
ATOM 2541 O O . GLN A 1 342 ? 35.432 -26.856 -21.058 1.00 30.29 387 GLN A O 1
ATOM 2547 N N . SER A 1 343 ? 34.754 -24.854 -20.375 1.00 29.51 388 SER A N 1
ATOM 2548 C CA . SER A 1 343 ? 36.117 -24.429 -20.001 1.00 27.71 388 SER A CA 1
ATOM 2549 C C . SER A 1 343 ? 35.993 -23.600 -18.772 1.00 27.67 388 SER A C 1
ATOM 2550 O O . SER A 1 343 ? 34.953 -23.003 -18.549 1.00 30.62 388 SER A O 1
ATOM 2553 N N . SER A 1 344 ? 37.031 -23.497 -17.980 1.00 28.31 389 SER A N 1
ATOM 2554 C CA . SER A 1 344 ? 36.929 -22.576 -16.852 1.00 29.63 389 SER A CA 1
ATOM 2555 C C . SER A 1 344 ? 38.064 -21.562 -16.899 1.00 29.36 389 SER A C 1
ATOM 2556 O O . SER A 1 344 ? 38.384 -20.887 -15.897 1.00 28.95 389 SER A O 1
ATOM 2559 N N . THR A 1 345 ? 38.630 -21.426 -18.095 1.00 27.19 390 THR A N 1
ATOM 2560 C CA . THR A 1 345 ? 39.731 -20.522 -18.312 1.00 26.65 390 THR A CA 1
ATOM 2561 C C . THR A 1 345 ? 39.490 -19.640 -19.536 1.00 27.13 390 THR A C 1
ATOM 2562 O O . THR A 1 345 ? 40.455 -19.208 -20.186 1.00 26.78 390 THR A O 1
ATOM 2566 N N . GLY A 1 346 ? 38.219 -19.373 -19.839 1.00 27.33 391 GLY A N 1
ATOM 2567 C CA . GLY A 1 346 ? 37.860 -18.475 -20.949 1.00 27.90 391 GLY A CA 1
ATOM 2568 C C . GLY A 1 346 ? 37.390 -19.196 -22.202 1.00 26.73 391 GLY A C 1
ATOM 2569 O O . GLY A 1 346 ? 37.389 -20.409 -22.238 1.00 26.60 391 GLY A O 1
ATOM 2570 N N . THR A 1 347 ? 36.949 -18.468 -23.217 1.00 25.53 392 THR A N 1
ATOM 2571 C CA . THR A 1 347 ? 36.629 -19.106 -24.504 1.00 23.87 392 THR A CA 1
ATOM 2572 C C . THR A 1 347 ? 37.913 -19.528 -25.203 1.00 22.70 392 THR A C 1
ATOM 2573 O O . THR A 1 347 ? 38.955 -18.833 -25.111 1.00 24.52 392 THR A O 1
ATOM 2577 N N . VAL A 1 348 ? 37.873 -20.665 -25.867 1.00 21.69 393 VAL A N 1
ATOM 2578 C CA . VAL A 1 348 ? 38.993 -21.091 -26.757 1.00 20.81 393 VAL A CA 1
ATOM 2579 C C . VAL A 1 348 ? 38.426 -21.336 -28.152 1.00 21.73 393 VAL A C 1
ATOM 2580 O O . VAL A 1 348 ? 37.594 -22.198 -28.319 1.00 23.19 393 VAL A O 1
ATOM 2584 N N . MET A 1 349 ? 38.748 -20.483 -29.125 1.00 22.34 394 MET A N 1
ATOM 2585 C CA . MET A 1 349 ? 38.289 -20.675 -30.485 1.00 21.84 394 MET A CA 1
ATOM 2586 C C . MET A 1 349 ? 39.279 -21.652 -31.122 1.00 23.08 394 MET A C 1
ATOM 2587 O O . MET A 1 349 ? 40.318 -21.242 -31.710 1.00 23.69 394 MET A O 1
ATOM 2592 N N . GLY A 1 350 ? 39.018 -22.949 -30.930 1.00 21.66 395 GLY A N 1
ATOM 2593 C CA . GLY A 1 350 ? 39.957 -23.970 -31.415 1.00 22.16 395 GLY A CA 1
ATOM 2594 C C . GLY A 1 350 ? 39.692 -24.312 -32.851 1.00 22.71 395 GLY A C 1
ATOM 2595 O O . GLY A 1 350 ? 39.132 -23.518 -33.582 1.00 22.60 395 GLY A O 1
ATOM 2596 N N . ALA A 1 351 ? 40.061 -25.523 -33.257 1.00 25.29 396 ALA A N 1
ATOM 2597 C CA . ALA A 1 351 ? 39.915 -25.978 -34.646 1.00 25.10 396 ALA A CA 1
ATOM 2598 C C . ALA A 1 351 ? 38.480 -25.983 -35.176 1.00 24.58 396 ALA A C 1
ATOM 2599 O O . ALA A 1 351 ? 38.249 -25.786 -36.370 1.00 27.00 396 ALA A O 1
ATOM 2601 N N . VAL A 1 352 ? 37.529 -26.267 -34.303 1.00 23.68 397 VAL A N 1
ATOM 2602 C CA . VAL A 1 352 ? 36.113 -26.176 -34.637 1.00 23.04 397 VAL A CA 1
ATOM 2603 C C . VAL A 1 352 ? 35.822 -24.838 -35.329 1.00 24.09 397 VAL A C 1
ATOM 2604 O O . VAL A 1 352 ? 35.092 -24.833 -36.307 1.00 22.15 397 VAL A O 1
ATOM 2608 N N . ILE A 1 353 ? 36.433 -23.734 -34.822 1.00 23.99 398 ILE A N 1
ATOM 2609 C CA . ILE A 1 353 ? 36.310 -22.408 -35.381 1.00 23.60 398 ILE A CA 1
ATOM 2610 C C . ILE A 1 353 ? 37.292 -22.253 -36.559 1.00 25.16 398 ILE A C 1
ATOM 2611 O O . ILE A 1 353 ? 36.901 -21.963 -37.684 1.00 25.40 398 ILE A O 1
ATOM 2616 N N . MET A 1 354 ? 38.558 -22.572 -36.345 1.00 27.04 399 MET A N 1
ATOM 2617 C CA . MET A 1 354 ? 39.512 -22.345 -37.395 1.00 27.63 399 MET A CA 1
ATOM 2618 C C . MET A 1 354 ? 39.298 -23.121 -38.706 1.00 31.15 399 MET A C 1
ATOM 2619 O O . MET A 1 354 ? 39.626 -22.588 -39.813 1.00 27.51 399 MET A O 1
ATOM 2624 N N . GLU A 1 355 ? 38.762 -24.353 -38.604 1.00 27.65 400 GLU A N 1
ATOM 2625 C CA . GLU A 1 355 ? 38.404 -25.087 -39.826 1.00 27.38 400 GLU A CA 1
ATOM 2626 C C . GLU A 1 355 ? 37.426 -24.381 -40.775 1.00 26.17 400 GLU A C 1
ATOM 2627 O O . GLU A 1 355 ? 37.360 -24.733 -41.913 1.00 29.46 400 GLU A O 1
ATOM 2633 N N . GLY A 1 356 ? 36.680 -23.393 -40.307 1.00 26.69 401 GLY A N 1
ATOM 2634 C CA . GLY A 1 356 ? 35.765 -22.664 -41.156 1.00 28.27 401 GLY A CA 1
ATOM 2635 C C . GLY A 1 356 ? 36.451 -21.593 -42.013 1.00 28.92 401 GLY A C 1
ATOM 2636 O O . GLY A 1 356 ? 36.045 -21.294 -43.134 1.00 33.55 401 GLY A O 1
ATOM 2637 N N . PHE A 1 357 ? 37.537 -21.038 -41.523 1.00 26.76 402 PHE A N 1
ATOM 2638 C CA . PHE A 1 357 ? 37.965 -19.773 -42.043 1.00 22.96 402 PHE A CA 1
ATOM 2639 C C . PHE A 1 357 ? 39.412 -19.775 -42.475 1.00 23.33 402 PHE A C 1
ATOM 2640 O O . PHE A 1 357 ? 40.208 -20.618 -42.079 1.00 23.77 402 PHE A O 1
ATOM 2648 N N . TYR A 1 358 ? 39.783 -18.812 -43.298 1.00 22.25 403 TYR A N 1
ATOM 2649 C CA . TYR A 1 358 ? 41.207 -18.522 -43.404 1.00 23.12 403 TYR A CA 1
ATOM 2650 C C . TYR A 1 358 ? 41.569 -17.509 -42.314 1.00 21.43 403 TYR A C 1
ATOM 2651 O O . TYR A 1 358 ? 40.879 -16.523 -42.228 1.00 22.08 403 TYR A O 1
ATOM 2660 N N . VAL A 1 359 ? 42.604 -17.734 -41.489 1.00 20.39 404 VAL A N 1
ATOM 2661 C CA . VAL A 1 359 ? 42.812 -16.885 -40.309 1.00 19.13 404 VAL A CA 1
ATOM 2662 C C . VAL A 1 359 ? 44.141 -16.225 -40.370 1.00 19.32 404 VAL A C 1
ATOM 2663 O O . VAL A 1 359 ? 45.173 -16.897 -40.397 1.00 23.42 404 VAL A O 1
ATOM 2667 N N . VAL A 1 360 ? 44.138 -14.915 -40.416 1.00 18.08 405 VAL A N 1
ATOM 2668 C CA . VAL A 1 360 ? 45.379 -14.171 -40.623 1.00 17.85 405 VAL A CA 1
ATOM 2669 C C . VAL A 1 360 ? 45.772 -13.589 -39.268 1.00 19.13 405 VAL A C 1
ATOM 2670 O O . VAL A 1 360 ? 44.946 -12.856 -38.634 1.00 20.67 405 VAL A O 1
ATOM 2674 N N . PHE A 1 361 ? 46.996 -13.890 -38.828 1.00 18.80 406 PHE A N 1
ATOM 2675 C CA . PHE A 1 361 ? 47.541 -13.466 -37.516 1.00 18.50 406 PHE A CA 1
ATOM 2676 C C . PHE A 1 361 ? 48.466 -12.292 -37.759 1.00 19.47 406 PHE A C 1
ATOM 2677 O O . PHE A 1 361 ? 49.677 -12.447 -37.975 1.00 19.66 406 PHE A O 1
ATOM 2685 N N . ASP A 1 362 ? 47.889 -11.104 -37.825 1.00 20.79 407 ASP A N 1
ATOM 2686 C CA . ASP A 1 362 ? 48.608 -9.943 -38.379 1.00 20.60 407 ASP A CA 1
ATOM 2687 C C . ASP A 1 362 ? 49.232 -9.281 -37.177 1.00 21.96 407 ASP A C 1
ATOM 2688 O O . ASP A 1 362 ? 48.714 -8.306 -36.631 1.00 24.13 407 ASP A O 1
ATOM 2693 N N . ARG A 1 363 ? 50.331 -9.855 -36.726 1.00 22.24 408 ARG A N 1
ATOM 2694 C CA . ARG A 1 363 ? 51.020 -9.322 -35.544 1.00 22.95 408 ARG A CA 1
ATOM 2695 C C . ARG A 1 363 ? 51.505 -7.890 -35.748 1.00 22.01 408 ARG A C 1
ATOM 2696 O O . ARG A 1 363 ? 51.405 -7.077 -34.880 1.00 23.95 408 ARG A O 1
ATOM 2704 N N . ALA A 1 364 ? 51.941 -7.560 -36.927 1.00 22.39 409 ALA A N 1
ATOM 2705 C CA . ALA A 1 364 ? 52.458 -6.222 -37.212 1.00 23.49 409 ALA A CA 1
ATOM 2706 C C . ALA A 1 364 ? 51.435 -5.176 -36.922 1.00 24.96 409 ALA A C 1
ATOM 2707 O O . ALA A 1 364 ? 51.806 -4.096 -36.502 1.00 25.94 409 ALA A O 1
ATOM 2709 N N . ARG A 1 365 ? 50.154 -5.490 -37.119 1.00 26.32 410 ARG A N 1
ATOM 2710 C CA . ARG A 1 365 ? 49.090 -4.480 -36.898 1.00 27.22 410 ARG A CA 1
ATOM 2711 C C . ARG A 1 365 ? 48.125 -4.874 -35.762 1.00 27.74 410 ARG A C 1
ATOM 2712 O O . ARG A 1 365 ? 47.036 -4.351 -35.710 1.00 26.51 410 ARG A O 1
ATOM 2720 N N . LYS A 1 366 ? 48.559 -5.780 -34.871 1.00 27.42 411 LYS A N 1
ATOM 2721 C CA . LYS A 1 366 ? 47.837 -6.194 -33.684 1.00 27.50 411 LYS A CA 1
ATOM 2722 C C . LYS A 1 366 ? 46.392 -6.649 -34.007 1.00 27.09 411 LYS A C 1
ATOM 2723 O O . LYS A 1 366 ? 45.459 -6.280 -33.306 1.00 27.74 411 LYS A O 1
ATOM 2729 N N . ARG A 1 367 ? 46.190 -7.477 -35.027 1.00 24.29 412 ARG A N 1
ATOM 2730 C CA . ARG A 1 367 ? 44.831 -7.823 -35.411 1.00 22.26 412 ARG A CA 1
ATOM 2731 C C . ARG A 1 367 ? 44.765 -9.214 -35.978 1.00 21.05 412 ARG A C 1
ATOM 2732 O O . ARG A 1 367 ? 45.779 -9.733 -36.405 1.00 19.15 412 ARG A O 1
ATOM 2740 N N . ILE A 1 368 ? 43.575 -9.831 -35.914 1.00 20.15 413 ILE A N 1
ATOM 2741 C CA . ILE A 1 368 ? 43.355 -11.156 -36.461 1.00 19.17 413 ILE A CA 1
ATOM 2742 C C . ILE A 1 368 ? 42.321 -10.992 -37.556 1.00 18.93 413 ILE A C 1
ATOM 2743 O O . ILE A 1 368 ? 41.274 -10.351 -37.345 1.00 18.96 413 ILE A O 1
ATOM 2748 N N . GLY A 1 369 ? 42.585 -11.569 -38.725 1.00 18.63 414 GLY A N 1
ATOM 2749 C CA . GLY A 1 369 ? 41.628 -11.479 -39.843 1.00 17.73 414 GLY A CA 1
ATOM 2750 C C . GLY A 1 369 ? 40.898 -12.805 -40.058 1.00 17.74 414 GLY A C 1
ATOM 2751 O O . GLY A 1 369 ? 41.534 -13.870 -39.947 1.00 17.34 414 GLY A O 1
ATOM 2752 N N . PHE A 1 370 ? 39.594 -12.757 -40.359 1.00 17.46 415 PHE A N 1
ATOM 2753 C CA . PHE A 1 370 ? 38.823 -13.943 -40.765 1.00 18.05 415 PHE A CA 1
ATOM 2754 C C . PHE A 1 370 ? 38.243 -13.720 -42.142 1.00 19.58 415 PHE A C 1
ATOM 2755 O O . PHE A 1 370 ? 37.786 -12.577 -42.478 1.00 20.53 415 PHE A O 1
ATOM 2763 N N . ALA A 1 371 ? 38.331 -14.757 -42.968 1.00 20.31 416 ALA A N 1
ATOM 2764 C CA . ALA A 1 371 ? 37.608 -14.836 -44.260 1.00 21.05 416 ALA A CA 1
ATOM 2765 C C . ALA A 1 371 ? 37.139 -16.263 -44.395 1.00 22.15 416 ALA A C 1
ATOM 2766 O O . ALA A 1 371 ? 37.668 -17.155 -43.697 1.00 21.05 416 ALA A O 1
ATOM 2768 N N . VAL A 1 372 ? 36.134 -16.490 -45.252 1.00 22.78 417 VAL A N 1
ATOM 2769 C CA . VAL A 1 372 ? 35.691 -17.830 -45.522 1.00 23.75 417 VAL A CA 1
ATOM 2770 C C . VAL A 1 372 ? 36.855 -18.644 -46.186 1.00 25.90 417 VAL A C 1
ATOM 2771 O O . VAL A 1 372 ? 37.487 -18.198 -47.152 1.00 27.53 417 VAL A O 1
ATOM 2775 N N . SER A 1 373 ? 37.126 -19.832 -45.645 1.00 26.34 418 SER A N 1
ATOM 2776 C CA . SER A 1 373 ? 38.108 -20.747 -46.172 1.00 27.25 418 SER A CA 1
ATOM 2777 C C . SER A 1 373 ? 37.680 -21.363 -47.501 1.00 29.52 418 SER A C 1
ATOM 2778 O O . SER A 1 373 ? 36.561 -21.941 -47.556 1.00 28.74 418 SER A O 1
ATOM 2781 N N . ALA A 1 374 ? 38.544 -21.309 -48.538 1.00 29.15 419 ALA A N 1
ATOM 2782 C CA . ALA A 1 374 ? 38.295 -22.142 -49.771 1.00 28.89 419 ALA A CA 1
ATOM 2783 C C . ALA A 1 374 ? 38.100 -23.635 -49.449 1.00 31.09 419 ALA A C 1
ATOM 2784 O O . ALA A 1 374 ? 37.492 -24.331 -50.232 1.00 32.76 419 ALA A O 1
ATOM 2786 N N . CYS A 1 375 ? 38.526 -24.123 -48.286 1.00 33.03 420 CYS A N 1
ATOM 2787 C CA . CYS A 1 375 ? 38.440 -25.581 -48.036 1.00 39.06 420 CYS A CA 1
ATOM 2788 C C . CYS A 1 375 ? 37.467 -26.024 -46.917 1.00 41.66 420 CYS A C 1
ATOM 2789 O O . CYS A 1 375 ? 37.459 -27.190 -46.533 1.00 49.21 420 CYS A O 1
ATOM 2792 N N . HIS A 1 376 ? 36.637 -25.139 -46.384 1.00 43.70 421 HIS A N 1
ATOM 2793 C CA . HIS A 1 376 ? 35.737 -25.565 -45.303 1.00 43.26 421 HIS A CA 1
ATOM 2794 C C . HIS A 1 376 ? 34.672 -26.526 -45.795 1.00 46.77 421 HIS A C 1
ATOM 2795 O O . HIS A 1 376 ? 34.135 -26.390 -46.927 1.00 41.41 421 HIS A O 1
ATOM 2802 N N . VAL A 1 377 ? 34.410 -27.527 -44.941 1.00 47.88 422 VAL A N 1
ATOM 2803 C CA . VAL A 1 377 ? 33.361 -28.526 -45.175 1.00 44.32 422 VAL A CA 1
ATOM 2804 C C . VAL A 1 377 ? 31.974 -27.845 -45.077 1.00 44.94 422 VAL A C 1
ATOM 2805 O O . VAL A 1 377 ? 31.647 -27.233 -44.041 1.00 41.69 422 VAL A O 1
ATOM 2809 N N . HIS A 1 378 ? 31.185 -27.915 -46.158 1.00 46.30 423 HIS A N 1
ATOM 2810 C CA . HIS A 1 378 ? 29.824 -27.329 -46.172 1.00 48.37 423 HIS A CA 1
ATOM 2811 C C . HIS A 1 378 ? 28.883 -28.263 -46.966 1.00 50.66 423 HIS A C 1
ATOM 2812 O O . HIS A 1 378 ? 29.287 -29.353 -47.362 1.00 50.23 423 HIS A O 1
ATOM 2819 N N . ASP A 1 379 ? 27.640 -27.837 -47.200 1.00 48.93 424 ASP A N 1
ATOM 2820 C CA . ASP A 1 379 ? 26.719 -28.592 -48.012 1.00 42.49 424 ASP A CA 1
ATOM 2821 C C . ASP A 1 379 ? 26.164 -27.670 -49.082 1.00 44.48 424 ASP A C 1
ATOM 2822 O O . ASP A 1 379 ? 26.620 -26.542 -49.211 1.00 43.45 424 ASP A O 1
ATOM 2827 N N . GLU A 1 380 ? 25.204 -28.166 -49.857 1.00 45.67 425 GLU A N 1
ATOM 2828 C CA . GLU A 1 380 ? 24.719 -27.466 -51.035 1.00 48.50 425 GLU A CA 1
ATOM 2829 C C . GLU A 1 380 ? 23.702 -26.446 -50.537 1.00 48.31 425 GLU A C 1
ATOM 2830 O O . GLU A 1 380 ? 23.329 -25.558 -51.294 1.00 50.07 425 GLU A O 1
ATOM 2836 N N . PHE A 1 381 ? 23.293 -26.539 -49.269 1.00 42.67 426 PHE A N 1
ATOM 2837 C CA . PHE A 1 381 ? 22.352 -25.563 -48.723 1.00 45.73 426 PHE A CA 1
ATOM 2838 C C . PHE A 1 381 ? 22.931 -24.388 -47.895 1.00 41.70 426 PHE A C 1
ATOM 2839 O O . PHE A 1 381 ? 22.229 -23.385 -47.716 1.00 39.00 426 PHE A O 1
ATOM 2847 N N . ARG A 1 382 ? 24.152 -24.510 -47.368 1.00 33.60 427 ARG A N 1
ATOM 2848 C CA . ARG A 1 382 ? 24.653 -23.562 -46.369 1.00 31.99 427 ARG A CA 1
ATOM 2849 C C . ARG A 1 382 ? 26.166 -23.553 -46.417 1.00 32.20 427 ARG A C 1
ATOM 2850 O O . ARG A 1 382 ? 26.785 -24.615 -46.664 1.00 33.62 427 ARG A O 1
ATOM 2858 N N . THR A 1 383 ? 26.770 -22.396 -46.184 1.00 30.65 428 THR A N 1
ATOM 2859 C CA . THR A 1 383 ? 28.240 -22.308 -46.030 1.00 32.67 428 THR A CA 1
ATOM 2860 C C . THR A 1 383 ? 28.608 -21.528 -44.756 1.00 27.77 428 THR A C 1
ATOM 2861 O O . THR A 1 383 ? 27.781 -20.816 -44.239 1.00 26.62 428 THR A O 1
ATOM 2865 N N . ALA A 1 384 ? 29.839 -21.689 -44.259 1.00 25.31 429 ALA A N 1
ATOM 2866 C CA . ALA A 1 384 ? 30.413 -20.837 -43.239 1.00 23.22 429 ALA A CA 1
ATOM 2867 C C . ALA A 1 384 ? 30.428 -19.426 -43.838 1.00 23.47 429 ALA A C 1
ATOM 2868 O O . ALA A 1 384 ? 30.450 -19.260 -45.063 1.00 24.20 429 ALA A O 1
ATOM 2870 N N . ALA A 1 385 ? 30.363 -18.406 -42.987 1.00 22.44 430 ALA A N 1
ATOM 2871 C CA . ALA A 1 385 ? 30.304 -17.035 -43.482 1.00 22.17 430 ALA A CA 1
ATOM 2872 C C . ALA A 1 385 ? 31.086 -16.094 -42.559 1.00 22.35 430 ALA A C 1
ATOM 2873 O O . ALA A 1 385 ? 31.345 -16.447 -41.365 1.00 20.10 430 ALA A O 1
ATOM 2875 N N . VAL A 1 386 ? 31.503 -14.949 -43.136 1.00 22.56 431 VAL A N 1
ATOM 2876 C CA . VAL A 1 386 ? 32.154 -13.862 -42.424 1.00 24.19 431 VAL A CA 1
ATOM 2877 C C . VAL A 1 386 ? 31.525 -12.625 -42.980 1.00 26.19 431 VAL A C 1
ATOM 2878 O O . VAL A 1 386 ? 31.725 -12.342 -44.143 1.00 30.90 431 VAL A O 1
ATOM 2882 N N . GLU A 1 387 ? 30.798 -11.881 -42.156 1.00 25.93 432 GLU A N 1
ATOM 2883 C CA . GLU A 1 387 ? 29.904 -10.804 -42.593 1.00 26.59 432 GLU A CA 1
ATOM 2884 C C . GLU A 1 387 ? 29.962 -9.589 -41.666 1.00 29.01 432 GLU A C 1
ATOM 2885 O O . GLU A 1 387 ? 30.115 -9.704 -40.412 1.00 28.74 432 GLU A O 1
ATOM 2891 N N . GLY A 1 388 ? 29.796 -8.414 -42.269 1.00 28.51 433 GLY A N 1
ATOM 2892 C CA . GLY A 1 388 ? 29.759 -7.197 -41.492 1.00 28.98 433 GLY A CA 1
ATOM 2893 C C . GLY A 1 388 ? 29.700 -6.054 -42.456 1.00 29.53 433 GLY A C 1
ATOM 2894 O O . GLY A 1 388 ? 29.596 -6.300 -43.609 1.00 28.62 433 GLY A O 1
ATOM 2895 N N . PRO A 1 389 ? 29.798 -4.804 -41.991 1.00 29.34 434 PRO A N 1
ATOM 2896 C CA . PRO A 1 389 ? 29.963 -4.366 -40.629 1.00 29.20 434 PRO A CA 1
ATOM 2897 C C . PRO A 1 389 ? 28.619 -4.369 -39.923 1.00 30.54 434 PRO A C 1
ATOM 2898 O O . PRO A 1 389 ? 27.604 -4.242 -40.560 1.00 31.69 434 PRO A O 1
ATOM 2902 N N . PHE A 1 390 ? 28.618 -4.492 -38.614 1.00 31.30 435 PHE A N 1
ATOM 2903 C CA . PHE A 1 390 ? 27.420 -4.266 -37.822 1.00 33.34 435 PHE A CA 1
ATOM 2904 C C . PHE A 1 390 ? 27.755 -3.194 -36.846 1.00 35.21 435 PHE A C 1
ATOM 2905 O O . PHE A 1 390 ? 28.843 -3.200 -36.319 1.00 37.70 435 PHE A O 1
ATOM 2913 N N . VAL A 1 391 ? 26.816 -2.292 -36.622 1.00 35.75 436 VAL A N 1
ATOM 2914 C CA . VAL A 1 391 ? 26.941 -1.234 -35.694 1.00 39.73 436 VAL A CA 1
ATOM 2915 C C . VAL A 1 391 ? 26.367 -1.780 -34.418 1.00 44.42 436 VAL A C 1
ATOM 2916 O O . VAL A 1 391 ? 25.261 -2.207 -34.408 1.00 43.62 436 VAL A O 1
ATOM 2920 N N . THR A 1 392 ? 27.111 -1.744 -33.334 1.00 55.04 437 THR A N 1
ATOM 2921 C CA . THR A 1 392 ? 26.657 -2.346 -32.087 1.00 65.25 437 THR A CA 1
ATOM 2922 C C . THR A 1 392 ? 26.204 -1.159 -31.247 1.00 73.48 437 THR A C 1
ATOM 2923 O O . THR A 1 392 ? 27.026 -0.328 -30.851 1.00 72.94 437 THR A O 1
ATOM 2927 N N . LEU A 1 393 ? 24.892 -1.039 -31.037 1.00 89.24 438 LEU A N 1
ATOM 2928 C CA . LEU A 1 393 ? 24.292 0.180 -30.407 1.00 103.93 438 LEU A CA 1
ATOM 2929 C C . LEU A 1 393 ? 24.842 0.342 -28.951 1.00 106.88 438 LEU A C 1
ATOM 2930 O O . LEU A 1 393 ? 25.117 1.471 -28.462 1.00 85.24 438 LEU A O 1
ATOM 2935 N N . ASP A 1 394 ? 25.027 -0.830 -28.320 1.00 115.52 439 ASP A N 1
ATOM 2936 C CA . ASP A 1 394 ? 25.713 -1.046 -27.032 1.00 108.07 439 ASP A CA 1
ATOM 2937 C C . ASP A 1 394 ? 27.154 -0.576 -27.008 1.00 100.99 439 ASP A C 1
ATOM 2938 O O . ASP A 1 394 ? 28.015 -1.087 -27.739 1.00 94.01 439 ASP A O 1
ATOM 2943 N N . MET A 1 395 ? 27.432 0.373 -26.136 1.00 92.45 440 MET A N 1
ATOM 2944 C CA . MET A 1 395 ? 28.807 0.762 -25.978 1.00 85.06 440 MET A CA 1
ATOM 2945 C C . MET A 1 395 ? 29.402 0.161 -24.703 1.00 76.68 440 MET A C 1
ATOM 2946 O O . MET A 1 395 ? 30.345 0.726 -24.141 1.00 79.07 440 MET A O 1
ATOM 2951 N N . GLU A 1 396 ? 28.859 -0.978 -24.256 1.00 63.99 441 GLU A N 1
ATOM 2952 C CA . GLU A 1 396 ? 29.431 -1.720 -23.099 1.00 61.48 441 GLU A CA 1
ATOM 2953 C C . GLU A 1 396 ? 30.809 -2.300 -23.483 1.00 58.07 441 GLU A C 1
ATOM 2954 O O . GLU A 1 396 ? 31.005 -2.698 -24.637 1.00 60.41 441 GLU A O 1
ATOM 2960 N N . ASP A 1 397 ? 31.760 -2.304 -22.544 1.00 52.34 442 ASP A N 1
ATOM 2961 C CA . ASP A 1 397 ? 33.056 -2.895 -22.812 1.00 48.55 442 ASP A CA 1
ATOM 2962 C C . ASP A 1 397 ? 32.983 -4.392 -22.495 1.00 46.74 442 ASP A C 1
ATOM 2963 O O . ASP A 1 397 ? 32.870 -4.765 -21.324 1.00 43.26 442 ASP A O 1
ATOM 2968 N N . CYS A 1 398 ? 33.086 -5.239 -23.531 1.00 39.17 443 CYS A N 1
ATOM 2969 C CA . CYS A 1 398 ? 32.905 -6.666 -23.350 1.00 36.44 443 CYS A CA 1
ATOM 2970 C C . CYS A 1 398 ? 34.071 -7.436 -22.749 1.00 36.30 443 CYS A C 1
ATOM 2971 O O . CYS A 1 398 ? 33.943 -8.612 -22.482 1.00 36.73 443 CYS A O 1
ATOM 2974 N N . GLY A 1 399 ? 35.213 -6.789 -22.571 1.00 37.59 444 GLY A N 1
ATOM 2975 C CA . GLY A 1 399 ? 36.400 -7.459 -22.087 1.00 39.54 444 GLY A CA 1
ATOM 2976 C C . GLY A 1 399 ? 36.211 -7.665 -20.606 1.00 42.28 444 GLY A C 1
ATOM 2977 O O . GLY A 1 399 ? 35.609 -6.837 -19.946 1.00 48.95 444 GLY A O 1
ATOM 2978 N N . TYR A 1 400 ? 36.700 -8.778 -20.090 1.00 42.65 445 TYR A N 1
ATOM 2979 C CA . TYR A 1 400 ? 36.736 -9.008 -18.678 1.00 50.15 445 TYR A CA 1
ATOM 2980 C C . TYR A 1 400 ? 37.979 -8.366 -18.057 1.00 54.33 445 TYR A C 1
ATOM 2981 O O . TYR A 1 400 ? 39.091 -8.567 -18.525 1.00 47.61 445 TYR A O 1
ATOM 2990 N N . ASN A 1 401 ? 37.767 -7.608 -16.977 1.00 68.66 446 ASN A N 1
ATOM 2991 C CA . ASN A 1 401 ? 38.794 -6.703 -16.437 1.00 76.52 446 ASN A CA 1
ATOM 2992 C C . ASN A 1 401 ? 39.412 -7.126 -15.088 1.00 83.55 446 ASN A C 1
ATOM 2993 O O . ASN A 1 401 ? 40.645 -7.161 -14.992 1.00 89.10 446 ASN A O 1
ATOM 2998 N N . ILE A 1 402 ? 38.592 -7.473 -14.078 1.00 85.93 447 ILE A N 1
ATOM 2999 C CA . ILE A 1 402 ? 39.089 -7.555 -12.651 1.00 96.85 447 ILE A CA 1
ATOM 3000 C C . ILE A 1 402 ? 39.730 -8.881 -12.237 1.00 90.48 447 ILE A C 1
ATOM 3001 O O . ILE A 1 402 ? 40.929 -8.930 -11.961 1.00 82.95 447 ILE A O 1
ATOM 3009 N N . ALA B 2 2 ? 16.463 -50.142 -40.608 1.00 40.04 1 ALA B N 1
ATOM 3010 C CA . ALA B 2 2 ? 17.678 -49.836 -39.785 1.00 39.92 1 ALA B CA 1
ATOM 3011 C C . ALA B 2 2 ? 17.417 -48.791 -38.715 1.00 42.53 1 ALA B C 1
ATOM 3012 O O . ALA B 2 2 ? 16.637 -47.877 -38.960 1.00 42.01 1 ALA B O 1
ATOM 3014 N N . LEU B 2 3 ? 18.065 -48.952 -37.535 1.00 56.66 2 LEU B N 1
ATOM 3015 C CA . LEU B 2 3 ? 17.868 -48.103 -36.309 1.00 61.99 2 LEU B CA 1
ATOM 3016 C C . LEU B 2 3 ? 18.816 -46.915 -36.312 1.00 52.37 2 LEU B C 1
ATOM 3017 O O . LEU B 2 3 ? 20.028 -47.114 -36.167 1.00 51.85 2 LEU B O 1
ATOM 3022 N N . TYR B 2 4 ? 18.277 -45.703 -36.485 1.00 42.01 3 TYR B N 1
ATOM 3023 C CA . TYR B 2 4 ? 19.094 -44.473 -36.475 1.00 38.22 3 TYR B CA 1
ATOM 3024 C C . TYR B 2 4 ? 18.389 -43.203 -35.963 1.00 41.95 3 TYR B C 1
ATOM 3025 O O . TYR B 2 4 ? 17.177 -43.046 -36.174 1.00 40.78 3 TYR B O 1
ATOM 3034 N N . PRO B 2 5 ? 19.151 -42.291 -35.286 1.00 39.65 4 PRO B N 1
ATOM 3035 C CA . PRO B 2 5 ? 20.569 -42.476 -34.938 1.00 36.91 4 PRO B CA 1
ATOM 3036 C C . PRO B 2 5 ? 20.714 -43.380 -33.711 1.00 37.16 4 PRO B C 1
ATOM 3037 O O . PRO B 2 5 ? 19.752 -43.591 -32.985 1.00 40.97 4 PRO B O 1
ATOM 3041 N N . TYR B 2 6 ? 21.907 -43.900 -33.481 1.00 37.67 5 TYR B N 1
ATOM 3042 C CA . TYR B 2 6 ? 22.235 -44.560 -32.228 1.00 37.24 5 TYR B CA 1
ATOM 3043 C C . TYR B 2 6 ? 23.538 -43.970 -31.623 1.00 39.90 5 TYR B C 1
ATOM 3044 O O . TYR B 2 6 ? 24.188 -43.143 -32.255 1.00 42.29 5 TYR B O 1
ATOM 3053 N N . PHE B 2 7 ? 23.925 -44.388 -30.415 1.00 39.61 6 PHE B N 1
ATOM 3054 C CA . PHE B 2 7 ? 25.014 -43.722 -29.672 1.00 34.38 6 PHE B CA 1
ATOM 3055 C C . PHE B 2 7 ? 26.040 -44.720 -29.242 1.00 41.17 6 PHE B C 1
ATOM 3056 O O . PHE B 2 7 ? 25.702 -45.855 -28.968 1.00 46.02 6 PHE B O 1
ATOM 3064 N N . LEU B 2 8 ? 27.310 -44.335 -29.254 1.00 41.73 7 LEU B N 1
ATOM 3065 C CA . LEU B 2 8 ? 28.375 -45.243 -28.814 1.00 49.73 7 LEU B CA 1
ATOM 3066 C C . LEU B 2 8 ? 29.152 -44.553 -27.709 1.00 53.90 7 LEU B C 1
ATOM 3067 O O . LEU B 2 8 ? 29.399 -43.355 -27.786 1.00 53.04 7 LEU B O 1
ATOM 3072 N N . PRO B 2 9 ? 29.565 -45.292 -26.687 1.00 59.41 8 PRO B N 1
ATOM 3073 C CA . PRO B 2 9 ? 30.471 -44.588 -25.746 1.00 60.32 8 PRO B CA 1
ATOM 3074 C C . PRO B 2 9 ? 31.885 -44.289 -26.342 1.00 60.45 8 PRO B C 1
ATOM 3075 O O . PRO B 2 9 ? 32.293 -44.903 -27.330 1.00 54.53 8 PRO B O 1
ATOM 3079 N N . ILE B 2 10 ? 32.607 -43.336 -25.756 1.00 67.93 9 ILE B N 1
ATOM 3080 C CA . ILE B 2 10 ? 34.022 -43.111 -26.092 1.00 71.51 9 ILE B CA 1
ATOM 3081 C C . ILE B 2 10 ? 34.925 -43.551 -24.915 1.00 67.39 9 ILE B C 1
ATOM 3082 O O . ILE B 2 10 ? 35.711 -44.487 -25.064 1.00 74.40 9 ILE B O 1
#

CATH classification: 2.40.70.10 (+1 more: 2.40.70.10)

Radius of gyration: 20.86 Å; Cα contacts (8 Å, |Δi|>4): 1060; chains: 2; bounding box: 62×52×41 Å

InterPro domains:
  IPR001461 Aspartic peptidase A1 [PR00792] (81-101)
  IPR001461 Aspartic peptidase A1 [PR00792] (233-246)
  IPR001461 Aspartic peptidase A1 [PR00792] (286-297)
  IPR001461 Aspartic peptidase A1 [PR00792] (392-407)
  IPR001461 Aspartic peptidase A1 [PTHR47965] (36-451)
  IPR001969 Aspartic peptidase, active site [PS00141] (90-101)
  IPR009119 Beta-secretase BACE [PR01815] (99-121)
  IPR009119 Beta-secretase BACE [PR01815] (147-1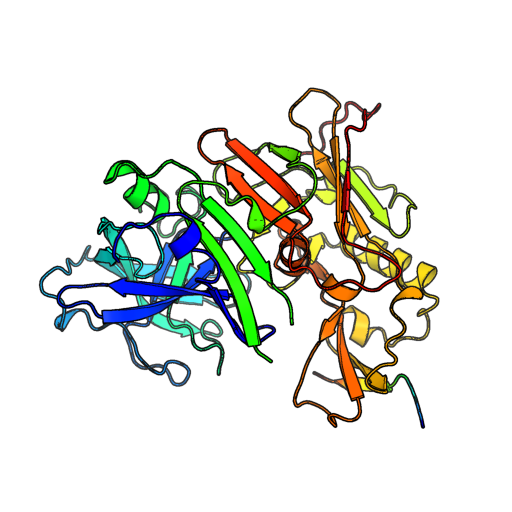70)
  IPR009119 Beta-secretase BACE [PR01815] (268-287)
  IPR009119 Beta-secretase BACE [PR01815] (318-341)
  IPR009119 Beta-secretase BACE [PR01815] (356-370)
  IPR009119 Beta-secretase BACE [PR01815] (416-439)
  IPR009119 Beta-secretase BACE [PR01815] (452-473)
  IPR009120 Beta-secretase BACE1 [PR01816] (96-111)
  IPR009120 Beta-secretase BACE1 [PR01816] (115-125)
  IPR009120 Beta-secretase BACE1 [PR01816] (212-232)
  IPR009120 Beta-secretase BACE1 [PR01816] (360-374)
  IPR009120 Beta-secretase BACE1 [PR01816] (415-427)
  IPR009120 Beta-secretase BACE1 [PR01816] (434-453)
  IPR009120 Beta-secretase BACE1 [PR01816] (455-475)

B-factor: mean 33.52, std 14.48, range [15.75, 120.69]

GO terms:
  GO:0034205 amyloid-beta formation (P, IDA)
  GO:0008233 peptidase activity (F, IDA)
  GO:0005769 early endosome (C, IDA)
  GO:0004190 aspartic-type endopeptidase activity (F, IDA)
  GO:0016485 protein processing (P, IDA)
  GO:0043525 positive regulation of neuron apoptotic process (P, IGI)
  GO:0005515 protein binding (F, IPI)
  GO:0120283 protein serine/threonine kinase binding (F, IPI)
  GO:0055037 recycling endosome (C, IDA)
  GO:0005764 lysosome (C, IDA)
  GO:0005770 late endosome (C, IDA)
  GO:0005794 Golgi apparatus (C, IDA)
  GO:0005802 trans-Golgi network (C, IDA)
  GO:0009986 cell surface (C, IDA)
  GO:0004175 endopeptidase activity (F, IDA)
  GO:0050435 amyloid-beta metabolic process (P, IDA)
  GO:0006508 proteolysis (P, IDA)
  GO:0005768 endosome (C, EXP)
  GO:0005769 early endosome (C, EXP)
  GO:0005783 endoplasmic reticulum (C, EXP)

Nearest PDB structures (foldseek):
  5mco-assembly1_A  TM=1.003E+00  e=7.784E-85  Homo sapiens
  5qcp-assembly3_C  TM=9.863E-01  e=1.035E-75  Homo sapiens
  4hzt-assembly1_A  TM=9.856E-01  e=7.047E-76  Homo sapiens
  5qct-assembly3_C  TM=9.846E-01  e=1.605E-75  Homo sapiens
  7b1q-assembly1_A  TM=9.761E-01  e=4.312E-74  Homo sapiens

Sequence (392 aa):
GRRGSFVEMVDNLRGKSGQGYYVEMTVGSPPQTLNILVDTGSSNFAVGAAPHPFLHRYYQRQLSSTYRDLRKGVYVPYTQGKWEGELGTDLVSIPHGPNVTVRANIAAITESDKFFINGSNWEGILGLAYAEIARPDDSLEPFFDSLVKQTHVPNLFSLQLCGAASVGGSMIIGGIDHSLYTGSLWYTPIRREWYYEVIIVRVEINGQDLKMDCKEYNYDKSIVDSGTTNLRLPKKVFEAAVASIKAASSTEKFPDGFWLGEQLVCWQAGTTPWNIFPVISLYLMGEVTNQSFRITILPQQYLRPVEDVATSQDDCYKFAISQSSTGTVMGAVIMEGFYVVFDRARKRIGFAVSACHVHDEFRTAAVEGPFVTLDMEDCGYNIALYPYFLPI

Organism: Homo sapiens (NCBI:txid9606)